Protein AF-0000000085029059 (afdb_homodimer)

Nearest PDB structures (foldseek):
  3eo8-assembly3_E  TM=7.871E-01  e=6.504E-11  Clostridioides difficile 630
  5yak-assembly2_B  TM=7.057E-01  e=3.388E-11  Homo sapiens
  3gh8-assembly3_F  TM=6.931E-01  e=3.595E-11  Mus musculus
  5yak-assembly3_D  TM=7.131E-01  e=8.245E-11  Homo sapiens
  4ttc-assembly2_D  TM=6.941E-01  e=7.323E-11  Homo sapiens

Solvent-accessible surface area (backbone atoms only — not comparable to full-atom values): 29554 Å² total; per-residue (Å²): 131,87,61,56,56,48,73,40,72,90,48,50,78,69,80,53,60,43,33,72,59,34,88,72,66,35,40,44,78,52,97,90,28,78,43,62,79,41,69,85,64,59,55,58,70,33,54,37,35,26,39,35,87,65,62,19,44,34,27,74,74,37,43,52,89,65,37,40,68,65,84,66,77,76,59,54,47,68,62,48,50,53,58,61,55,64,56,63,78,43,64,52,56,44,89,61,78,75,48,69,68,60,49,50,58,47,55,49,53,27,56,54,35,70,34,76,80,54,60,78,63,64,34,35,41,35,41,53,46,62,67,57,52,52,51,50,42,52,47,42,52,50,50,40,50,52,36,38,75,66,64,36,97,54,25,70,61,40,48,55,51,44,42,40,35,68,69,69,62,40,55,75,63,54,40,77,56,67,27,40,37,35,33,29,23,46,64,84,44,87,54,34,46,57,29,39,34,23,19,47,46,43,30,51,62,48,28,53,41,73,61,30,30,28,28,75,34,60,63,51,27,53,42,39,61,66,63,42,61,70,59,39,59,76,68,63,59,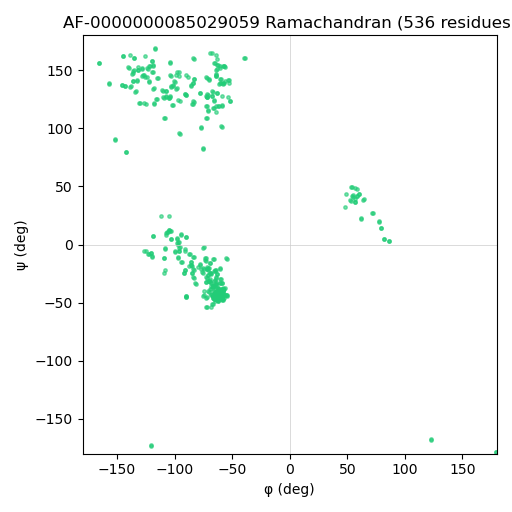56,88,63,41,38,50,47,37,32,34,37,48,33,32,54,60,71,67,71,55,40,38,70,69,63,74,78,84,47,72,46,81,79,131,87,61,56,55,46,71,41,73,91,48,50,78,68,81,53,60,41,32,72,60,32,87,71,65,34,41,44,77,52,97,89,28,77,43,62,79,41,69,86,64,59,56,58,72,34,53,37,34,25,38,36,89,65,64,21,44,32,27,73,74,37,42,53,90,64,36,40,68,65,86,64,77,78,58,54,49,68,62,49,50,52,60,61,55,65,54,64,79,42,64,52,57,46,89,62,77,75,48,71,68,59,48,49,58,48,55,49,52,28,55,55,34,69,32,76,80,55,59,78,60,64,33,36,41,38,40,52,45,63,68,57,51,52,52,49,42,52,47,43,52,50,50,41,50,52,36,40,76,66,63,38,96,54,25,70,61,40,50,56,52,44,42,40,34,68,70,70,63,40,55,76,63,53,41,77,54,66,27,41,35,35,34,29,22,45,63,82,45,86,54,35,47,56,30,39,34,24,18,46,45,43,31,50,60,49,28,54,42,74,61,31,29,27,26,75,33,60,63,51,29,54,42,39,61,68,62,42,62,69,58,40,58,75,67,63,57,55,87,65,43,38,47,47,37,34,34,37,49,31,31,54,61,72,68,70,54,39,39,70,71,63,73,80,85,49,73,45,80,76

InterPro domains:
  IPR000415 Nitroreductase-like [G3DSA:3.40.109.10] (75-266)
  IPR000415 Nitroreductase-like [SSF55469] (81-258)
  IPR017896 4Fe-4S ferredoxin-type, iron-sulphur binding domain [PF12838] (11-56)
  IPR017896 4Fe-4S ferredoxin-type, iron-sulphur binding domain [PS51379] (3-32)
  IPR017896 4Fe-4S ferredoxin-type, iron-sulphur binding domain [PS51379] (33-62)
  IPR017900 4Fe-4S ferredoxin, iron-sulphur binding, conserved site [PS00198] (12-23)
  IPR017900 4Fe-4S ferredoxin, iron-sulphur binding, conserved site [PS00198] (42-53)
  IPR029479 Nitroreductase [PF00881] (84-251)

Foldseek 3Di:
DDAQKDFQQVQDPQPCVLQVPQPQNQWDADPSHIDGNDRPSHLLPCCSQLVDPRNGMAGNSPGPVPDDDDDDDDDDPVVVVCLLQVFDAFLAFDLDDDDPVNVCVLLVQLQPFDDVSNPSFKDKDKDQDQVLLVVLLVLLLVVLVVCLVVVPPCNVVSVVVCCVCVVVVQSPQNSSFRMKMWMKGFPPPPCRLVSVVRSVSRSRSCQVVSQKHKHWRVSSQVCQVVVPPVSCVSRVPDPRMGTNTMMGMHHHPDDDDDGDDDDDDDDDDD/DDAQKDFQQVQDPQPCVLQVPQPQNQWDADPSHIDGNDRPSRLLPCCSQLVRPRNGMAGNSPGPVPDDDDDDDDDDPVVVVCLLQVFDAFLAFDLDDDDPVVVCVLLVQLQPFDDVSSPSFKDKDKDQDQVLLVVLLVLLLVVLVVCLVVVPPCNVVSVVVCCVCVVVVQSPQRSSFRMKMWMKGFPPPPCRLVSVVRSVSRSRSCQVVSQKHKHWRVSSQVCQVVVPPVSCVSRVPDPRMGTNTMMGMHHHPDDDDDGDDDDDDDDDDD

Organism: Acidaminococcus fermentans (strain ATCC 25085 / DSM 20731 / CCUG 9996 / CIP 106432 / VR4) (NCBI:txid591001)

pLDDT: mean 96.09, std 5.02, range [41.22, 98.88]

Structure (mmCIF, N/CA/C/O backbone):
data_AF-0000000085029059-model_v1
#
loop_
_entity.id
_entity.type
_entity.pdbx_description
1 polymer Nitroreductase
#
loop_
_atom_site.group_PDB
_atom_site.id
_atom_site.type_symbol
_atom_site.label_atom_id
_atom_site.label_alt_id
_atom_site.label_comp_id
_atom_site.label_asym_id
_atom_site.label_entity_id
_atom_site.label_seq_id
_atom_site.pdbx_PDB_ins_code
_atom_site.Cartn_x
_atom_site.Cartn_y
_atom_site.Cartn_z
_atom_site.occupancy
_atom_site.B_iso_or_equiv
_atom_site.auth_seq_id
_atom_site.auth_comp_id
_atom_site.auth_asym_id
_atom_site.auth_atom_id
_atom_site.pdbx_PDB_model_num
ATOM 1 N N . MET A 1 1 ? 13.484 38.969 -2.822 1 41.22 1 MET A N 1
ATOM 2 C CA . MET A 1 1 ? 13.477 37.625 -3.422 1 41.22 1 MET A CA 1
ATOM 3 C C . MET A 1 1 ? 12.109 36.969 -3.285 1 41.22 1 MET A C 1
ATOM 5 O O . MET A 1 1 ? 11.555 36.906 -2.186 1 41.22 1 MET A O 1
ATOM 9 N N . VAL A 1 2 ? 11.164 37 -4.293 1 58.59 2 VAL A N 1
ATOM 10 C CA . VAL A 1 2 ? 9.727 36.75 -4.227 1 58.59 2 VAL A CA 1
ATOM 11 C C . VAL A 1 2 ? 9.461 35.344 -3.703 1 58.59 2 VAL A C 1
ATOM 13 O O . VAL A 1 2 ? 10.055 34.375 -4.184 1 58.59 2 VAL A O 1
ATOM 16 N N . GLY A 1 3 ? 9.086 35.031 -2.396 1 86.44 3 GLY A N 1
ATOM 17 C CA . GLY A 1 3 ? 8.797 33.781 -1.717 1 86.44 3 GLY A CA 1
ATOM 18 C C . GLY A 1 3 ? 8.031 32.812 -2.578 1 86.44 3 GLY A C 1
ATOM 19 O O . GLY A 1 3 ? 7.676 33.125 -3.717 1 86.44 3 GLY A O 1
ATOM 20 N N . ILE A 1 4 ? 7.992 31.547 -2.311 1 96.38 4 ILE A N 1
ATOM 21 C CA . ILE A 1 4 ? 7.387 30.5 -3.127 1 96.38 4 ILE A CA 1
ATOM 22 C C . ILE A 1 4 ? 5.875 30.688 -3.182 1 96.38 4 ILE A C 1
ATOM 24 O O . ILE A 1 4 ? 5.199 30.141 -4.047 1 96.38 4 ILE A O 1
ATOM 28 N N . LEU A 1 5 ? 5.312 31.562 -2.309 1 97.25 5 LEU A N 1
ATOM 29 C CA . LEU A 1 5 ? 3.873 31.797 -2.293 1 97.25 5 LEU A CA 1
ATOM 30 C C . LEU A 1 5 ? 3.529 33.125 -2.971 1 97.25 5 LEU A C 1
ATOM 32 O O . LEU A 1 5 ? 4.234 34.125 -2.791 1 97.25 5 LEU A O 1
ATOM 36 N N . THR A 1 6 ? 2.543 33.125 -3.762 1 97.25 6 THR A N 1
ATOM 37 C CA . THR A 1 6 ? 1.925 34.312 -4.301 1 97.25 6 THR A CA 1
ATOM 38 C C . THR A 1 6 ? 0.441 34.375 -3.949 1 97.25 6 THR A C 1
ATOM 40 O O . THR A 1 6 ? -0.25 33.344 -3.992 1 97.25 6 THR A O 1
ATOM 43 N N . VAL A 1 7 ? -0.02 35.625 -3.611 1 97.19 7 VAL A N 1
ATOM 44 C CA . VAL A 1 7 ? -1.387 35.812 -3.129 1 97.19 7 VAL A CA 1
ATOM 45 C C . VAL A 1 7 ? -2.113 36.844 -3.984 1 97.19 7 VAL A C 1
ATOM 47 O O . VAL A 1 7 ? -1.626 37.969 -4.164 1 97.19 7 VAL A O 1
ATOM 50 N N . ASP A 1 8 ? -3.166 36.438 -4.574 1 97.75 8 ASP A N 1
ATOM 51 C CA . ASP A 1 8 ? -4.086 37.375 -5.188 1 97.75 8 ASP A CA 1
ATOM 52 C C . ASP A 1 8 ? -4.871 38.156 -4.121 1 97.75 8 ASP A C 1
ATOM 54 O O . ASP A 1 8 ? -5.82 37.625 -3.541 1 97.75 8 ASP A O 1
ATOM 58 N N . GLN A 1 9 ? -4.578 39.375 -3.973 1 97.19 9 GLN A N 1
ATOM 59 C CA . GLN A 1 9 ? -5.109 40.188 -2.869 1 97.19 9 GLN A CA 1
ATOM 60 C C . GLN A 1 9 ? -6.594 40.469 -3.066 1 97.19 9 GLN A C 1
ATOM 62 O O . GLN A 1 9 ? -7.309 40.75 -2.105 1 97.19 9 GLN A O 1
ATOM 67 N N . ASN A 1 10 ? -7.047 40.375 -4.254 1 97.81 10 ASN A N 1
ATOM 68 C CA . ASN A 1 10 ? -8.461 40.594 -4.527 1 97.81 10 ASN A CA 1
ATOM 69 C C . ASN A 1 10 ? -9.32 39.406 -4.141 1 97.81 10 ASN A C 1
ATOM 71 O O . ASN A 1 10 ? -10.531 39.562 -3.953 1 97.81 10 ASN A O 1
ATOM 75 N N . LYS A 1 11 ? -8.703 38.281 -4.047 1 97.81 11 LYS A N 1
ATOM 76 C CA . LYS A 1 11 ? -9.453 37.062 -3.801 1 97.81 11 LYS A CA 1
ATOM 77 C C . LYS A 1 11 ? -9.219 36.531 -2.381 1 97.81 11 LYS A C 1
ATOM 79 O O . LYS A 1 11 ? -10.062 35.844 -1.824 1 97.81 11 LYS A O 1
ATOM 84 N N . CYS A 1 12 ? -8.109 36.938 -1.816 1 97.94 12 CYS A N 1
ATOM 85 C CA . CYS A 1 12 ? -7.746 36.406 -0.508 1 97.94 12 CYS A CA 1
ATOM 86 C C . CYS A 1 12 ? -8.641 36.969 0.583 1 97.94 12 CYS A C 1
ATOM 88 O O . CYS A 1 12 ? -8.742 38.188 0.717 1 97.94 12 CYS A O 1
ATOM 90 N N . VAL A 1 13 ? -9.234 36.094 1.368 1 97.69 13 VAL A N 1
ATOM 91 C CA . VAL A 1 13 ? -10.133 36.531 2.426 1 97.69 13 VAL A CA 1
ATOM 92 C C . VAL A 1 13 ? -9.469 36.344 3.785 1 97.69 13 VAL A C 1
ATOM 94 O O . VAL A 1 13 ? -10.141 36.406 4.82 1 97.69 13 VAL A O 1
ATOM 97 N N . LYS A 1 14 ? -8.211 36 3.785 1 97.69 14 LYS A N 1
ATOM 98 C CA . LYS A 1 14 ? -7.355 35.906 4.961 1 97.69 14 LYS A CA 1
ATOM 99 C C . LYS A 1 14 ? -7.949 34.938 5.992 1 97.69 14 LYS A C 1
ATOM 101 O O . LYS A 1 14 ? -7.926 35.219 7.191 1 97.69 14 LYS A O 1
ATOM 106 N N . CYS A 1 15 ? -8.523 33.812 5.496 1 97.25 15 CYS A N 1
ATOM 107 C CA . CYS A 1 15 ? -9.164 32.844 6.379 1 97.25 15 CYS A CA 1
ATOM 108 C C . CYS A 1 15 ? -8.133 32 7.121 1 97.25 15 CYS A C 1
ATOM 110 O O . CYS A 1 15 ? -8.445 31.359 8.125 1 97.25 15 CYS A O 1
ATOM 112 N N . GLY A 1 16 ? -6.875 31.859 6.574 1 97.75 16 GLY A N 1
ATOM 113 C CA . GLY A 1 16 ? -5.781 31.188 7.266 1 97.75 16 GLY A CA 1
ATOM 114 C C . GLY A 1 16 ? -5.77 29.688 7.051 1 97.75 16 GLY A C 1
ATOM 115 O O . GLY A 1 16 ? -4.898 28.984 7.574 1 97.75 16 GLY A O 1
ATOM 116 N N . ILE A 1 17 ? -6.621 29.078 6.273 1 98.19 17 ILE A N 1
ATOM 117 C CA . ILE A 1 17 ? -6.727 27.641 6.066 1 98.19 17 ILE A CA 1
ATOM 118 C C . ILE A 1 17 ? -5.426 27.109 5.473 1 98.19 17 ILE A C 1
ATOM 120 O O . ILE A 1 17 ? -4.957 26.031 5.852 1 98.19 17 ILE A O 1
ATOM 124 N N . CYS A 1 18 ? -4.832 27.859 4.551 1 98.38 18 CYS A N 1
ATOM 125 C CA . CYS A 1 18 ? -3.584 27.453 3.92 1 98.38 18 CYS A CA 1
ATOM 126 C C . CYS A 1 18 ? -2.496 27.234 4.961 1 98.38 18 CYS A C 1
ATOM 128 O O . CYS A 1 18 ? -1.711 26.281 4.855 1 98.38 18 CYS A O 1
ATOM 130 N N . SER A 1 19 ? -2.439 28.047 5.949 1 97.5 19 SER A N 1
ATOM 131 C CA . SER A 1 19 ? -1.471 27.922 7.031 1 97.5 19 SER A CA 1
ATOM 132 C C . SER A 1 19 ? -1.762 26.703 7.891 1 97.5 19 SER A C 1
ATOM 134 O O . SER A 1 19 ? -0.846 25.953 8.25 1 97.5 19 SER A O 1
ATOM 136 N N . LYS A 1 20 ? -2.982 26.406 8.133 1 97.12 20 LYS A N 1
ATOM 137 C CA . LYS A 1 20 ? -3.387 25.328 9.039 1 97.12 20 LYS A CA 1
ATOM 138 C C . LYS A 1 20 ? -3.109 23.969 8.422 1 97.12 20 LYS A C 1
ATOM 140 O O . LYS A 1 20 ? -2.834 23 9.141 1 97.12 20 LYS A O 1
ATOM 145 N N . VAL A 1 21 ? -3.137 23.891 7.113 1 97.88 21 VAL A N 1
ATOM 146 C CA . VAL A 1 21 ? -3.043 22.578 6.492 1 97.88 21 VAL A CA 1
ATOM 147 C C . VAL A 1 21 ? -1.598 22.297 6.09 1 97.88 21 VAL A C 1
ATOM 149 O O . VAL A 1 21 ? -1.284 21.203 5.594 1 97.88 21 VAL A O 1
ATOM 152 N N . CYS A 1 22 ? -0.707 23.266 6.238 1 97.69 22 CYS A N 1
ATOM 153 C CA . CYS A 1 22 ? 0.683 23.047 5.855 1 97.69 22 CYS A CA 1
ATOM 154 C C . CYS A 1 22 ? 1.339 22 6.75 1 97.69 22 CYS A C 1
ATOM 156 O O . CYS A 1 22 ? 1.51 22.219 7.949 1 97.69 22 CYS A O 1
ATOM 158 N N . PRO A 1 23 ? 1.766 20.859 6.16 1 96.44 23 PRO A N 1
ATOM 159 C CA . PRO A 1 23 ? 2.33 19.812 7.012 1 96.44 23 PRO A CA 1
ATOM 160 C C . PRO A 1 23 ? 3.68 20.203 7.609 1 96.44 23 PRO A C 1
ATOM 162 O O . PRO A 1 23 ? 4.062 19.688 8.664 1 96.44 23 PRO A O 1
ATOM 165 N N . SER A 1 24 ? 4.41 21.094 6.984 1 95.25 24 SER A N 1
ATOM 166 C CA . SER A 1 24 ? 5.73 21.516 7.449 1 95.25 24 SER A CA 1
ATOM 167 C C . SER A 1 24 ? 5.629 22.719 8.375 1 95.25 24 SER A C 1
ATOM 169 O O . SER A 1 24 ? 6.637 23.172 8.93 1 95.25 24 SER A O 1
ATOM 171 N N . CYS A 1 25 ? 4.453 23.266 8.547 1 95.06 25 CYS A N 1
ATOM 172 C CA . CYS A 1 25 ? 4.203 24.391 9.43 1 95.06 25 CYS A CA 1
ATOM 173 C C . CYS A 1 25 ? 5.062 25.594 9.039 1 95.06 25 CYS A C 1
ATOM 175 O O . CYS A 1 25 ? 5.672 26.234 9.891 1 95.06 25 CYS A O 1
ATOM 177 N N . ILE A 1 26 ? 5.062 25.906 7.73 1 95.56 26 ILE A N 1
ATOM 178 C CA . ILE A 1 26 ? 5.973 26.969 7.293 1 95.56 26 ILE A CA 1
ATOM 179 C C . ILE A 1 26 ? 5.18 28.125 6.699 1 95.56 26 ILE A C 1
ATOM 181 O O . ILE A 1 26 ? 5.754 29.031 6.102 1 95.56 26 ILE A O 1
ATOM 185 N N . ILE A 1 27 ? 3.887 28.125 6.773 1 97.12 27 ILE A N 1
ATOM 186 C CA . ILE A 1 27 ? 3.043 29.234 6.324 1 97.12 27 ILE A CA 1
ATOM 187 C C . ILE A 1 27 ? 2.461 29.969 7.531 1 97.12 27 ILE A C 1
ATOM 189 O O . ILE A 1 27 ? 1.882 29.344 8.422 1 97.12 27 ILE A O 1
ATOM 193 N N . GLU A 1 28 ? 2.627 31.234 7.57 1 96.12 28 GLU A N 1
ATOM 194 C CA . GLU A 1 28 ? 2.061 32.062 8.617 1 96.12 28 GLU A CA 1
ATOM 195 C C . GLU A 1 28 ? 1.184 33.188 8.023 1 96.12 28 GLU A C 1
ATOM 197 O O . GLU A 1 28 ? 1.415 33.625 6.898 1 96.12 28 GLU A O 1
ATOM 202 N N . MET A 1 29 ? 0.197 33.594 8.852 1 96.62 29 MET A N 1
ATOM 203 C CA . MET A 1 29 ? -0.674 34.688 8.414 1 96.62 29 MET A CA 1
ATOM 204 C C . MET A 1 29 ? -0.121 36.031 8.852 1 96.62 29 MET A C 1
ATOM 206 O O . MET A 1 29 ? 0.205 36.219 10.023 1 96.62 29 MET A O 1
ATOM 210 N N . GLU A 1 30 ? -0.025 36.906 7.93 1 95.25 30 GLU A N 1
ATOM 211 C CA . GLU A 1 30 ? 0.353 38.281 8.195 1 95.25 30 GLU A CA 1
ATOM 212 C C . GLU A 1 30 ? -0.74 39.25 7.754 1 95.25 30 GLU A C 1
ATOM 214 O O . GLU A 1 30 ? -1.85 38.844 7.418 1 95.25 30 GLU A O 1
ATOM 219 N N . GLU A 1 31 ? -0.435 40.531 7.809 1 93.75 31 GLU A N 1
ATOM 220 C CA . GLU A 1 31 ? -1.425 41.594 7.547 1 93.75 31 GLU A CA 1
ATOM 221 C C . GLU A 1 31 ? -2.012 41.438 6.145 1 93.75 31 GLU A C 1
ATOM 223 O O . GLU A 1 31 ? -3.213 41.625 5.949 1 93.75 31 GLU A O 1
ATOM 228 N N . ASN A 1 32 ? -1.208 41.062 5.18 1 91.94 32 ASN A N 1
ATOM 229 C CA . ASN A 1 32 ? -1.646 41.031 3.789 1 91.94 32 ASN A CA 1
ATOM 230 C C . ASN A 1 32 ? -1.894 39.625 3.311 1 91.94 32 ASN A C 1
ATOM 232 O O . ASN A 1 32 ? -2.006 39.375 2.107 1 91.94 32 ASN A O 1
ATOM 236 N N . GLY A 1 33 ? -1.924 38.688 4.328 1 95 33 GLY A N 1
ATOM 237 C CA . GLY A 1 33 ? -2.201 37.312 3.936 1 95 33 GLY A CA 1
ATOM 238 C C . GLY A 1 33 ? -1.109 36.344 4.348 1 95 33 GLY A C 1
ATOM 239 O O . GLY A 1 33 ? -0.263 36.688 5.18 1 95 33 GLY A O 1
ATOM 240 N N . PRO A 1 34 ? -1.199 35.094 3.766 1 97.38 34 PRO A N 1
ATOM 241 C CA . PRO A 1 34 ? -0.218 34.062 4.137 1 97.38 34 PRO A CA 1
ATOM 242 C C . PRO A 1 34 ? 1.166 34.344 3.551 1 97.38 34 PRO A C 1
ATOM 244 O O . PRO A 1 34 ? 1.277 34.812 2.416 1 97.38 34 PRO A O 1
ATOM 247 N N . VAL A 1 35 ? 2.176 34.031 4.309 1 96.56 35 VAL A N 1
ATOM 248 C CA . VAL A 1 35 ? 3.566 34.125 3.875 1 96.56 35 VAL A CA 1
ATOM 249 C C . VAL A 1 35 ? 4.301 32.844 4.242 1 96.56 35 VAL A C 1
ATOM 251 O O . VAL A 1 35 ? 4.008 32.219 5.27 1 96.56 35 VAL A O 1
ATOM 254 N N . CYS A 1 36 ? 5.172 32.375 3.375 1 96.62 36 CYS A N 1
ATOM 255 C CA . CYS A 1 36 ? 6.039 31.25 3.686 1 96.62 36 CYS A CA 1
ATOM 256 C C . CYS A 1 36 ? 7.27 31.703 4.461 1 96.62 36 CYS A C 1
ATOM 258 O O . CYS A 1 36 ? 8.062 32.5 3.963 1 96.62 36 CYS A O 1
ATOM 260 N N . ILE A 1 37 ? 7.484 31.172 5.613 1 93.94 37 ILE A N 1
ATOM 261 C CA . ILE A 1 37 ? 8.531 31.688 6.492 1 93.94 37 ILE A CA 1
ATOM 262 C C . ILE A 1 37 ? 9.797 30.844 6.328 1 93.94 37 ILE A C 1
ATOM 264 O O . ILE A 1 37 ? 10.859 31.203 6.84 1 93.94 37 ILE A O 1
ATOM 268 N N . ASN A 1 38 ? 9.68 29.75 5.664 1 93.31 38 ASN A N 1
ATOM 269 C CA . ASN A 1 38 ? 10.82 28.891 5.395 1 93.31 38 ASN A CA 1
ATOM 270 C C . ASN A 1 38 ? 10.633 28.094 4.109 1 93.31 38 ASN A C 1
ATOM 272 O O . ASN A 1 38 ? 10.25 26.922 4.152 1 93.31 38 ASN A O 1
ATOM 276 N N . ASP A 1 39 ? 11.062 28.609 2.99 1 94.25 39 ASP A N 1
ATOM 277 C CA . ASP A 1 39 ? 10.844 28.031 1.671 1 94.25 39 ASP A CA 1
ATOM 278 C C . ASP A 1 39 ? 11.562 26.688 1.534 1 94.25 39 ASP A C 1
ATOM 280 O O . ASP A 1 39 ? 11.07 25.781 0.86 1 94.25 39 ASP A O 1
ATOM 284 N N . MET A 1 40 ? 12.633 26.562 2.215 1 93.06 40 MET A N 1
ATOM 285 C CA . MET A 1 40 ? 13.484 25.391 2.061 1 93.06 40 MET A CA 1
ATOM 286 C C . MET A 1 40 ? 12.82 24.156 2.656 1 93.06 40 MET A C 1
ATOM 288 O O . MET A 1 40 ? 13.172 23.031 2.307 1 93.06 40 MET A O 1
ATOM 292 N N . SER A 1 41 ? 11.875 24.328 3.52 1 93.62 41 SER A N 1
ATOM 293 C CA . SER A 1 41 ? 11.227 23.219 4.203 1 93.62 41 SER A CA 1
ATOM 294 C C . SER A 1 41 ? 9.922 22.828 3.512 1 93.62 41 SER A C 1
ATOM 296 O O . SER A 1 41 ? 9.211 21.938 3.973 1 93.62 41 SER A O 1
ATOM 298 N N . CYS A 1 42 ? 9.641 23.562 2.361 1 96.44 42 CYS A N 1
ATOM 299 C CA . CYS A 1 42 ? 8.453 23.172 1.595 1 96.44 42 CYS A CA 1
ATOM 300 C C . CYS A 1 42 ? 8.633 21.797 0.964 1 96.44 42 CYS A C 1
ATOM 302 O O . CYS A 1 42 ? 9.641 21.531 0.316 1 96.44 42 CYS A O 1
ATOM 304 N N . MET A 1 43 ? 7.621 20.984 1.147 1 95.38 43 MET A N 1
ATOM 305 C CA . MET A 1 43 ? 7.723 19.625 0.602 1 95.38 43 MET A CA 1
ATOM 306 C C . MET A 1 43 ? 7 19.531 -0.737 1 95.38 43 MET A C 1
ATOM 308 O O . MET A 1 43 ? 6.797 18.422 -1.255 1 95.38 43 MET A O 1
ATOM 312 N N . SER A 1 44 ? 6.504 20.594 -1.26 1 96.75 44 SER A N 1
ATOM 313 C CA . SER A 1 44 ? 5.863 20.672 -2.568 1 96.75 44 SER A CA 1
ATOM 314 C C . SER A 1 44 ? 4.641 19.75 -2.639 1 96.75 44 SER A C 1
ATOM 316 O O . SER A 1 44 ? 4.441 19.047 -3.629 1 96.75 44 SER A O 1
ATOM 318 N N . CYS A 1 45 ? 3.85 19.75 -1.599 1 97.12 45 CYS A N 1
ATOM 319 C CA . CYS A 1 45 ? 2.719 18.828 -1.535 1 97.12 45 CYS A CA 1
ATOM 320 C C . CYS A 1 45 ? 1.466 19.469 -2.127 1 97.12 45 CYS A C 1
ATOM 322 O O . CYS A 1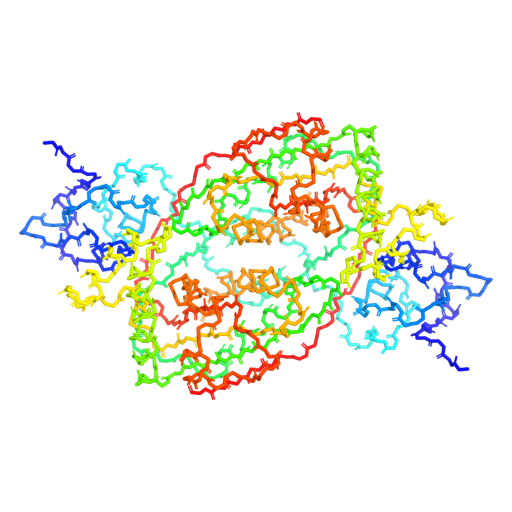 45 ? 0.5 18.766 -2.443 1 97.12 45 CYS A O 1
ATOM 324 N N . GLY A 1 46 ? 1.436 20.797 -2.172 1 97.56 46 GLY A N 1
ATOM 325 C CA . GLY A 1 46 ? 0.36 21.5 -2.85 1 97.56 46 GLY A CA 1
ATOM 326 C C . GLY A 1 46 ? -0.889 21.641 -2.002 1 97.56 46 GLY A C 1
ATOM 327 O O . GLY A 1 46 ? -1.903 22.172 -2.465 1 97.56 46 GLY A O 1
ATOM 328 N N . HIS A 1 47 ? -0.893 21.234 -0.727 1 98.12 47 HIS A N 1
ATOM 329 C CA . HIS A 1 47 ? -2.076 21.328 0.122 1 98.12 47 HIS A CA 1
ATOM 330 C C . HIS A 1 47 ? -2.562 22.766 0.251 1 98.12 47 HIS A C 1
ATOM 332 O O . HIS A 1 47 ? -3.766 23.016 0.208 1 98.12 47 HIS A O 1
ATOM 338 N N . CYS A 1 48 ? -1.625 23.703 0.375 1 98.25 48 CYS A N 1
ATOM 339 C CA . CYS A 1 48 ? -1.964 25.109 0.602 1 98.25 48 CYS A CA 1
ATOM 340 C C . CYS A 1 48 ? -2.76 25.672 -0.569 1 98.25 48 CYS A C 1
ATOM 342 O O . CYS A 1 48 ? -3.775 26.344 -0.369 1 98.25 48 CYS A O 1
ATOM 344 N N . VAL A 1 49 ? -2.324 25.312 -1.758 1 98.19 49 VAL A N 1
ATOM 345 C CA . VAL A 1 49 ? -2.994 25.812 -2.957 1 98.19 49 VAL A CA 1
ATOM 346 C C . VAL A 1 49 ? -4.328 25.078 -3.139 1 98.19 49 VAL A C 1
ATOM 348 O O . VAL A 1 49 ? -5.352 25.719 -3.408 1 98.19 49 VAL A O 1
ATOM 351 N N . SER A 1 50 ? -4.324 23.797 -2.957 1 97.69 50 SER A N 1
ATOM 352 C CA . SER A 1 50 ? -5.488 22.953 -3.217 1 97.69 50 SER A CA 1
ATOM 353 C C . SER A 1 50 ? -6.641 23.297 -2.285 1 97.69 50 SER A C 1
ATOM 355 O O . SER A 1 50 ? -7.809 23.219 -2.674 1 97.69 50 SER A O 1
ATOM 357 N N . VAL A 1 51 ? -6.348 23.719 -1.071 1 97.88 51 VAL A N 1
ATOM 358 C CA . VAL A 1 51 ? -7.367 23.875 -0.043 1 97.88 51 VAL A CA 1
ATOM 359 C C . VAL A 1 51 ? -7.984 25.281 -0.149 1 97.88 51 VAL A C 1
ATOM 361 O O . VAL A 1 51 ? -9.031 25.547 0.442 1 97.88 51 VAL A O 1
ATOM 364 N N . CYS A 1 52 ? -7.344 26.25 -0.805 1 98 52 CYS A N 1
ATOM 365 C CA . CYS A 1 52 ? -7.805 27.625 -0.852 1 98 52 CYS A CA 1
ATOM 366 C C . CYS A 1 52 ? -9.203 27.719 -1.447 1 98 52 CYS A C 1
ATOM 368 O O . CYS A 1 52 ? -9.414 27.375 -2.613 1 98 52 CYS A O 1
ATOM 370 N N . PRO A 1 53 ? -10.172 28.203 -0.715 1 96.5 53 PRO A N 1
ATOM 371 C CA . PRO A 1 53 ? -11.555 28.172 -1.188 1 96.5 53 PRO A CA 1
ATOM 372 C C . PRO A 1 53 ? -11.82 29.203 -2.281 1 96.5 53 PRO A C 1
ATOM 374 O O . PRO A 1 53 ? -12.789 29.078 -3.031 1 96.5 53 PRO A O 1
ATOM 377 N N . THR A 1 54 ? -10.992 30.219 -2.35 1 97.19 54 THR A N 1
ATOM 378 C CA . THR A 1 54 ? -11.25 31.297 -3.299 1 97.19 54 THR A CA 1
ATOM 379 C C . THR A 1 54 ? -10.25 31.266 -4.453 1 97.19 54 THR A C 1
ATOM 381 O O . THR A 1 54 ? -10.305 32.094 -5.359 1 97.19 54 THR A O 1
ATOM 384 N N . GLY A 1 55 ? -9.344 30.359 -4.348 1 96.88 55 GLY A N 1
ATOM 385 C CA . GLY A 1 55 ? -8.328 30.266 -5.379 1 96.88 55 GLY A CA 1
ATOM 386 C C . GLY A 1 55 ? -7.324 31.391 -5.355 1 96.88 55 GLY A C 1
ATOM 387 O O . GLY A 1 55 ? -6.711 31.719 -6.375 1 96.88 55 GLY A O 1
ATOM 388 N N . ALA A 1 56 ? -7.094 31.969 -4.227 1 97.81 56 ALA A N 1
ATOM 389 C CA . ALA A 1 56 ? -6.273 33.156 -4.102 1 97.81 56 ALA A CA 1
ATOM 390 C C . ALA A 1 56 ? -4.793 32.812 -3.998 1 97.81 56 ALA A C 1
ATOM 392 O O . ALA A 1 56 ? -3.924 33.625 -4.273 1 97.81 56 ALA A O 1
ATOM 393 N N . LEU A 1 57 ? -4.484 31.641 -3.547 1 97.81 57 LEU A N 1
ATOM 394 C CA . LEU A 1 57 ? -3.107 31.281 -3.217 1 97.81 57 LEU A CA 1
ATOM 395 C C . LEU A 1 57 ? -2.469 30.469 -4.34 1 97.81 57 LEU A C 1
ATOM 397 O O . LEU A 1 57 ? -3.105 29.594 -4.914 1 97.81 57 LEU A O 1
ATOM 401 N N . ASP A 1 58 ? -1.23 30.75 -4.613 1 97.81 58 ASP A N 1
ATOM 402 C CA . ASP A 1 58 ? -0.405 29.969 -5.527 1 97.81 58 ASP A CA 1
ATOM 403 C C . ASP A 1 58 ? 0.951 29.641 -4.906 1 97.81 58 ASP A C 1
ATOM 405 O O . ASP A 1 58 ? 1.411 30.344 -4.004 1 97.81 58 ASP A O 1
ATOM 409 N N . ASN A 1 59 ? 1.498 28.578 -5.277 1 98 59 ASN A N 1
ATOM 410 C CA . ASN A 1 59 ? 2.799 28.094 -4.836 1 98 59 ASN A CA 1
ATOM 411 C C . ASN A 1 59 ? 3.672 27.672 -6.016 1 98 59 ASN A C 1
ATOM 413 O O . ASN A 1 59 ? 3.309 26.766 -6.773 1 98 59 ASN A O 1
ATOM 417 N N . SER A 1 60 ? 4.82 28.25 -6.176 1 97.31 60 SER A N 1
ATOM 418 C CA . SER A 1 60 ? 5.676 28.031 -7.336 1 97.31 60 SER A CA 1
ATOM 419 C C . SER A 1 60 ? 6.18 26.594 -7.387 1 97.31 60 SER A C 1
ATOM 421 O O . SER A 1 60 ? 6.578 26.109 -8.445 1 97.31 60 SER A O 1
ATOM 423 N N . ARG A 1 61 ? 6.223 25.891 -6.27 1 96.5 61 ARG A N 1
ATOM 424 C CA . ARG A 1 61 ? 6.684 24.5 -6.23 1 96.5 61 ARG A CA 1
ATOM 425 C C . ARG A 1 61 ? 5.555 23.547 -6.602 1 96.5 61 ARG A C 1
ATOM 427 O O . ARG A 1 61 ? 5.809 22.391 -6.938 1 96.5 61 ARG A O 1
ATOM 434 N N . CYS A 1 62 ? 4.391 23.953 -6.48 1 96.44 62 CYS A N 1
ATOM 435 C CA . CYS A 1 62 ? 3.182 23.25 -6.891 1 96.44 62 CYS A CA 1
ATOM 436 C C . CYS A 1 62 ? 2.148 24.219 -7.453 1 96.44 62 CYS A C 1
ATOM 438 O O . CYS A 1 62 ? 1.152 24.516 -6.793 1 96.44 62 CYS A O 1
ATOM 440 N N . PRO A 1 63 ? 2.326 24.594 -8.633 1 97.06 63 PRO A N 1
ATOM 441 C CA . PRO A 1 63 ? 1.552 25.703 -9.18 1 97.06 63 PRO A CA 1
ATOM 442 C C . PRO A 1 63 ? 0.08 25.359 -9.391 1 97.06 63 PRO A C 1
ATOM 444 O O . PRO A 1 63 ? -0.237 24.25 -9.828 1 97.06 63 PRO A O 1
ATOM 447 N N . GLN A 1 64 ? -0.72 26.297 -9.125 1 96.88 64 GLN A N 1
ATOM 448 C CA . GLN A 1 64 ? -2.162 26.172 -9.289 1 96.88 64 GLN A CA 1
ATOM 449 C C . GLN A 1 64 ? -2.514 25.812 -10.734 1 96.88 64 GLN A C 1
ATOM 451 O O . GLN A 1 64 ? -3.426 25.016 -10.984 1 96.88 64 GLN A O 1
ATOM 456 N N . ALA A 1 65 ? -1.857 26.344 -11.695 1 96.44 65 ALA A N 1
ATOM 457 C CA . ALA A 1 65 ? -2.129 26.172 -13.125 1 96.44 65 ALA A CA 1
ATOM 458 C C . ALA A 1 65 ? -2.008 24.703 -13.531 1 96.44 65 ALA A C 1
ATOM 460 O O . ALA A 1 65 ? -2.539 24.297 -14.562 1 96.44 65 ALA A O 1
ATOM 461 N N . GLU A 1 66 ? -1.302 23.938 -12.719 1 95.69 66 GLU A N 1
ATOM 462 C CA . GLU A 1 66 ? -1.081 22.531 -13.031 1 95.69 66 GLU A CA 1
ATOM 463 C C . GLU A 1 66 ? -2.066 21.641 -12.281 1 95.69 66 GLU A C 1
ATOM 465 O O . GLU A 1 66 ? -1.97 20.422 -12.344 1 95.69 66 GLU A O 1
ATOM 470 N N . MET A 1 67 ? -2.904 22.219 -11.555 1 94.94 67 MET A N 1
ATOM 471 C CA . MET A 1 67 ? -3.871 21.453 -10.766 1 94.94 67 MET A CA 1
ATOM 472 C C . MET A 1 67 ? -5.219 21.391 -11.477 1 94.94 67 MET A C 1
ATOM 474 O O . MET A 1 67 ? -5.605 22.328 -12.172 1 94.94 67 MET A O 1
ATOM 478 N N . ASP A 1 68 ? -5.836 20.328 -11.305 1 91.31 68 ASP A N 1
ATOM 479 C CA . ASP A 1 68 ? -7.168 20.125 -11.867 1 91.31 68 ASP A CA 1
ATOM 480 C C . ASP A 1 68 ? -8.242 20.25 -10.789 1 91.31 68 ASP A C 1
ATOM 482 O O . ASP A 1 68 ? -8 19.906 -9.625 1 91.31 68 ASP A O 1
ATOM 486 N N . PRO A 1 69 ? -9.383 20.797 -11.25 1 88.94 69 PRO A N 1
ATOM 487 C CA . PRO A 1 69 ? -10.492 20.719 -10.297 1 88.94 69 PRO A CA 1
ATOM 488 C C . PRO A 1 69 ? -10.844 19.266 -9.938 1 88.94 69 PRO A C 1
ATOM 490 O O . PRO A 1 69 ? -10.617 18.359 -10.742 1 88.94 69 PRO A O 1
ATOM 493 N N . ILE A 1 70 ? -11.336 19.078 -8.836 1 88.31 70 ILE A N 1
ATOM 494 C CA . ILE A 1 70 ? -11.797 17.75 -8.445 1 88.31 70 ILE A CA 1
ATOM 495 C C . ILE A 1 70 ? -12.953 17.312 -9.336 1 88.31 70 ILE A C 1
ATOM 497 O O . ILE A 1 70 ? -13.961 18.016 -9.445 1 88.31 70 ILE A O 1
ATOM 501 N N . PRO A 1 71 ? -12.828 16.281 -10.164 1 75.69 71 PRO A N 1
ATOM 502 C CA . PRO A 1 71 ? -13.758 15.906 -11.234 1 75.69 71 PRO A CA 1
ATOM 503 C C . PRO A 1 71 ? -15.094 15.398 -10.711 1 75.69 71 PRO A C 1
ATOM 505 O O . PRO A 1 71 ? -16.125 15.539 -11.383 1 75.69 71 PRO A O 1
ATOM 508 N N . MET A 1 72 ? -15.172 14.492 -9.898 1 69.5 72 MET A N 1
ATOM 509 C CA . MET A 1 72 ? -16.422 13.828 -9.578 1 69.5 72 MET A CA 1
ATOM 510 C C . MET A 1 72 ? -16.688 13.852 -8.078 1 69.5 72 MET A C 1
ATOM 512 O O . MET A 1 72 ? -15.781 14.086 -7.285 1 69.5 72 MET A O 1
ATOM 516 N N . PRO A 1 73 ? -18.062 13.578 -8.039 1 78 73 PRO A N 1
ATOM 517 C CA . PRO A 1 73 ? -18.281 13.32 -6.617 1 78 73 PRO A CA 1
ATOM 518 C C . PRO A 1 73 ? -17.531 12.102 -6.105 1 78 73 PRO A C 1
ATOM 520 O O . PRO A 1 73 ? -17.078 11.273 -6.902 1 78 73 PRO A O 1
ATOM 523 N N . VAL A 1 74 ? -17.359 12.07 -4.918 1 83.31 74 VAL A N 1
ATOM 524 C CA . VAL A 1 74 ? -16.797 10.922 -4.207 1 83.31 74 VAL A CA 1
ATOM 525 C C . VAL A 1 74 ? -17.594 9.664 -4.547 1 83.31 74 VAL A C 1
ATOM 527 O O . VAL A 1 74 ? -18.828 9.688 -4.57 1 83.31 74 VAL A O 1
ATOM 530 N N . LEU A 1 75 ? -16.891 8.57 -5.004 1 92.12 75 LEU A N 1
ATOM 531 C CA . LEU A 1 75 ? -17.516 7.285 -5.281 1 92.12 75 LEU A CA 1
ATOM 532 C C . LEU A 1 75 ? -18.328 6.809 -4.082 1 92.12 75 LEU A C 1
ATOM 534 O O . LEU A 1 75 ? -17.906 6.965 -2.936 1 92.12 75 LEU A O 1
ATOM 538 N N . ASP A 1 76 ? -19.516 6.25 -4.383 1 94.44 76 ASP A N 1
ATOM 539 C CA . ASP A 1 76 ? -20.281 5.73 -3.26 1 94.44 76 ASP A CA 1
ATOM 540 C C . ASP A 1 76 ? -19.547 4.582 -2.574 1 94.44 76 ASP A C 1
ATOM 542 O O . ASP A 1 76 ? -18.797 3.846 -3.219 1 94.44 76 ASP A O 1
ATOM 546 N N . SER A 1 77 ? -19.812 4.449 -1.271 1 96.38 77 SER A N 1
ATOM 547 C CA . SER A 1 77 ? -19.047 3.535 -0.431 1 96.38 77 SER A CA 1
ATOM 548 C C . SER A 1 77 ? -19.203 2.09 -0.895 1 96.38 77 SER A C 1
ATOM 550 O O . SER A 1 77 ? -18.25 1.309 -0.849 1 96.38 77 SER A O 1
ATOM 552 N N . LYS A 1 78 ? -20.344 1.663 -1.344 1 95.44 78 LYS A N 1
ATOM 553 C CA . LYS A 1 78 ? -20.578 0.295 -1.803 1 95.44 78 LYS A CA 1
ATOM 554 C C . LYS A 1 78 ? -19.75 -0.003 -3.057 1 95.44 78 LYS A C 1
ATOM 556 O O . LYS A 1 78 ? -19.094 -1.04 -3.141 1 95.44 78 LYS A O 1
ATOM 561 N N . THR A 1 79 ? -19.797 0.915 -4.055 1 95.38 79 THR A N 1
ATOM 562 C CA . THR A 1 79 ? -19.047 0.754 -5.285 1 95.38 79 THR A CA 1
ATOM 563 C C . THR A 1 79 ? -17.547 0.713 -4.996 1 95.38 79 THR A C 1
ATOM 565 O O . THR A 1 79 ? -16.828 -0.125 -5.539 1 95.38 79 THR A O 1
ATOM 568 N N . ALA A 1 80 ? -17.094 1.618 -4.109 1 96.69 80 ALA A N 1
ATOM 569 C CA . ALA A 1 80 ? -15.688 1.655 -3.727 1 96.69 80 ALA A CA 1
ATOM 570 C C . ALA A 1 80 ? -15.273 0.355 -3.045 1 96.69 80 ALA A C 1
ATOM 572 O O . ALA A 1 80 ? -14.211 -0.202 -3.352 1 96.69 80 ALA A O 1
ATOM 573 N N . TYR A 1 81 ? -16.125 -0.123 -2.152 1 96.31 81 TYR A N 1
ATOM 574 C CA . TYR A 1 81 ? -15.852 -1.372 -1.446 1 96.31 81 TYR A CA 1
ATOM 575 C C . TYR A 1 81 ? -15.688 -2.527 -2.426 1 96.31 81 TYR A C 1
ATOM 577 O O . TYR A 1 81 ? -14.719 -3.283 -2.344 1 96.31 81 TYR A O 1
ATOM 585 N N . ASN A 1 82 ? -16.562 -2.66 -3.357 1 94.5 82 ASN A N 1
ATOM 586 C CA . ASN A 1 82 ? -16.5 -3.727 -4.352 1 94.5 82 ASN A CA 1
ATOM 587 C C . ASN A 1 82 ? -15.258 -3.611 -5.227 1 94.5 82 ASN A C 1
ATOM 589 O O . ASN A 1 82 ? -14.602 -4.613 -5.508 1 94.5 82 ASN A O 1
ATOM 593 N N . PHE A 1 83 ? -14.93 -2.395 -5.625 1 95.75 83 PHE A N 1
ATOM 594 C CA . PHE A 1 83 ? -13.734 -2.145 -6.422 1 95.75 83 PHE A CA 1
ATOM 595 C C . PHE A 1 83 ? -12.484 -2.609 -5.684 1 95.75 83 PHE A C 1
ATOM 597 O O . PHE A 1 83 ? -11.656 -3.324 -6.246 1 95.75 83 PHE A O 1
ATOM 604 N N . LEU A 1 84 ? -12.367 -2.273 -4.398 1 97.12 84 LEU A N 1
ATOM 605 C CA . LEU A 1 84 ? -11.18 -2.58 -3.602 1 97.12 84 LEU A CA 1
ATOM 606 C C . LEU A 1 84 ? -11.094 -4.074 -3.312 1 97.12 84 LEU A C 1
ATOM 608 O O . LEU A 1 84 ? -9.992 -4.625 -3.193 1 97.12 84 LEU A O 1
ATOM 612 N N . ARG A 1 85 ? -12.172 -4.727 -3.297 1 94.69 85 ARG A N 1
ATOM 613 C CA . ARG A 1 85 ? -12.234 -6.141 -2.932 1 94.69 85 ARG A CA 1
ATOM 614 C C . ARG A 1 85 ? -11.945 -7.027 -4.137 1 94.69 85 ARG A C 1
ATOM 616 O O . ARG A 1 85 ? -11.656 -8.219 -3.984 1 94.69 85 ARG A O 1
ATOM 623 N N . MET A 1 86 ? -11.984 -6.523 -5.297 1 92.44 86 MET A N 1
ATOM 624 C CA . MET A 1 86 ? -12 -7.344 -6.508 1 92.44 86 MET A CA 1
ATOM 625 C C . MET A 1 86 ? -10.578 -7.715 -6.926 1 92.44 86 MET A C 1
ATOM 627 O O . MET A 1 86 ? -10.383 -8.625 -7.734 1 92.44 86 MET A O 1
ATOM 631 N N . ARG A 1 87 ? -9.586 -6.98 -6.41 1 93.12 87 ARG A N 1
ATOM 632 C CA . ARG A 1 87 ? -8.211 -7.25 -6.793 1 93.12 87 ARG A CA 1
ATOM 633 C C . ARG A 1 87 ? -7.805 -8.672 -6.418 1 93.12 87 ARG A C 1
ATOM 635 O O . ARG A 1 87 ? -8.172 -9.172 -5.352 1 93.12 87 ARG A O 1
ATOM 642 N N . ARG A 1 88 ? -7.059 -9.344 -7.34 1 94.31 88 ARG A N 1
ATOM 643 C CA . ARG A 1 88 ? -6.52 -10.68 -7.137 1 94.31 88 ARG A CA 1
ATOM 644 C C . ARG A 1 88 ? -5.082 -10.773 -7.633 1 94.31 88 ARG A C 1
ATOM 646 O O . ARG A 1 88 ? -4.707 -10.102 -8.594 1 94.31 88 ARG A O 1
ATOM 653 N N . SER A 1 89 ? -4.363 -11.609 -6.898 1 97.75 89 SER A N 1
ATOM 654 C CA . SER A 1 89 ? -3.035 -11.922 -7.422 1 97.75 89 SER A CA 1
ATOM 655 C C . SER A 1 89 ? -3.121 -12.828 -8.648 1 97.75 89 SER A C 1
ATOM 657 O O . SER A 1 89 ? -3.623 -13.945 -8.562 1 97.75 89 SER A O 1
ATOM 659 N N . ILE A 1 90 ? -2.629 -12.336 -9.75 1 98.19 90 ILE A N 1
ATOM 660 C CA . ILE A 1 90 ? -2.646 -13.094 -11 1 98.19 90 ILE A CA 1
ATOM 661 C C . ILE A 1 90 ? -1.253 -13.648 -11.289 1 98.19 90 ILE A C 1
ATOM 663 O O . ILE A 1 90 ? -0.27 -12.906 -11.289 1 98.19 90 ILE A O 1
ATOM 667 N N . ARG A 1 91 ? -1.198 -14.984 -11.523 1 97.94 91 ARG A N 1
ATOM 668 C CA . ARG A 1 91 ? 0.1 -15.625 -11.719 1 97.94 91 ARG A CA 1
ATOM 669 C C . ARG A 1 91 ? 0.142 -16.391 -13.031 1 97.94 91 ARG A C 1
ATOM 671 O O . ARG A 1 91 ? 1.146 -17.031 -13.344 1 97.94 91 ARG A O 1
ATOM 678 N N . ASN A 1 92 ? -0.999 -16.453 -13.703 1 97.81 92 ASN A N 1
ATOM 679 C CA . ASN A 1 92 ? -1.11 -17.078 -15.023 1 97.81 92 ASN A CA 1
ATOM 680 C C . ASN A 1 92 ? -1.488 -16.062 -16.094 1 97.81 92 ASN A C 1
ATOM 682 O O . ASN A 1 92 ? -2.527 -15.398 -16 1 97.81 92 ASN A O 1
ATOM 686 N N . PHE A 1 93 ? -0.675 -16 -17.125 1 97.94 93 PHE A N 1
ATOM 687 C CA . PHE A 1 93 ? -0.842 -14.953 -18.125 1 97.94 93 PHE A CA 1
ATOM 688 C C . PHE A 1 93 ? -0.892 -15.547 -19.531 1 97.94 93 PHE A C 1
ATOM 690 O O . PHE A 1 93 ? -0.349 -16.625 -19.766 1 97.94 93 PHE A O 1
ATOM 697 N N . THR A 1 94 ? -1.591 -14.883 -20.438 1 97.81 94 THR A N 1
ATOM 698 C CA . THR A 1 94 ? -1.464 -15.188 -21.859 1 97.81 94 THR A CA 1
ATOM 699 C C . THR A 1 94 ? -0.084 -14.797 -22.375 1 97.81 94 THR A C 1
ATOM 701 O O . THR A 1 94 ? 0.65 -14.062 -21.719 1 97.81 94 THR A O 1
ATOM 704 N N . PRO A 1 95 ? 0.271 -15.273 -23.516 1 96.75 95 PRO A N 1
ATOM 705 C CA . PRO A 1 95 ? 1.591 -14.93 -24.047 1 96.75 95 PRO A CA 1
ATOM 706 C C . PRO A 1 95 ? 1.665 -13.492 -24.562 1 96.75 95 PRO A C 1
ATOM 708 O O . PRO A 1 95 ? 2.754 -12.992 -24.859 1 96.75 95 PRO A O 1
ATOM 711 N N . GLU A 1 96 ? 0.552 -12.828 -24.734 1 97.56 96 GLU A N 1
ATOM 712 C CA . GLU A 1 96 ? 0.526 -11.469 -25.266 1 97.56 96 GLU A CA 1
ATOM 713 C C . GLU A 1 96 ? 1.254 -10.5 -24.328 1 97.56 96 GLU A C 1
ATOM 715 O O . GLU A 1 96 ? 1.021 -10.508 -23.125 1 97.56 96 GLU A O 1
ATOM 720 N N . LEU A 1 97 ? 2.164 -9.711 -24.922 1 97.75 97 LEU A N 1
ATOM 721 C CA . LEU A 1 97 ? 2.889 -8.711 -24.141 1 97.75 97 LEU A CA 1
ATOM 722 C C . LEU A 1 97 ? 2.066 -7.438 -23.984 1 97.75 97 LEU A C 1
ATOM 724 O O . LEU A 1 97 ? 1.349 -7.043 -24.906 1 97.75 97 LEU A O 1
ATOM 728 N N . VAL A 1 98 ? 2.158 -6.859 -22.859 1 98.69 98 VAL A N 1
ATOM 729 C CA . VAL A 1 98 ? 1.582 -5.535 -22.641 1 98.69 98 VAL A CA 1
ATOM 730 C C . VAL A 1 98 ? 2.418 -4.488 -23.375 1 98.69 98 VAL A C 1
ATOM 732 O O . VAL A 1 98 ? 3.635 -4.418 -23.203 1 98.69 98 VAL A O 1
ATOM 735 N N . SER A 1 99 ? 1.824 -3.686 -24.172 1 98.44 99 SER A N 1
ATOM 736 C CA . SER A 1 99 ? 2.543 -2.666 -24.938 1 98.44 99 SER A CA 1
ATOM 737 C C . SER A 1 99 ? 3.154 -1.619 -24.016 1 98.44 99 SER A C 1
ATOM 739 O O . SER A 1 99 ? 2.699 -1.44 -22.875 1 98.44 99 SER A O 1
ATOM 741 N N . GLU A 1 100 ? 4.199 -0.972 -24.516 1 98.25 100 GLU A N 1
ATOM 742 C CA . GLU A 1 100 ? 4.84 0.072 -23.719 1 98.25 100 GLU A CA 1
ATOM 743 C C . GLU A 1 100 ? 3.846 1.168 -23.344 1 98.25 100 GLU A C 1
ATOM 745 O O . GLU A 1 100 ? 3.859 1.667 -22.219 1 98.25 100 GLU A O 1
ATOM 750 N N . ASP A 1 101 ? 2.98 1.515 -24.312 1 98.38 101 ASP A N 1
ATOM 751 C CA . ASP A 1 101 ? 1.992 2.559 -24.047 1 98.38 101 ASP A CA 1
ATOM 752 C C . ASP A 1 101 ? 1.047 2.152 -22.922 1 98.38 101 ASP A C 1
ATOM 754 O O . ASP A 1 101 ? 0.771 2.945 -22.016 1 98.38 101 ASP A O 1
ATOM 758 N N . LYS A 1 102 ? 0.532 0.976 -22.984 1 98.44 102 LYS A N 1
ATOM 759 C CA . LYS A 1 102 ? -0.378 0.488 -21.953 1 98.44 102 LYS A CA 1
ATOM 760 C C . LYS A 1 102 ? 0.339 0.335 -20.609 1 98.44 102 LYS A C 1
ATOM 762 O O . LYS A 1 102 ? -0.237 0.614 -19.562 1 98.44 102 LYS A O 1
ATOM 767 N N . MET A 1 103 ? 1.621 -0.087 -20.641 1 98.75 103 MET A N 1
ATOM 768 C CA . MET A 1 103 ? 2.424 -0.195 -19.438 1 98.75 103 MET A CA 1
ATOM 769 C C . MET A 1 103 ? 2.611 1.172 -18.781 1 98.75 103 MET A C 1
ATOM 771 O O . MET A 1 103 ? 2.504 1.303 -17.562 1 98.75 103 MET A O 1
ATOM 775 N N . ARG A 1 104 ? 2.875 2.16 -19.609 1 98.62 104 ARG A N 1
ATOM 776 C CA . ARG A 1 104 ? 3.002 3.521 -19.094 1 98.62 104 ARG A CA 1
ATOM 777 C C . ARG A 1 104 ? 1.692 3.998 -18.469 1 98.62 104 ARG A C 1
ATOM 779 O O . ARG A 1 104 ? 1.693 4.645 -17.422 1 98.62 104 ARG A O 1
ATOM 786 N N . GLN A 1 105 ? 0.604 3.668 -19.172 1 98.25 105 GLN A N 1
ATOM 787 C CA . GLN A 1 105 ? -0.705 4.004 -18.625 1 98.25 105 GLN A CA 1
ATOM 788 C C . GLN A 1 105 ? -0.906 3.357 -17.25 1 98.25 105 GLN A C 1
ATOM 790 O O . GLN A 1 105 ? -1.368 4.012 -16.312 1 98.25 105 GLN A O 1
ATOM 795 N N . LEU A 1 106 ? -0.533 2.148 -17.109 1 98.75 106 LEU A N 1
ATOM 796 C CA . LEU A 1 106 ? -0.668 1.411 -15.859 1 98.75 106 LEU A CA 1
ATOM 797 C C . LEU A 1 106 ? 0.204 2.025 -14.773 1 98.75 106 LEU A C 1
ATOM 799 O O . LEU A 1 106 ? -0.28 2.32 -13.672 1 98.75 106 LEU A O 1
ATOM 803 N N . LEU A 1 107 ? 1.465 2.324 -15.094 1 98.69 107 LEU A N 1
ATOM 804 C CA . LEU A 1 107 ? 2.418 2.779 -14.086 1 98.69 107 LEU A CA 1
ATOM 805 C C . LEU A 1 107 ? 2.184 4.246 -13.742 1 98.69 107 LEU A C 1
ATOM 807 O O . LEU A 1 107 ? 2.662 4.73 -12.719 1 98.69 107 LEU A O 1
ATOM 811 N N . ASP A 1 108 ? 1.456 4.934 -14.594 1 97.94 108 ASP A N 1
ATOM 812 C CA . ASP A 1 108 ? 1.161 6.34 -14.344 1 97.94 108 ASP A CA 1
ATOM 813 C C . ASP A 1 108 ? 0.381 6.516 -13.047 1 97.94 108 ASP A C 1
ATOM 815 O O . ASP A 1 108 ? 0.569 7.5 -12.328 1 97.94 108 ASP A O 1
ATOM 819 N N . ILE A 1 109 ? -0.473 5.547 -12.688 1 98.06 109 ILE A N 1
ATOM 820 C CA . ILE A 1 109 ? -1.317 5.664 -11.5 1 98.06 109 ILE A CA 1
ATOM 821 C C . ILE A 1 109 ? -0.454 5.602 -10.242 1 98.06 109 ILE A C 1
ATOM 823 O O . ILE A 1 109 ? -0.821 6.152 -9.203 1 98.06 109 ILE A O 1
ATOM 827 N N . ALA A 1 110 ? 0.744 4.965 -10.336 1 98.06 110 ALA A N 1
ATOM 828 C CA . ALA A 1 110 ? 1.642 4.809 -9.195 1 98.06 110 ALA A CA 1
ATOM 829 C C . ALA A 1 110 ? 2.127 6.164 -8.688 1 98.06 110 ALA A C 1
ATOM 831 O O . ALA A 1 110 ? 2.438 6.316 -7.504 1 98.06 110 ALA A O 1
ATOM 832 N N . ARG A 1 111 ? 2.146 7.16 -9.531 1 96.69 111 ARG A N 1
ATOM 833 C CA . ARG A 1 111 ? 2.633 8.492 -9.195 1 96.69 111 ARG A CA 1
ATOM 834 C C . ARG A 1 111 ? 1.756 9.141 -8.125 1 96.69 111 ARG A C 1
ATOM 836 O O . ARG A 1 111 ? 2.207 10.031 -7.402 1 96.69 111 ARG A O 1
ATOM 843 N N . TYR A 1 112 ? 0.567 8.664 -8.023 1 96.88 112 TYR A N 1
ATOM 844 C CA . TYR A 1 112 ? -0.385 9.352 -7.164 1 96.88 112 TYR A CA 1
ATOM 845 C C . TYR A 1 112 ? -0.496 8.664 -5.809 1 96.88 112 TYR A C 1
ATOM 847 O O . TYR A 1 112 ? -1.19 9.141 -4.914 1 96.88 112 TYR A O 1
ATOM 855 N N . ALA A 1 113 ? 0.179 7.492 -5.684 1 98.12 113 ALA A N 1
ATOM 856 C CA . ALA A 1 113 ? 0.271 6.883 -4.359 1 98.12 113 ALA A CA 1
ATOM 857 C C . ALA A 1 113 ? 1.059 7.77 -3.402 1 98.12 113 ALA A C 1
ATOM 859 O O . ALA A 1 113 ? 1.982 8.477 -3.816 1 98.12 113 ALA A O 1
ATOM 860 N N . PRO A 1 114 ? 0.669 7.785 -2.107 1 97.44 114 PRO A N 1
ATOM 861 C CA . PRO A 1 114 ? 1.438 8.594 -1.157 1 97.44 114 PRO A CA 1
ATOM 862 C C . PRO A 1 114 ? 2.873 8.094 -0.99 1 97.44 114 PRO A C 1
ATOM 864 O O . PRO A 1 114 ? 3.139 6.898 -1.135 1 97.44 114 PRO A O 1
ATOM 867 N N . THR A 1 115 ? 3.777 9.047 -0.765 1 97.44 115 THR A N 1
ATOM 868 C CA . THR A 1 115 ? 5.152 8.766 -0.368 1 97.44 115 THR A CA 1
ATOM 869 C C . THR A 1 115 ? 5.527 9.547 0.886 1 97.44 115 THR A C 1
ATOM 871 O O . THR A 1 115 ? 5.004 10.641 1.119 1 97.44 115 THR A O 1
ATOM 874 N N . ALA A 1 116 ? 6.352 8.898 1.678 1 96.56 116 ALA A N 1
ATOM 875 C CA . ALA A 1 116 ? 6.824 9.594 2.873 1 96.56 116 ALA A CA 1
ATOM 876 C C . ALA A 1 116 ? 7.398 10.961 2.521 1 96.56 116 ALA A C 1
ATOM 878 O O . ALA A 1 116 ? 8.242 11.078 1.633 1 96.56 116 ALA A O 1
ATOM 879 N N . ALA A 1 117 ? 6.797 12.031 3.199 1 94.75 117 ALA A N 1
ATOM 880 C CA . ALA A 1 117 ? 7.258 13.406 3.031 1 94.75 117 ALA A CA 1
ATOM 881 C C . ALA A 1 117 ? 7.102 13.867 1.584 1 94.75 117 ALA A C 1
ATOM 883 O O . ALA A 1 117 ? 7.863 14.711 1.109 1 94.75 117 ALA A O 1
ATOM 884 N N . ASN A 1 118 ? 6.207 13.195 0.849 1 96.56 118 ASN A N 1
ATOM 885 C CA . ASN A 1 118 ? 5.988 13.492 -0.562 1 96.56 118 ASN A CA 1
ATOM 886 C C . ASN A 1 118 ? 7.285 13.414 -1.358 1 96.56 118 ASN A C 1
ATOM 888 O O . ASN A 1 118 ? 7.527 14.234 -2.244 1 96.56 118 ASN A O 1
ATOM 892 N N . SER A 1 119 ? 8.07 12.469 -1.118 1 95.19 119 SER A N 1
ATOM 893 C CA . SER A 1 119 ? 9.383 12.344 -1.744 1 95.19 119 SER A CA 1
ATOM 894 C C . SER A 1 119 ? 9.258 12.016 -3.229 1 95.19 119 SER A C 1
ATOM 896 O O . SER A 1 119 ? 10.117 12.383 -4.027 1 95.19 119 SER A O 1
ATOM 898 N N . GLN A 1 120 ? 8.172 11.281 -3.777 1 93.75 120 GLN A N 1
ATOM 899 C CA . GLN A 1 120 ? 7.84 10.922 -5.152 1 93.75 120 GLN A CA 1
ATOM 900 C C . GLN A 1 120 ? 9.055 10.344 -5.879 1 93.75 120 GLN A C 1
ATOM 902 O O . GLN A 1 120 ? 9.195 10.516 -7.09 1 93.75 120 GLN A O 1
ATOM 907 N N . GLY A 1 121 ? 10 9.664 -5.438 1 91.62 121 GLY A N 1
ATOM 908 C CA . GLY A 1 121 ? 11.336 9.336 -5.914 1 91.62 121 GLY A CA 1
ATOM 909 C C . GLY A 1 121 ? 11.445 7.914 -6.441 1 91.62 121 GLY A C 1
ATOM 910 O O . GLY A 1 121 ? 12.547 7.367 -6.535 1 91.62 121 GLY A O 1
ATOM 911 N N . LEU A 1 122 ? 10.328 7.309 -6.891 1 97.31 122 LEU A N 1
ATOM 912 C CA . LEU A 1 122 ? 10.414 5.949 -7.418 1 97.31 122 LEU A CA 1
ATOM 913 C C . LEU A 1 122 ? 10.727 5.965 -8.914 1 97.31 122 LEU A C 1
ATOM 915 O O . LEU A 1 122 ? 10.289 6.863 -9.633 1 97.31 122 LEU A O 1
ATOM 919 N N . TYR A 1 123 ? 11.461 5.016 -9.227 1 96.19 123 TYR A N 1
ATOM 920 C CA . TYR A 1 123 ? 11.852 4.719 -10.602 1 96.19 123 TYR A CA 1
ATOM 921 C C . TYR A 1 123 ? 11.531 3.271 -10.961 1 96.19 123 TYR A C 1
ATOM 923 O O . TYR A 1 123 ? 11.68 2.375 -10.125 1 96.19 123 TYR A O 1
ATOM 931 N N . TYR A 1 124 ? 11.125 3.07 -12.367 1 98.5 124 TYR A N 1
ATOM 932 C CA . TYR A 1 124 ? 10.711 1.716 -12.719 1 98.5 124 TYR A CA 1
ATOM 933 C C . TYR A 1 124 ? 11.523 1.18 -13.883 1 98.5 124 TYR A C 1
ATOM 935 O O . TYR A 1 124 ? 11.906 1.937 -14.781 1 98.5 124 TYR A O 1
ATOM 943 N N . ILE A 1 125 ? 11.805 -0.087 -13.836 1 98.56 125 ILE A N 1
ATOM 944 C CA . ILE A 1 125 ? 12.367 -0.842 -14.945 1 98.56 125 ILE A CA 1
ATOM 945 C C . ILE A 1 125 ? 11.398 -1.944 -15.367 1 98.56 125 ILE A C 1
ATOM 947 O O . ILE A 1 125 ? 11.016 -2.783 -14.555 1 98.56 125 ILE A O 1
ATOM 951 N N . VAL A 1 126 ? 10.992 -1.909 -16.625 1 98.75 126 VAL A N 1
ATOM 952 C CA . VAL A 1 126 ? 10.148 -2.963 -17.172 1 98.75 126 VAL A CA 1
ATOM 953 C C . VAL A 1 126 ? 10.992 -3.906 -18.031 1 98.75 126 VAL A C 1
ATOM 955 O O . VAL A 1 126 ? 11.633 -3.479 -18.984 1 98.75 126 VAL A O 1
ATOM 958 N N . VAL A 1 127 ? 11.023 -5.16 -17.656 1 98.56 127 VAL A N 1
ATOM 959 C CA . VAL A 1 127 ? 11.797 -6.168 -18.375 1 98.56 127 VAL A CA 1
ATOM 960 C C . VAL A 1 127 ? 10.859 -7.051 -19.188 1 98.56 127 VAL A C 1
ATOM 962 O O . VAL A 1 127 ? 9.945 -7.672 -18.656 1 98.56 127 VAL A O 1
ATOM 965 N N . SER A 1 128 ? 11.133 -7.168 -20.516 1 97.69 128 SER A N 1
ATOM 966 C CA . SER A 1 128 ? 10.344 -8.008 -21.406 1 97.69 128 SER A CA 1
ATOM 967 C C . SER A 1 128 ? 11.219 -9.055 -22.094 1 97.69 128 SER A C 1
ATOM 969 O O . SER A 1 128 ? 10.703 -9.945 -22.781 1 97.69 128 SER A O 1
ATOM 971 N N . ASP A 1 129 ? 12.492 -8.938 -21.922 1 97.38 129 ASP A N 1
ATOM 972 C CA . ASP A 1 129 ? 13.414 -9.898 -22.5 1 97.38 129 ASP A CA 1
ATOM 973 C C . ASP A 1 129 ? 13.328 -11.25 -21.781 1 97.38 129 ASP A C 1
ATOM 975 O O . ASP A 1 129 ? 13.742 -11.367 -20.625 1 97.38 129 ASP A O 1
ATOM 979 N N . GLN A 1 130 ? 12.898 -12.234 -22.516 1 96.88 130 GLN A N 1
ATOM 980 C CA . GLN A 1 130 ? 12.609 -13.523 -21.906 1 96.88 130 GLN A CA 1
ATOM 981 C C . GLN A 1 130 ? 13.891 -14.195 -21.422 1 96.88 130 GLN A C 1
ATOM 983 O O . GLN A 1 130 ? 13.875 -14.914 -20.422 1 96.88 130 GLN A O 1
ATOM 988 N N . GLU A 1 131 ? 14.898 -14.023 -22.125 1 97.62 131 GLU A N 1
ATOM 989 C CA . GLU A 1 131 ? 16.172 -14.578 -21.672 1 97.62 131 GLU A CA 1
ATOM 990 C C . GLU A 1 131 ? 16.609 -13.93 -20.359 1 97.62 131 GLU A C 1
ATOM 992 O O . GLU A 1 131 ? 17.062 -14.625 -19.453 1 97.62 131 GLU A O 1
ATOM 997 N N . LEU A 1 132 ? 16.469 -12.625 -20.328 1 98.06 132 LEU A N 1
ATOM 998 C CA . LEU A 1 132 ? 16.828 -11.914 -19.094 1 98.06 132 LEU A CA 1
ATOM 999 C C . LEU A 1 132 ? 15.945 -12.367 -17.938 1 98.06 132 LEU A C 1
ATOM 1001 O O . LEU A 1 132 ? 16.438 -12.562 -16.828 1 98.06 132 LEU A O 1
ATOM 1005 N N . ILE A 1 133 ? 14.695 -12.539 -18.141 1 98.12 133 ILE A N 1
ATOM 1006 C CA . ILE A 1 133 ? 13.773 -12.977 -17.109 1 98.12 133 ILE A CA 1
ATOM 1007 C C . ILE A 1 133 ? 14.195 -14.352 -16.594 1 98.12 133 ILE A C 1
ATOM 1009 O O . ILE A 1 133 ? 14.203 -14.602 -15.383 1 98.12 133 ILE A O 1
ATOM 1013 N N . ARG A 1 134 ? 14.547 -15.242 -17.516 1 97.5 134 ARG A N 1
ATOM 1014 C CA . ARG A 1 134 ? 15.031 -16.562 -17.109 1 97.5 134 ARG A CA 1
ATOM 1015 C C . ARG A 1 134 ? 16.281 -16.438 -16.25 1 97.5 134 ARG A C 1
ATOM 1017 O O . ARG A 1 134 ? 16.391 -17.109 -15.219 1 97.5 134 ARG A O 1
ATOM 1024 N N . LYS A 1 135 ? 17.188 -15.609 -16.656 1 98.44 135 LYS A N 1
ATOM 1025 C CA . LYS A 1 135 ? 18.422 -15.398 -15.906 1 98.44 135 LYS A CA 1
ATOM 1026 C C . LYS A 1 135 ? 18.141 -14.836 -14.523 1 98.44 135 LYS A C 1
ATOM 1028 O O . LYS A 1 135 ? 18.812 -15.188 -13.547 1 98.44 135 LYS A O 1
ATOM 1033 N N . ILE A 1 136 ? 17.156 -13.953 -14.438 1 98.62 136 ILE A N 1
ATOM 1034 C CA . ILE A 1 136 ? 16.75 -13.367 -13.164 1 98.62 136 ILE A CA 1
ATOM 1035 C C . ILE A 1 136 ? 16.25 -14.469 -12.234 1 98.62 136 ILE A C 1
ATOM 1037 O O . ILE A 1 136 ? 16.656 -14.547 -11.078 1 98.62 136 ILE A O 1
ATOM 1041 N N . CYS A 1 137 ? 15.391 -15.312 -12.703 1 98.56 137 CYS A N 1
ATOM 1042 C CA . CYS A 1 137 ? 14.836 -16.391 -11.891 1 98.56 137 CYS A CA 1
ATOM 1043 C C . CYS A 1 137 ? 15.93 -17.328 -11.414 1 98.56 137 CYS A C 1
ATOM 1045 O O . CYS A 1 137 ? 15.961 -17.719 -10.242 1 98.56 137 CYS A O 1
ATOM 1047 N N . ASP A 1 138 ? 16.828 -17.672 -12.32 1 98.62 138 ASP A N 1
ATOM 1048 C CA . ASP A 1 138 ? 17.938 -18.531 -11.961 1 98.62 138 ASP A CA 1
ATOM 1049 C C . ASP A 1 138 ? 18.828 -17.859 -10.906 1 98.62 138 ASP A C 1
ATOM 1051 O O . ASP A 1 138 ? 19.312 -18.531 -9.984 1 98.62 138 ASP A O 1
ATOM 1055 N N . CYS A 1 139 ? 19.031 -16.594 -11.109 1 98.75 139 CYS A N 1
ATOM 1056 C CA . CYS A 1 139 ? 19.844 -15.82 -10.164 1 98.75 139 CYS A CA 1
ATOM 1057 C C . CYS A 1 139 ? 19.219 -15.844 -8.773 1 98.75 139 CYS A C 1
ATOM 1059 O O . CYS A 1 139 ? 19.922 -16.016 -7.777 1 98.75 139 CYS A O 1
ATOM 1061 N N . VAL A 1 140 ? 17.938 -15.695 -8.68 1 98.75 140 VAL A N 1
ATOM 1062 C CA . VAL A 1 140 ? 17.203 -15.719 -7.41 1 98.75 140 VAL A CA 1
ATOM 1063 C C . VAL A 1 140 ? 17.312 -17.109 -6.785 1 98.75 140 VAL A C 1
ATOM 1065 O O . VAL A 1 140 ? 17.531 -17.234 -5.578 1 98.75 140 VAL A O 1
ATOM 1068 N N . ALA A 1 141 ? 17.188 -18.109 -7.605 1 98.75 141 ALA A N 1
ATOM 1069 C CA . ALA A 1 141 ? 17.344 -19.469 -7.117 1 98.75 141 ALA A CA 1
ATOM 1070 C C . ALA A 1 141 ? 18.75 -19.688 -6.543 1 98.75 141 ALA A C 1
ATOM 1072 O O . ALA A 1 141 ? 18.906 -20.312 -5.492 1 98.75 141 ALA A O 1
ATOM 1073 N N . ASP A 1 142 ? 19.766 -19.203 -7.234 1 98.75 142 ASP A N 1
ATOM 1074 C CA . ASP A 1 142 ? 21.141 -19.297 -6.742 1 98.75 142 ASP A CA 1
ATOM 1075 C C . ASP A 1 142 ? 21.281 -18.594 -5.395 1 98.75 142 ASP A C 1
ATOM 1077 O O . ASP A 1 142 ? 21.953 -19.094 -4.492 1 98.75 142 ASP A O 1
ATOM 1081 N N . TRP A 1 143 ? 20.703 -17.453 -5.312 1 98.75 143 TRP A N 1
ATOM 1082 C CA . TRP A 1 143 ? 20.719 -16.703 -4.055 1 98.75 143 TRP A CA 1
ATOM 1083 C C . TRP A 1 143 ? 20.109 -17.531 -2.928 1 98.75 143 TRP A C 1
ATOM 1085 O O . TRP A 1 143 ? 20.656 -17.594 -1.826 1 98.75 143 TRP A O 1
ATOM 1095 N N . MET A 1 144 ? 18.969 -18.156 -3.191 1 98.56 144 MET A N 1
ATOM 1096 C CA . MET A 1 144 ? 18.312 -18.984 -2.186 1 98.56 144 MET A CA 1
ATOM 1097 C C . MET A 1 144 ? 19.219 -20.125 -1.753 1 98.56 144 MET A C 1
ATOM 1099 O O . MET A 1 144 ? 19.297 -20.469 -0.567 1 98.56 144 MET A O 1
ATOM 1103 N N . GLN A 1 145 ? 19.875 -20.734 -2.719 1 98.56 145 GLN A N 1
ATOM 1104 C CA . GLN A 1 145 ? 20.828 -21.797 -2.389 1 98.56 145 GLN A CA 1
ATOM 1105 C C . GLN A 1 145 ? 21.938 -21.281 -1.475 1 98.56 145 GLN A C 1
ATOM 1107 O O . GLN A 1 145 ? 22.297 -21.953 -0.508 1 98.56 145 GLN A O 1
ATOM 1112 N N . GLU A 1 146 ? 22.453 -20.125 -1.808 1 98.44 146 GLU A N 1
ATOM 1113 C CA . GLU A 1 146 ? 23.484 -19.531 -0.96 1 98.44 146 GLU A CA 1
ATOM 1114 C C . GLU A 1 146 ? 22.953 -19.281 0.453 1 98.44 146 GLU A C 1
ATOM 1116 O O . GLU A 1 146 ? 23.672 -19.5 1.431 1 98.44 146 GLU A O 1
ATOM 1121 N N . GLU A 1 147 ? 21.734 -18.828 0.55 1 97.94 147 GLU A N 1
ATOM 1122 C CA . GLU A 1 147 ? 21.109 -18.609 1.854 1 97.94 147 GLU A CA 1
ATOM 1123 C C . GLU A 1 147 ? 20.984 -19.922 2.635 1 97.94 147 GLU A C 1
ATOM 1125 O O . GLU A 1 147 ? 21.203 -19.938 3.848 1 97.94 147 GLU A O 1
ATOM 1130 N N . ILE A 1 148 ? 20.562 -20.938 1.973 1 97.88 148 ILE A N 1
ATOM 1131 C CA . ILE A 1 148 ? 20.469 -22.266 2.59 1 97.88 148 ILE A CA 1
ATOM 1132 C C . ILE A 1 148 ? 21.844 -22.688 3.109 1 97.88 148 ILE A C 1
ATOM 1134 O O . ILE A 1 148 ? 21.969 -23.109 4.258 1 97.88 148 ILE A O 1
ATOM 1138 N N . ASP A 1 149 ? 22.844 -22.547 2.318 1 98.19 149 ASP A N 1
ATOM 1139 C CA . ASP A 1 149 ? 24.203 -22.953 2.66 1 98.19 149 ASP A CA 1
ATOM 1140 C C . ASP A 1 149 ? 24.75 -22.141 3.838 1 98.19 149 ASP A C 1
ATOM 1142 O O . ASP A 1 149 ? 25.562 -22.641 4.621 1 98.19 149 ASP A O 1
ATOM 1146 N N . ASN A 1 150 ? 24.281 -20.953 3.984 1 97.69 150 ASN A N 1
ATOM 1147 C CA . ASN A 1 150 ? 24.734 -20.062 5.051 1 97.69 150 ASN A CA 1
ATOM 1148 C C . ASN A 1 150 ? 23.828 -20.141 6.277 1 97.69 150 ASN A C 1
ATOM 1150 O O . ASN A 1 150 ? 23.859 -19.266 7.133 1 97.69 150 ASN A O 1
ATOM 1154 N N . ASP A 1 151 ? 22.938 -21.047 6.305 1 96.38 151 ASP A N 1
ATOM 1155 C CA . ASP A 1 151 ? 22.062 -21.359 7.434 1 96.38 151 ASP A CA 1
ATOM 1156 C C . ASP A 1 151 ? 21.141 -20.188 7.758 1 96.38 151 ASP A C 1
ATOM 1158 O O . ASP A 1 151 ? 20.969 -19.828 8.922 1 96.38 151 ASP A O 1
ATOM 1162 N N . SER A 1 152 ? 20.719 -19.578 6.684 1 94.62 152 SER A N 1
ATOM 1163 C CA . SER A 1 152 ? 19.719 -18.531 6.855 1 94.62 152 SER A CA 1
ATOM 1164 C C . SER A 1 152 ? 18.531 -19.031 7.664 1 94.62 152 SER A C 1
ATOM 1166 O O . SER A 1 152 ? 18.141 -20.188 7.566 1 94.62 152 SER A O 1
ATOM 1168 N N . PRO A 1 153 ? 17.953 -18.172 8.562 1 91.69 153 PRO A N 1
ATOM 1169 C CA . PRO A 1 153 ? 16.719 -18.547 9.266 1 91.69 153 PRO A CA 1
ATOM 1170 C C . PRO A 1 153 ? 15.602 -18.953 8.312 1 91.69 153 PRO A C 1
ATOM 1172 O O . PRO A 1 153 ? 14.68 -19.672 8.711 1 91.69 153 PRO A O 1
ATOM 1175 N N . ARG A 1 154 ? 15.703 -18.719 7.02 1 93 154 ARG A N 1
ATOM 1176 C CA . ARG A 1 154 ? 14.664 -19.016 6.039 1 93 154 ARG A CA 1
ATOM 1177 C C . ARG A 1 154 ? 15.031 -20.234 5.199 1 93 154 ARG A C 1
ATOM 1179 O O . ARG A 1 154 ? 14.391 -20.5 4.184 1 93 154 ARG A O 1
ATOM 1186 N N . ARG A 1 155 ? 15.969 -20.891 5.543 1 95.12 155 ARG A N 1
ATOM 1187 C CA . ARG A 1 155 ? 16.516 -21.953 4.719 1 95.12 155 ARG A CA 1
ATOM 1188 C C . ARG A 1 155 ? 15.469 -23.016 4.43 1 95.12 155 ARG A C 1
ATOM 1190 O O . ARG A 1 155 ? 15.43 -23.578 3.332 1 95.12 155 ARG A O 1
ATOM 1197 N N . ARG A 1 156 ? 14.633 -23.359 5.371 1 93.31 156 ARG A N 1
ATOM 1198 C CA . ARG A 1 156 ? 13.625 -24.391 5.141 1 93.31 156 ARG A CA 1
ATOM 1199 C C . ARG A 1 156 ? 12.641 -23.953 4.062 1 93.31 156 ARG A C 1
ATOM 1201 O O . ARG A 1 156 ? 12.266 -24.75 3.197 1 93.31 156 ARG A O 1
ATOM 1208 N N . TYR A 1 157 ? 12.305 -22.734 4.156 1 92.44 157 TYR A N 1
ATOM 1209 C CA . TYR A 1 157 ? 11.391 -22.172 3.168 1 92.44 157 TYR A CA 1
ATOM 1210 C C . TYR A 1 157 ? 12.023 -22.156 1.783 1 92.44 157 TYR A C 1
ATOM 1212 O O . TYR A 1 157 ? 11.398 -22.562 0.8 1 92.44 157 TYR A O 1
ATOM 1220 N N . PHE A 1 158 ? 13.266 -21.812 1.692 1 96.62 158 PHE A N 1
ATOM 1221 C CA . PHE A 1 158 ? 13.977 -21.734 0.42 1 96.62 158 PHE A CA 1
ATOM 1222 C C . PHE A 1 158 ? 14.172 -23.125 -0.18 1 96.62 158 PHE A C 1
ATOM 1224 O O . PHE A 1 158 ? 14.109 -23.281 -1.399 1 96.62 158 PHE A O 1
ATOM 1231 N N . ARG A 1 159 ? 14.336 -24.094 0.669 1 96.75 159 ARG A N 1
ATOM 1232 C CA . ARG A 1 159 ? 14.469 -25.469 0.183 1 96.75 159 ARG A CA 1
ATOM 1233 C C . ARG A 1 159 ? 13.203 -25.922 -0.534 1 96.75 159 ARG A C 1
ATOM 1235 O O . ARG A 1 159 ? 13.281 -26.562 -1.585 1 96.75 159 ARG A O 1
ATOM 1242 N N . LYS A 1 160 ? 12.094 -25.562 0.037 1 94.56 160 LYS A N 1
ATOM 1243 C CA . LYS A 1 160 ? 10.828 -25.938 -0.576 1 94.56 160 LYS A CA 1
ATOM 1244 C C . LYS A 1 160 ? 10.656 -25.266 -1.937 1 94.56 160 LYS A C 1
ATOM 1246 O O . LYS A 1 160 ? 10.195 -25.906 -2.891 1 94.56 160 LYS A O 1
ATOM 1251 N N . VAL A 1 161 ? 11.047 -24.047 -2.008 1 96.06 161 VAL A N 1
ATOM 1252 C CA . VAL A 1 161 ? 10.93 -23.297 -3.26 1 96.06 161 VAL A CA 1
ATOM 1253 C C . VAL A 1 161 ? 11.844 -23.922 -4.316 1 96.06 161 VAL A C 1
ATOM 1255 O O . VAL A 1 161 ? 11.422 -24.141 -5.453 1 96.06 161 VAL A O 1
ATOM 1258 N N . LEU A 1 162 ? 13.055 -24.266 -3.945 1 97.62 162 LEU A N 1
ATOM 1259 C CA . LEU A 1 162 ? 14.031 -24.797 -4.887 1 97.62 162 LEU A CA 1
ATOM 1260 C C . LEU A 1 162 ? 13.633 -26.203 -5.344 1 97.62 162 LEU A C 1
ATOM 1262 O O . LEU A 1 162 ? 13.891 -26.578 -6.488 1 97.62 162 LEU A O 1
ATOM 1266 N N . GLU A 1 163 ? 12.992 -26.906 -4.453 1 96 163 GLU A N 1
ATOM 1267 C CA . GLU A 1 163 ? 12.477 -28.219 -4.848 1 96 163 GLU A CA 1
ATOM 1268 C C . GLU A 1 163 ? 11.469 -28.094 -5.988 1 96 163 GLU A C 1
ATOM 1270 O O . GLU A 1 163 ? 11.508 -28.875 -6.945 1 96 163 GLU A O 1
ATOM 1275 N N . VAL A 1 164 ? 10.633 -27.141 -5.898 1 94.62 164 VAL A N 1
ATOM 1276 C CA . VAL A 1 164 ? 9.617 -26.938 -6.93 1 94.62 164 VAL A CA 1
ATOM 1277 C C . VAL A 1 164 ? 10.273 -26.391 -8.195 1 94.62 164 VAL A C 1
ATOM 1279 O O . VAL A 1 164 ? 10.062 -26.922 -9.289 1 94.62 164 VAL A O 1
ATOM 1282 N N . TYR A 1 165 ? 11.125 -25.422 -8.062 1 97.25 165 TYR A N 1
ATOM 1283 C CA . TYR A 1 165 ? 11.711 -24.719 -9.195 1 97.25 165 TYR A CA 1
ATOM 1284 C C . TYR A 1 165 ? 12.727 -25.594 -9.922 1 97.25 165 TYR A C 1
ATOM 1286 O O . TYR A 1 165 ? 12.609 -25.828 -11.125 1 97.25 165 TYR A O 1
ATOM 1294 N N . ARG A 1 166 ? 13.695 -26.125 -9.195 1 97.31 166 ARG A N 1
ATOM 1295 C CA . ARG A 1 166 ? 14.766 -26.922 -9.789 1 97.31 166 ARG A CA 1
ATOM 1296 C C . ARG A 1 166 ? 14.391 -28.391 -9.836 1 97.31 166 ARG A C 1
ATOM 1298 O O . ARG A 1 166 ? 14.68 -29.078 -10.82 1 97.31 166 ARG A O 1
ATOM 1305 N N . GLY A 1 167 ? 13.844 -28.906 -8.781 1 94.5 167 GLY A N 1
ATOM 1306 C CA . GLY A 1 167 ? 13.5 -30.328 -8.727 1 94.5 167 GLY A CA 1
ATOM 1307 C C . GLY A 1 167 ? 12.383 -30.703 -9.68 1 94.5 167 GLY A C 1
ATOM 1308 O O . GLY A 1 167 ? 12.562 -31.578 -10.531 1 94.5 167 GLY A O 1
ATOM 1309 N N . ARG A 1 168 ? 11.25 -29.969 -9.641 1 93.19 168 ARG A N 1
ATOM 1310 C CA . ARG A 1 168 ? 10.078 -30.312 -10.438 1 93.19 168 ARG A CA 1
ATOM 1311 C C . ARG A 1 168 ? 10.07 -29.562 -11.758 1 93.19 168 ARG A C 1
ATOM 1313 O O . ARG A 1 168 ? 9.281 -29.859 -12.656 1 93.19 168 ARG A O 1
ATOM 1320 N N . GLY A 1 169 ? 10.875 -28.531 -11.875 1 95.06 169 GLY A N 1
ATOM 1321 C CA . GLY A 1 169 ? 10.961 -27.766 -13.109 1 95.06 169 GLY A CA 1
ATOM 1322 C C . GLY A 1 169 ? 9.797 -26.797 -13.297 1 95.06 169 GLY A C 1
ATOM 1323 O O . GLY A 1 169 ? 9.469 -26.422 -14.422 1 95.06 169 GLY A O 1
ATOM 1324 N N . VAL A 1 170 ? 9.109 -26.469 -12.227 1 94.25 170 VAL A N 1
ATOM 1325 C CA . VAL A 1 170 ? 7.992 -25.531 -12.25 1 94.25 170 VAL A CA 1
ATOM 1326 C C . VAL A 1 170 ? 8.477 -24.125 -11.867 1 94.25 170 VAL A C 1
ATOM 1328 O O . VAL A 1 170 ? 9.094 -23.953 -10.812 1 94.25 170 VAL A O 1
ATOM 1331 N N . ASP A 1 171 ? 8.242 -23.172 -12.734 1 96.75 171 ASP A N 1
ATOM 1332 C CA . ASP A 1 171 ? 8.703 -21.812 -12.445 1 96.75 171 ASP A CA 1
ATOM 1333 C C . ASP A 1 171 ? 7.816 -21.141 -11.398 1 96.75 171 ASP A C 1
ATOM 1335 O O . ASP A 1 171 ? 6.98 -20.297 -11.734 1 96.75 171 ASP A O 1
ATOM 1339 N N . ILE A 1 172 ? 8.094 -21.422 -10.164 1 96.25 172 ILE A N 1
ATOM 1340 C CA . ILE A 1 172 ? 7.34 -20.844 -9.062 1 96.25 172 ILE A CA 1
ATOM 1341 C C . ILE A 1 172 ? 7.953 -19.5 -8.672 1 96.25 172 ILE A C 1
ATOM 1343 O O . ILE A 1 172 ? 7.355 -18.734 -7.91 1 96.25 172 ILE A O 1
ATOM 1347 N N . ILE A 1 173 ? 9.133 -19.125 -9.234 1 97.69 173 ILE A N 1
ATOM 1348 C CA . ILE A 1 173 ? 9.844 -17.906 -8.875 1 97.69 173 ILE A CA 1
ATOM 1349 C C . ILE A 1 173 ? 9.375 -16.75 -9.773 1 97.69 173 ILE A C 1
ATOM 1351 O O . ILE A 1 173 ? 9.055 -15.672 -9.281 1 97.69 173 ILE A O 1
ATOM 1355 N N . GLY A 1 174 ? 9.273 -16.984 -11.031 1 97.06 174 GLY A N 1
ATOM 1356 C CA . GLY A 1 174 ? 8.891 -15.945 -11.977 1 97.06 174 GLY A CA 1
ATOM 1357 C C . GLY A 1 174 ? 7.5 -16.156 -12.547 1 97.06 174 GLY A C 1
ATOM 1358 O O . GLY A 1 174 ? 6.973 -15.281 -13.25 1 97.06 174 GLY A O 1
ATOM 1359 N N . ARG A 1 175 ? 6.938 -17.359 -12.289 1 97.19 175 ARG A N 1
ATOM 1360 C CA . ARG A 1 175 ? 5.594 -17.703 -12.734 1 97.19 175 ARG A CA 1
ATOM 1361 C C . ARG A 1 175 ? 5.457 -17.547 -14.25 1 97.19 175 ARG A C 1
ATOM 1363 O O . ARG A 1 175 ? 4.441 -17.062 -14.742 1 97.19 175 ARG A O 1
ATOM 1370 N N . ASN A 1 176 ? 6.527 -17.891 -14.914 1 95.06 176 ASN A N 1
ATOM 1371 C CA . ASN A 1 176 ? 6.566 -17.797 -16.375 1 95.06 176 ASN A CA 1
ATOM 1372 C C . ASN A 1 176 ? 6.156 -16.406 -16.859 1 95.06 176 ASN A C 1
ATOM 1374 O O . ASN A 1 176 ? 5.418 -16.281 -17.828 1 95.06 176 ASN A O 1
ATOM 1378 N N . ALA A 1 177 ? 6.586 -15.438 -16.109 1 94.19 177 ALA A N 1
ATOM 1379 C CA . ALA A 1 177 ? 6.25 -14.055 -16.422 1 94.19 177 ALA A CA 1
ATOM 1380 C C . ALA A 1 177 ? 6.762 -13.664 -17.797 1 94.19 177 ALA A C 1
ATOM 1382 O O . ALA A 1 177 ? 7.867 -14.055 -18.188 1 94.19 177 ALA A O 1
ATOM 1383 N N . LYS A 1 178 ? 5.938 -12.93 -18.531 1 96.12 178 LYS A N 1
ATOM 1384 C CA . LYS A 1 178 ? 6.395 -12.352 -19.797 1 96.12 178 LYS A CA 1
ATOM 1385 C C . LYS A 1 178 ? 6.957 -10.945 -19.578 1 96.12 178 LYS A C 1
ATOM 1387 O O . LYS A 1 178 ? 7.754 -10.461 -20.375 1 96.12 178 LYS A O 1
ATOM 1392 N N . GLN A 1 179 ? 6.523 -10.297 -18.531 1 98.5 179 GLN A N 1
ATOM 1393 C CA . GLN A 1 179 ? 7.051 -8.984 -18.156 1 98.5 179 GLN A CA 1
ATOM 1394 C C . GLN A 1 179 ? 7.148 -8.844 -16.641 1 98.5 179 GLN A C 1
ATOM 1396 O O . GLN A 1 179 ? 6.258 -9.281 -15.914 1 98.5 179 GLN A O 1
ATOM 1401 N N . LEU A 1 180 ? 8.266 -8.289 -16.219 1 98.56 180 LEU A N 1
ATOM 1402 C CA . LEU A 1 180 ? 8.547 -7.953 -14.828 1 98.56 180 LEU A CA 1
ATOM 1403 C C . LEU A 1 180 ? 8.758 -6.453 -14.664 1 98.56 180 LEU A C 1
ATOM 1405 O O . LEU A 1 180 ? 9.422 -5.824 -15.492 1 98.56 180 LEU A O 1
ATOM 1409 N N . VAL A 1 181 ? 8.164 -5.891 -13.68 1 98.81 181 VAL A N 1
ATOM 1410 C CA . VAL A 1 181 ? 8.414 -4.492 -13.336 1 98.81 181 VAL A CA 1
ATOM 1411 C C . VAL A 1 181 ? 9.188 -4.41 -12.023 1 98.81 181 VAL A C 1
ATOM 1413 O O . VAL A 1 181 ? 8.781 -5 -11.016 1 98.81 181 VAL A O 1
ATOM 1416 N N . PHE A 1 182 ? 10.297 -3.697 -12.039 1 98.75 182 PHE A N 1
ATOM 1417 C CA . PHE A 1 182 ? 11.078 -3.412 -10.844 1 98.75 182 PHE A CA 1
ATOM 1418 C C . PHE A 1 182 ? 10.922 -1.953 -10.43 1 98.75 182 PHE A C 1
ATOM 1420 O O . PHE A 1 182 ? 10.969 -1.056 -11.273 1 98.75 182 PHE A O 1
ATOM 1427 N N . ALA A 1 183 ? 10.664 -1.736 -9.195 1 98.69 183 ALA A N 1
ATOM 1428 C CA . ALA A 1 183 ? 10.688 -0.388 -8.633 1 98.69 183 ALA A CA 1
ATOM 1429 C C . ALA A 1 183 ? 12.008 -0.115 -7.922 1 98.69 183 ALA A C 1
ATOM 1431 O O . ALA A 1 183 ? 12.484 -0.945 -7.145 1 98.69 183 ALA A O 1
ATOM 1432 N N . LEU A 1 184 ? 12.602 0.996 -8.156 1 98.38 184 LEU A N 1
ATOM 1433 C CA . LEU A 1 184 ? 13.852 1.414 -7.535 1 98.38 184 LEU A CA 1
ATOM 1434 C C . LEU A 1 184 ? 13.664 2.699 -6.738 1 98.38 184 LEU A C 1
ATOM 1436 O O . LEU A 1 184 ? 12.781 3.504 -7.055 1 98.38 184 LEU A O 1
ATOM 1440 N N . ALA A 1 185 ? 14.383 2.867 -5.719 1 97.88 185 ALA A N 1
ATOM 1441 C CA . ALA A 1 185 ? 14.5 4.082 -4.918 1 97.88 185 ALA A CA 1
ATOM 1442 C C . ALA A 1 185 ? 15.961 4.383 -4.59 1 97.88 185 ALA A C 1
ATOM 1444 O O . ALA A 1 185 ? 16.828 3.506 -4.703 1 97.88 185 ALA A O 1
ATOM 1445 N N . ARG A 1 186 ? 16.203 5.668 -4.23 1 96.81 186 ARG A N 1
ATOM 1446 C CA . ARG A 1 186 ? 17.547 5.996 -3.754 1 96.81 186 ARG A CA 1
ATOM 1447 C C . ARG A 1 186 ? 17.906 5.18 -2.518 1 96.81 186 ARG A C 1
ATOM 1449 O O . ARG A 1 186 ? 17.062 4.965 -1.642 1 96.81 186 ARG A O 1
ATOM 1456 N N . ARG A 1 187 ? 19.172 4.762 -2.42 1 94 187 ARG A N 1
ATOM 1457 C CA . ARG A 1 187 ? 19.656 3.93 -1.318 1 94 187 ARG A CA 1
ATOM 1458 C C . ARG A 1 187 ? 19.438 4.625 0.023 1 94 187 ARG A C 1
ATOM 1460 O O . ARG A 1 187 ? 19.172 3.971 1.033 1 94 187 ARG A O 1
ATOM 1467 N N . LEU A 1 188 ? 19.531 5.875 0.032 1 91.06 188 LEU A N 1
ATOM 1468 C CA . LEU A 1 188 ? 19.469 6.633 1.275 1 91.06 188 LEU A CA 1
ATOM 1469 C C . LEU A 1 188 ? 18.016 6.883 1.677 1 91.06 188 LEU A C 1
ATOM 1471 O O . LEU A 1 188 ? 17.734 7.344 2.787 1 91.06 188 LEU A O 1
ATOM 1475 N N . ASN A 1 189 ? 17.078 6.59 0.762 1 92.38 189 ASN A N 1
ATOM 1476 C CA . ASN A 1 189 ? 15.672 6.707 1.105 1 92.38 189 ASN A CA 1
ATOM 1477 C C . ASN A 1 189 ? 15.195 5.531 1.96 1 92.38 189 ASN A C 1
ATOM 1479 O O . ASN A 1 189 ? 14.805 4.492 1.43 1 92.38 189 ASN A O 1
ATOM 1483 N N . VAL A 1 190 ? 15.094 5.715 3.234 1 89.62 190 VAL A N 1
ATOM 1484 C CA . VAL A 1 190 ? 14.797 4.648 4.184 1 89.62 190 VAL A CA 1
ATOM 1485 C C . VAL A 1 190 ? 13.328 4.242 4.066 1 89.62 190 VAL A C 1
ATOM 1487 O O . VAL A 1 190 ? 12.914 3.211 4.598 1 89.62 190 VAL A O 1
ATOM 1490 N N . THR A 1 191 ? 12.539 5.031 3.354 1 94.88 191 THR A N 1
ATOM 1491 C CA . THR A 1 191 ? 11.117 4.73 3.219 1 94.88 191 THR A CA 1
ATOM 1492 C C . THR A 1 191 ? 10.82 4.133 1.846 1 94.88 191 THR A C 1
ATOM 1494 O O . THR A 1 191 ? 9.656 4.039 1.442 1 94.88 191 THR A O 1
ATOM 1497 N N . GLY A 1 192 ? 11.844 3.766 1.102 1 96.44 192 GLY A N 1
ATOM 1498 C CA . GLY A 1 192 ? 11.688 3.273 -0.258 1 96.44 192 GLY A CA 1
ATOM 1499 C C . GLY A 1 192 ? 10.734 2.1 -0.363 1 96.44 192 GLY A C 1
ATOM 1500 O O . GLY A 1 192 ? 9.867 2.074 -1.242 1 96.44 192 GLY A O 1
ATOM 1501 N N . VAL A 1 193 ? 10.82 1.138 0.548 1 96.44 193 VAL A N 1
ATOM 1502 C CA . VAL A 1 193 ? 9.984 -0.059 0.532 1 96.44 193 VAL A CA 1
ATOM 1503 C C . VAL A 1 193 ? 8.531 0.321 0.794 1 96.44 193 VAL A C 1
ATOM 1505 O O . VAL A 1 193 ? 7.629 -0.117 0.077 1 96.44 193 VAL A O 1
ATOM 1508 N N . SER A 1 194 ? 8.312 1.181 1.814 1 97.25 194 SER A N 1
ATOM 1509 C CA . SER A 1 194 ? 6.957 1.634 2.125 1 97.25 194 SER A CA 1
ATOM 1510 C C . SER A 1 194 ? 6.34 2.377 0.946 1 97.25 194 SER A C 1
ATOM 1512 O O . SER A 1 194 ? 5.18 2.143 0.599 1 97.25 194 SER A O 1
ATOM 1514 N N . ASN A 1 195 ? 7.141 3.266 0.307 1 98.19 195 ASN A N 1
ATOM 1515 C CA . ASN A 1 195 ? 6.676 3.99 -0.869 1 98.19 195 ASN A CA 1
ATOM 1516 C C . ASN A 1 195 ? 6.273 3.039 -1.993 1 98.19 195 ASN A C 1
ATOM 1518 O O . ASN A 1 195 ? 5.238 3.23 -2.635 1 98.19 195 ASN A O 1
ATOM 1522 N N . CYS A 1 196 ? 7.062 2.035 -2.174 1 98.31 196 CYS A N 1
ATOM 1523 C CA . CYS A 1 196 ? 6.801 1.069 -3.234 1 98.31 196 CYS A CA 1
ATOM 1524 C C . CYS A 1 196 ? 5.527 0.281 -2.953 1 98.31 196 CYS A C 1
ATOM 1526 O O . CYS A 1 196 ? 4.723 0.047 -3.859 1 98.31 196 CYS A O 1
ATOM 1528 N N . GLU A 1 197 ? 5.359 -0.168 -1.704 1 98.31 197 GLU A N 1
ATOM 1529 C CA . GLU A 1 197 ? 4.164 -0.93 -1.357 1 98.31 197 GLU A CA 1
ATOM 1530 C C . GLU A 1 197 ? 2.898 -0.121 -1.626 1 98.31 197 GLU A C 1
ATOM 1532 O O . GLU A 1 197 ? 1.915 -0.651 -2.146 1 98.31 197 GLU A O 1
ATOM 1537 N N . GLN A 1 198 ? 2.932 1.13 -1.295 1 98.62 198 GLN A N 1
ATOM 1538 C CA . GLN A 1 198 ? 1.817 2.018 -1.612 1 98.62 198 GLN A CA 1
ATOM 1539 C C . GLN A 1 198 ? 1.607 2.119 -3.121 1 98.62 198 GLN A C 1
ATOM 1541 O O . GLN A 1 198 ? 0.479 2.01 -3.604 1 98.62 198 GLN A O 1
ATOM 1546 N N . ALA A 1 199 ? 2.639 2.291 -3.842 1 98.69 199 ALA A N 1
ATOM 1547 C CA . ALA A 1 199 ? 2.559 2.389 -5.297 1 98.69 199 ALA A CA 1
ATOM 1548 C C . ALA A 1 199 ? 1.97 1.115 -5.898 1 98.69 199 ALA A C 1
ATOM 1550 O O . ALA A 1 199 ? 1.104 1.179 -6.777 1 98.69 199 ALA A O 1
ATOM 1551 N N . TRP A 1 200 ? 2.434 -0.027 -5.422 1 98.75 200 TRP A N 1
ATOM 1552 C CA . TRP A 1 200 ? 1.932 -1.3 -5.93 1 98.75 200 TRP A CA 1
ATOM 1553 C C . TRP A 1 200 ? 0.437 -1.441 -5.664 1 98.75 200 TRP A C 1
ATOM 1555 O O . TRP A 1 200 ? -0.305 -1.95 -6.508 1 98.75 200 TRP A O 1
ATOM 1565 N N . ALA A 1 201 ? -0.009 -1.001 -4.465 1 98.81 201 ALA A N 1
ATOM 1566 C CA . ALA A 1 201 ? -1.443 -1.072 -4.203 1 98.81 201 ALA A CA 1
ATOM 1567 C C . ALA A 1 201 ? -2.236 -0.341 -5.281 1 98.81 201 ALA A C 1
ATOM 1569 O O . ALA A 1 201 ? -3.23 -0.863 -5.793 1 98.81 201 ALA A O 1
ATOM 1570 N N . TYR A 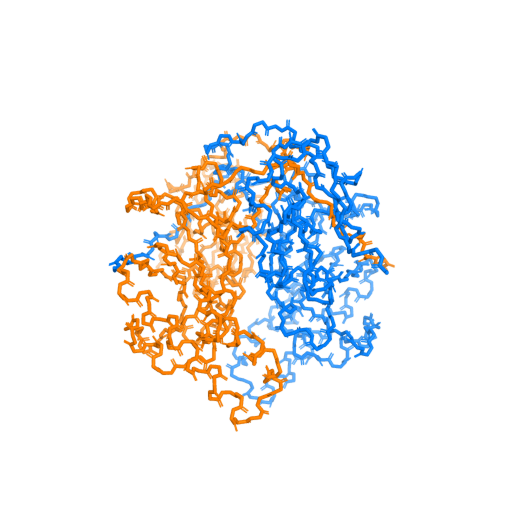1 202 ? -1.801 0.824 -5.684 1 98.81 202 TYR A N 1
ATOM 1571 C CA . TYR A 1 202 ? -2.473 1.606 -6.715 1 98.81 202 TYR A CA 1
ATOM 1572 C C . TYR A 1 202 ? -2.428 0.891 -8.062 1 98.81 202 TYR A C 1
ATOM 1574 O O . TYR A 1 202 ? -3.449 0.777 -8.742 1 98.81 202 TYR A O 1
ATOM 1582 N N . VAL A 1 203 ? -1.307 0.349 -8.375 1 98.88 203 VAL A N 1
ATOM 1583 C CA . VAL A 1 203 ? -1.131 -0.324 -9.656 1 98.88 203 VAL A CA 1
ATOM 1584 C C . VAL A 1 203 ? -2.006 -1.574 -9.711 1 98.88 203 VAL A C 1
ATOM 1586 O O . VAL A 1 203 ? -2.707 -1.808 -10.695 1 98.88 203 VAL A O 1
ATOM 1589 N N . GLU A 1 204 ? -1.994 -2.33 -8.633 1 98.69 204 GLU A N 1
ATOM 1590 C CA . GLU A 1 204 ? -2.738 -3.584 -8.594 1 98.69 204 GLU A CA 1
ATOM 1591 C C . GLU A 1 204 ? -4.242 -3.336 -8.664 1 98.69 204 GLU A C 1
ATOM 1593 O O . GLU A 1 204 ? -4.98 -4.125 -9.258 1 98.69 204 GLU A O 1
ATOM 1598 N N . LEU A 1 205 ? -4.68 -2.281 -8.055 1 98.56 205 LEU A N 1
ATOM 1599 C CA . LEU A 1 205 ? -6.102 -1.946 -8.07 1 98.56 205 LEU A CA 1
ATOM 1600 C C . LEU A 1 205 ? -6.52 -1.43 -9.445 1 98.56 205 LEU A C 1
ATOM 1602 O O . LEU A 1 205 ? -7.648 -1.662 -9.883 1 98.56 205 LEU A O 1
ATOM 1606 N N . TYR A 1 206 ? -5.637 -0.764 -10.133 1 98.56 206 TYR A N 1
ATOM 1607 C CA . TYR A 1 206 ? -5.941 -0.134 -11.414 1 98.56 206 TYR A CA 1
ATOM 1608 C C . TYR A 1 206 ? -5.828 -1.138 -12.555 1 98.56 206 TYR A C 1
ATOM 1610 O O . TYR A 1 206 ? -6.559 -1.044 -13.547 1 98.56 206 TYR A O 1
ATOM 1618 N N . ALA A 1 207 ? -5.043 -2.137 -12.484 1 98.62 207 ALA A N 1
ATOM 1619 C CA . ALA A 1 207 ? -4.656 -3.043 -13.562 1 98.62 207 ALA A CA 1
ATOM 1620 C C . ALA A 1 207 ? -5.875 -3.734 -14.164 1 98.62 207 ALA A C 1
ATOM 1622 O O . ALA A 1 207 ? -6.035 -3.762 -15.391 1 98.62 207 ALA A O 1
ATOM 1623 N N . PRO A 1 208 ? -6.785 -4.266 -13.328 1 97.5 208 PRO A N 1
ATOM 1624 C CA . PRO A 1 208 ? -7.93 -4.953 -13.93 1 97.5 208 PRO A CA 1
ATOM 1625 C C . PRO A 1 208 ? -8.766 -4.039 -14.828 1 97.5 208 PRO A C 1
ATOM 1627 O O . PRO A 1 208 ? -9.359 -4.504 -15.805 1 97.5 208 PRO A O 1
ATOM 1630 N N . THR A 1 209 ? -8.82 -2.752 -14.555 1 97.5 209 THR A N 1
ATOM 1631 C CA . THR A 1 209 ? -9.609 -1.816 -15.344 1 97.5 209 THR A CA 1
ATOM 1632 C C . THR A 1 209 ? -9.008 -1.638 -16.734 1 97.5 209 THR A C 1
ATOM 1634 O O . THR A 1 209 ? -9.672 -1.152 -17.656 1 97.5 209 THR A O 1
ATOM 1637 N N . LEU A 1 210 ? -7.777 -2.051 -16.891 1 98 210 LEU A N 1
ATOM 1638 C CA . LEU A 1 210 ? -7.094 -2.018 -18.172 1 98 210 LEU A CA 1
ATOM 1639 C C . LEU A 1 210 ? -7.039 -3.408 -18.797 1 98 210 LEU A C 1
ATOM 1641 O O . LEU A 1 210 ? -6.367 -3.613 -19.812 1 98 210 LEU A O 1
ATOM 1645 N N . GLY A 1 211 ? -7.707 -4.375 -18.125 1 97.06 211 GLY A N 1
ATOM 1646 C CA . GLY A 1 211 ? -7.695 -5.75 -18.594 1 97.06 211 GLY A CA 1
ATOM 1647 C C . GLY A 1 211 ? -6.418 -6.488 -18.234 1 97.06 211 GLY A C 1
ATOM 1648 O O . GLY A 1 211 ? -6.109 -7.527 -18.828 1 97.06 211 GLY A O 1
ATOM 1649 N N . LEU A 1 212 ? -5.66 -5.934 -17.359 1 98.38 212 LEU A N 1
ATOM 1650 C CA . LEU A 1 212 ? -4.379 -6.516 -16.984 1 98.38 212 LEU A CA 1
ATOM 1651 C C . LEU A 1 212 ? -4.473 -7.199 -15.617 1 98.38 212 LEU A C 1
ATOM 1653 O O . LEU A 1 212 ? -5.414 -6.953 -14.859 1 98.38 212 LEU A O 1
ATOM 1657 N N . GLY A 1 213 ? -3.615 -8.125 -15.336 1 97.94 213 GLY A N 1
ATOM 1658 C CA . GLY A 1 213 ? -3.398 -8.758 -14.039 1 97.94 213 GLY A CA 1
ATOM 1659 C C . GLY A 1 213 ? -1.995 -8.547 -13.508 1 97.94 213 GLY A C 1
ATOM 1660 O O . GLY A 1 213 ? -1.062 -8.297 -14.273 1 97.94 213 GL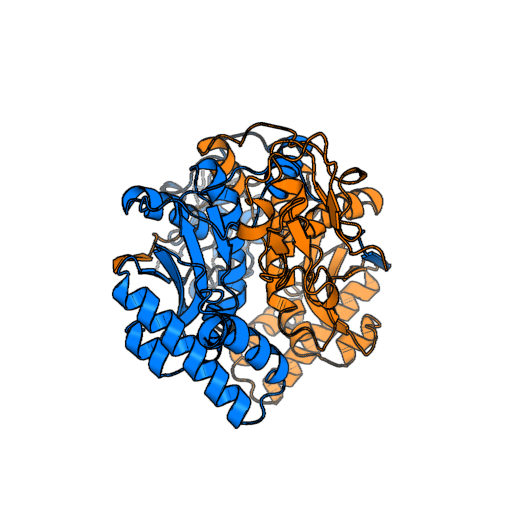Y A O 1
ATOM 1661 N N . THR A 1 214 ? -1.899 -8.602 -12.195 1 98.56 214 THR A N 1
ATOM 1662 C CA . THR A 1 214 ? -0.617 -8.367 -11.547 1 98.56 214 THR A CA 1
ATOM 1663 C C . THR A 1 214 ? -0.471 -9.242 -10.305 1 98.56 214 THR A C 1
ATOM 1665 O O . THR A 1 214 ? -1.455 -9.805 -9.812 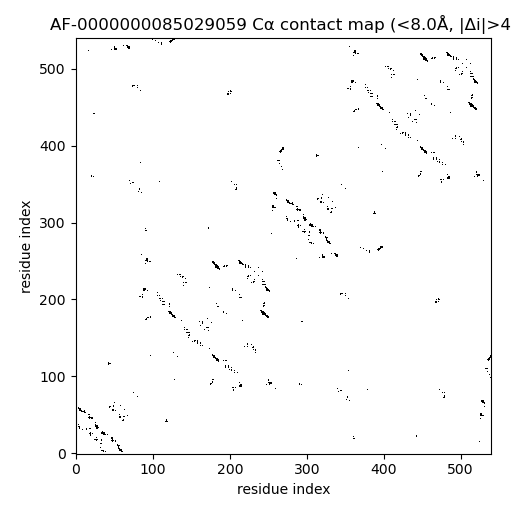1 98.56 214 THR A O 1
ATOM 1668 N N . THR A 1 215 ? 0.704 -9.383 -9.859 1 98.44 215 THR A N 1
ATOM 1669 C CA . THR A 1 215 ? 1.01 -9.906 -8.531 1 98.44 215 THR A CA 1
ATOM 1670 C C . THR A 1 215 ? 2.391 -9.445 -8.07 1 98.44 215 THR A C 1
ATOM 1672 O O . THR A 1 215 ? 3.326 -9.383 -8.875 1 98.44 215 THR A O 1
ATOM 1675 N N . ILE A 1 216 ? 2.508 -9.055 -6.805 1 98.31 216 ILE A N 1
ATOM 1676 C CA . ILE A 1 216 ? 3.809 -8.781 -6.207 1 98.31 216 ILE A CA 1
ATOM 1677 C C . ILE A 1 216 ? 4.625 -10.07 -6.125 1 98.31 216 ILE A C 1
ATOM 1679 O O . ILE A 1 216 ? 4.156 -11.078 -5.586 1 98.31 216 ILE A O 1
ATOM 1683 N N . MET A 1 217 ? 5.758 -10.023 -6.691 1 97.06 217 MET A N 1
ATOM 1684 C CA . MET A 1 217 ? 6.555 -11.25 -6.711 1 97.06 217 MET A CA 1
ATOM 1685 C C . MET A 1 217 ? 7.559 -11.266 -5.562 1 97.06 217 MET A C 1
ATOM 1687 O O . MET A 1 217 ? 8.711 -10.867 -5.738 1 97.06 217 MET A O 1
ATOM 1691 N N . GLY A 1 218 ? 7.164 -11.906 -4.523 1 96.5 218 GLY A N 1
ATOM 1692 C CA . GLY A 1 218 ? 7.887 -11.883 -3.264 1 96.5 218 GLY A CA 1
ATOM 1693 C C . GLY A 1 218 ? 9.242 -12.555 -3.344 1 96.5 218 GLY A C 1
ATOM 1694 O O . GLY A 1 218 ? 10.211 -12.094 -2.727 1 96.5 218 GLY A O 1
ATOM 1695 N N . PHE A 1 219 ? 9.422 -13.617 -4.129 1 97.31 219 PHE A N 1
ATOM 1696 C CA . PHE A 1 219 ? 10.688 -14.344 -4.215 1 97.31 219 PHE A CA 1
ATOM 1697 C C . PHE A 1 219 ? 11.773 -13.461 -4.816 1 97.31 219 PHE A C 1
ATOM 1699 O O . PHE A 1 219 ? 12.867 -13.352 -4.266 1 97.31 219 PHE A O 1
ATOM 1706 N N . ILE A 1 220 ? 11.422 -12.836 -5.875 1 98.25 220 ILE A N 1
ATOM 1707 C CA . ILE A 1 220 ? 12.375 -11.961 -6.547 1 98.25 220 ILE A CA 1
ATOM 1708 C C . ILE A 1 220 ? 12.633 -10.719 -5.695 1 98.25 220 ILE A C 1
ATOM 1710 O O . ILE A 1 220 ? 13.773 -10.289 -5.535 1 98.25 220 ILE A O 1
ATOM 1714 N N . GLU A 1 221 ? 11.602 -10.242 -5.137 1 97.38 221 GLU A N 1
ATOM 1715 C CA . GLU A 1 221 ? 11.68 -9.039 -4.32 1 97.38 221 GLU A CA 1
ATOM 1716 C C . GLU A 1 221 ? 12.57 -9.25 -3.104 1 97.38 221 GLU A C 1
ATOM 1718 O O . GLU A 1 221 ? 13.352 -8.367 -2.732 1 97.38 221 GLU A O 1
ATOM 1723 N N . THR A 1 222 ? 12.422 -10.398 -2.432 1 96.38 222 THR A N 1
ATOM 1724 C CA . THR A 1 222 ? 13.227 -10.688 -1.254 1 96.38 222 THR A CA 1
ATOM 1725 C C . THR A 1 222 ? 14.711 -10.727 -1.61 1 96.38 222 THR A C 1
ATOM 1727 O O . THR A 1 222 ? 15.547 -10.188 -0.875 1 96.38 222 THR A O 1
ATOM 1730 N N . CYS A 1 223 ? 15.062 -11.312 -2.705 1 97.88 223 CYS A N 1
ATOM 1731 C CA . CYS A 1 223 ? 16.438 -11.328 -3.199 1 97.88 223 CYS A CA 1
ATOM 1732 C C . CYS A 1 223 ? 16.922 -9.922 -3.521 1 97.88 223 CYS A C 1
ATOM 1734 O O . CYS A 1 223 ? 18.016 -9.531 -3.141 1 97.88 223 CYS A O 1
ATOM 1736 N N . ALA A 1 224 ? 16.078 -9.164 -4.188 1 96.56 224 ALA A N 1
ATOM 1737 C CA . ALA A 1 224 ? 16.406 -7.797 -4.582 1 96.56 224 ALA A CA 1
ATOM 1738 C C . ALA A 1 224 ? 16.656 -6.918 -3.359 1 96.56 224 ALA A C 1
ATOM 1740 O O . ALA A 1 224 ? 17.641 -6.172 -3.312 1 96.56 224 ALA A O 1
ATOM 1741 N N . ARG A 1 225 ? 15.789 -7.043 -2.379 1 94.31 225 ARG A N 1
ATOM 1742 C CA . ARG A 1 225 ? 15.883 -6.207 -1.186 1 94.31 225 ARG A CA 1
ATOM 1743 C C . ARG A 1 225 ? 17.062 -6.617 -0.321 1 94.31 225 ARG A C 1
ATOM 1745 O O . ARG A 1 225 ? 17.531 -5.84 0.517 1 94.31 225 ARG A O 1
ATOM 1752 N N . ALA A 1 226 ? 17.562 -7.848 -0.477 1 95.31 226 ALA A N 1
ATOM 1753 C CA . ALA A 1 226 ? 18.812 -8.273 0.17 1 95.31 226 ALA A CA 1
ATOM 1754 C C . ALA A 1 226 ? 20.016 -7.672 -0.527 1 95.31 226 ALA A C 1
ATOM 1756 O O . ALA A 1 226 ? 21.156 -7.895 -0.106 1 95.31 226 ALA A O 1
ATOM 1757 N N . ASP A 1 227 ? 19.766 -6.918 -1.62 1 95.75 227 ASP A N 1
ATOM 1758 C CA . ASP A 1 227 ? 20.797 -6.23 -2.398 1 95.75 227 ASP A CA 1
ATOM 1759 C C . ASP A 1 227 ? 21.828 -7.215 -2.943 1 95.75 227 ASP A C 1
ATOM 1761 O O . ASP A 1 227 ? 23.031 -6.961 -2.881 1 95.75 227 ASP A O 1
ATOM 1765 N N . TYR A 1 228 ? 21.328 -8.352 -3.428 1 97.75 228 TYR A N 1
ATOM 1766 C CA . TYR A 1 228 ? 22.172 -9.398 -3.996 1 97.75 228 TYR A CA 1
ATOM 1767 C C . TYR A 1 228 ? 22.891 -8.906 -5.238 1 97.75 228 TYR A C 1
ATOM 1769 O O . TYR A 1 228 ? 22.25 -8.547 -6.238 1 97.75 228 TYR A O 1
ATOM 1777 N N . ALA A 1 229 ? 24.219 -8.883 -5.246 1 97.81 229 ALA A N 1
ATOM 1778 C CA . ALA A 1 229 ? 25.047 -8.227 -6.25 1 97.81 229 ALA A CA 1
ATOM 1779 C C . ALA A 1 229 ? 24.781 -8.797 -7.641 1 97.81 229 ALA A C 1
ATOM 1781 O O . ALA A 1 229 ? 24.594 -8.047 -8.602 1 97.81 229 ALA A O 1
ATOM 1782 N N . PRO A 1 230 ? 24.703 -10.086 -7.793 1 98.44 230 PRO A N 1
ATOM 1783 C CA . PRO A 1 230 ? 24.484 -10.625 -9.133 1 98.44 230 PRO A CA 1
ATOM 1784 C C . PRO A 1 230 ? 23.172 -10.148 -9.758 1 98.44 230 PRO A C 1
ATOM 1786 O O . PRO A 1 230 ? 23.109 -9.914 -10.969 1 98.44 230 PRO A O 1
ATOM 1789 N N . LEU A 1 231 ? 22.141 -10.062 -8.953 1 98.44 231 LEU A N 1
ATOM 1790 C CA . LEU A 1 231 ? 20.859 -9.578 -9.484 1 98.44 231 LEU A CA 1
ATOM 1791 C C . LEU A 1 231 ? 20.953 -8.117 -9.891 1 98.44 231 LEU A C 1
ATOM 1793 O O . LEU A 1 231 ? 20.453 -7.723 -10.945 1 98.44 231 LEU A O 1
ATOM 1797 N N . ARG A 1 232 ? 21.609 -7.27 -9.086 1 97.69 232 ARG A N 1
ATOM 1798 C CA . ARG A 1 232 ? 21.828 -5.863 -9.406 1 97.69 232 ARG A CA 1
ATOM 1799 C C . ARG A 1 232 ? 22.562 -5.703 -10.727 1 97.69 232 ARG A C 1
ATOM 1801 O O . ARG A 1 232 ? 22.234 -4.828 -11.523 1 97.69 232 ARG A O 1
ATOM 1808 N N . GLU A 1 233 ? 23.547 -6.555 -10.875 1 97.62 233 GLU A N 1
ATOM 1809 C CA . GLU A 1 233 ? 24.359 -6.504 -12.078 1 97.62 233 GLU A CA 1
ATOM 1810 C C . GLU A 1 233 ? 23.562 -6.922 -13.305 1 97.62 233 GLU A C 1
ATOM 1812 O O . GLU A 1 233 ? 23.641 -6.285 -14.359 1 97.62 233 GLU A O 1
ATOM 1817 N N . LEU A 1 234 ? 22.781 -7.969 -13.133 1 97.06 234 LEU A N 1
ATOM 1818 C CA . LEU A 1 234 ? 21.953 -8.445 -14.227 1 97.06 234 LEU A CA 1
ATOM 1819 C C . LEU A 1 234 ? 21.016 -7.348 -14.711 1 97.06 234 LEU A C 1
ATOM 1821 O O . LEU A 1 234 ? 20.781 -7.211 -15.914 1 97.06 234 LEU A O 1
ATOM 1825 N N . LEU A 1 235 ? 20.516 -6.555 -13.742 1 97.31 235 LEU A N 1
ATOM 1826 C CA . LEU A 1 235 ? 19.531 -5.539 -14.062 1 97.31 235 LEU A CA 1
ATOM 1827 C C . LEU A 1 235 ? 20.188 -4.184 -14.289 1 97.31 235 LEU A C 1
ATOM 1829 O O . LEU A 1 235 ? 19.5 -3.193 -14.562 1 97.31 235 LEU A O 1
ATOM 1833 N N . GLN A 1 236 ? 21.469 -4.105 -14.125 1 96.81 236 GLN A N 1
ATOM 1834 C CA . GLN A 1 236 ? 22.219 -2.871 -14.289 1 96.81 236 GLN A CA 1
ATOM 1835 C C . GLN A 1 236 ? 21.641 -1.744 -13.445 1 96.81 236 GLN A C 1
ATOM 1837 O O . GLN A 1 236 ? 21.406 -0.642 -13.945 1 96.81 236 GLN A O 1
ATOM 1842 N N . VAL A 1 237 ? 21.422 -2.02 -12.234 1 96.69 237 VAL A N 1
ATOM 1843 C CA . VAL A 1 237 ? 20.891 -1.032 -11.297 1 96.69 237 VAL A CA 1
ATOM 1844 C C . VAL A 1 237 ? 21.984 0.002 -10.984 1 96.69 237 VAL A C 1
ATOM 1846 O O . VAL A 1 237 ? 23.109 -0.356 -10.625 1 96.69 237 VAL A O 1
ATOM 1849 N N . PRO A 1 238 ? 21.625 1.287 -11.117 1 95.44 238 PRO A N 1
ATOM 1850 C CA . PRO A 1 238 ? 22.609 2.311 -10.758 1 95.44 238 PRO A CA 1
ATOM 1851 C C . PRO A 1 238 ? 23.094 2.186 -9.32 1 95.44 238 PRO A C 1
ATOM 1853 O O . PRO A 1 238 ? 22.328 1.79 -8.438 1 95.44 238 PRO A O 1
ATOM 1856 N N . GLN A 1 239 ? 24.266 2.641 -9.031 1 95.06 239 GLN A N 1
ATOM 1857 C CA . GLN A 1 239 ? 24.938 2.447 -7.742 1 95.06 239 GLN A CA 1
ATOM 1858 C C . GLN A 1 239 ? 24.156 3.137 -6.617 1 95.06 239 GLN A C 1
ATOM 1860 O O . GLN A 1 239 ? 24.094 2.625 -5.5 1 95.06 239 GLN A O 1
ATOM 1865 N N . LYS A 1 240 ? 23.562 4.219 -6.91 1 96.19 240 LYS A N 1
ATOM 1866 C CA . LYS A 1 240 ? 22.906 5 -5.859 1 96.19 240 LYS A CA 1
ATOM 1867 C C . LYS A 1 240 ? 21.453 4.578 -5.68 1 96.19 240 LYS A C 1
ATOM 1869 O O . LYS A 1 240 ? 20.719 5.199 -4.914 1 96.19 240 LYS A O 1
ATOM 1874 N N . GLN A 1 241 ? 21.047 3.539 -6.352 1 96.81 241 GLN A N 1
ATOM 1875 C CA . GLN A 1 241 ? 19.672 3.049 -6.289 1 96.81 241 GLN A CA 1
ATOM 1876 C C . GLN A 1 241 ? 19.625 1.612 -5.773 1 96.81 241 GLN A C 1
ATOM 1878 O O . GLN A 1 241 ? 20.625 0.903 -5.805 1 96.81 241 GLN A O 1
ATOM 1883 N N . VAL A 1 242 ? 18.531 1.271 -5.289 1 97.44 242 VAL A N 1
ATOM 1884 C CA . VAL A 1 242 ? 18.266 -0.098 -4.863 1 97.44 242 VAL A CA 1
ATOM 1885 C C . VAL A 1 242 ? 16.875 -0.525 -5.336 1 97.44 242 VAL A C 1
ATOM 1887 O O . VAL A 1 242 ? 15.992 0.313 -5.52 1 97.44 242 VAL A O 1
ATOM 1890 N N . ILE A 1 243 ? 16.734 -1.8 -5.594 1 98.19 243 ILE A N 1
ATOM 1891 C CA . ILE A 1 243 ? 15.414 -2.336 -5.934 1 98.19 243 ILE A CA 1
ATOM 1892 C C . ILE A 1 243 ? 14.578 -2.498 -4.668 1 98.19 243 ILE A C 1
ATOM 1894 O O . ILE A 1 243 ? 15.031 -3.098 -3.689 1 98.19 243 ILE A O 1
ATOM 1898 N N . VAL A 1 244 ? 13.359 -1.979 -4.723 1 97.88 244 VAL A N 1
ATOM 1899 C CA . VAL A 1 244 ? 12.547 -2.008 -3.51 1 97.88 244 VAL A CA 1
ATOM 1900 C C . VAL A 1 244 ? 11.266 -2.795 -3.766 1 97.88 244 VAL A C 1
ATOM 1902 O O . VAL A 1 244 ? 10.508 -3.072 -2.834 1 97.88 244 VAL A O 1
ATOM 1905 N N . GLY A 1 245 ? 11.016 -3.178 -5.004 1 98.19 245 GLY A N 1
ATOM 1906 C CA . GLY A 1 245 ? 9.812 -3.939 -5.301 1 98.19 245 GLY A CA 1
ATOM 1907 C C . GLY A 1 245 ? 9.844 -4.586 -6.672 1 98.19 245 GLY A C 1
ATOM 1908 O O . GLY A 1 245 ? 10.602 -4.168 -7.547 1 98.19 245 GLY A O 1
ATOM 1909 N N . THR A 1 246 ? 9.047 -5.668 -6.828 1 98.62 246 THR A N 1
ATOM 1910 C CA . THR A 1 246 ? 8.898 -6.387 -8.094 1 98.62 246 THR A CA 1
ATOM 1911 C C . THR A 1 246 ? 7.445 -6.766 -8.328 1 98.62 246 THR A C 1
ATOM 1913 O O . THR A 1 246 ? 6.758 -7.223 -7.418 1 98.62 246 THR A O 1
ATOM 1916 N N . LEU A 1 247 ? 7.016 -6.551 -9.508 1 98.75 247 LEU A N 1
ATOM 1917 C CA . LEU A 1 247 ? 5.633 -6.809 -9.898 1 98.75 247 LEU A CA 1
ATOM 1918 C C . LEU A 1 247 ? 5.574 -7.559 -11.227 1 98.75 247 LEU A C 1
ATOM 1920 O O . LEU A 1 247 ? 6.301 -7.223 -12.164 1 98.75 247 LEU A O 1
ATOM 1924 N N . LEU A 1 248 ? 4.777 -8.633 -11.281 1 98.5 248 LEU A N 1
ATOM 1925 C CA . LEU A 1 248 ? 4.406 -9.25 -12.547 1 98.5 248 LEU A CA 1
ATOM 1926 C C . LEU A 1 248 ? 3.219 -8.531 -13.18 1 98.5 248 LEU A C 1
ATOM 1928 O O . LEU A 1 248 ? 2.281 -8.148 -12.477 1 98.5 248 LEU A O 1
ATOM 1932 N N . VAL A 1 249 ? 3.295 -8.375 -14.438 1 98.69 249 VAL A N 1
ATOM 1933 C CA . VAL A 1 249 ? 2.186 -7.777 -15.172 1 98.69 249 VAL A CA 1
ATOM 1934 C C . VAL A 1 249 ? 1.932 -8.562 -16.453 1 98.69 249 VAL A C 1
ATOM 1936 O O . VAL A 1 249 ? 2.875 -8.984 -17.125 1 98.69 249 VAL A O 1
ATOM 1939 N N . GLY A 1 250 ? 0.698 -8.742 -16.797 1 98.5 250 GLY A N 1
ATOM 1940 C CA . GLY A 1 250 ? 0.294 -9.383 -18.047 1 98.5 250 GLY A CA 1
ATOM 1941 C C . GLY A 1 250 ? -1.211 -9.492 -18.188 1 98.5 250 GLY A C 1
ATOM 1942 O O . GLY A 1 250 ? -1.964 -8.992 -17.344 1 98.5 250 GLY A O 1
ATOM 1943 N N . TYR A 1 251 ? -1.595 -10.102 -19.312 1 98.62 251 TYR A N 1
ATOM 1944 C CA . TYR A 1 251 ? -3.004 -10.414 -19.531 1 98.62 251 TYR A CA 1
ATOM 1945 C C . TYR A 1 251 ? -3.375 -11.734 -18.859 1 98.62 251 TYR A C 1
ATOM 1947 O O . TYR A 1 251 ? -2.775 -12.773 -19.141 1 98.62 251 TYR A O 1
ATOM 1955 N N . PRO A 1 252 ? -4.34 -11.633 -17.953 1 97.88 252 PRO A N 1
ATOM 1956 C CA . PRO A 1 252 ? -4.715 -12.875 -17.266 1 97.88 252 PRO A CA 1
ATOM 1957 C C . PRO A 1 252 ? -5.16 -13.969 -18.234 1 97.88 252 PRO A C 1
ATOM 1959 O O . PRO A 1 252 ? -5.875 -13.695 -19.203 1 97.88 252 PRO A O 1
ATOM 1962 N N . LYS A 1 253 ? -4.723 -15.18 -17.938 1 98 253 LYS A N 1
ATOM 1963 C CA . LYS A 1 253 ? -5.098 -16.328 -18.75 1 98 253 LYS A CA 1
ATOM 1964 C C . LYS A 1 253 ? -6.48 -16.859 -18.359 1 98 253 LYS A C 1
ATOM 1966 O O . LYS A 1 253 ? -7.219 -17.359 -19.203 1 98 253 LYS A O 1
ATOM 1971 N N . TYR A 1 254 ? -6.828 -16.766 -17.078 1 97.44 254 TYR A N 1
ATOM 1972 C CA . TYR A 1 254 ? -8.062 -17.344 -16.562 1 97.44 254 TYR A CA 1
ATOM 1973 C C . TYR A 1 254 ? -8.938 -16.281 -15.914 1 97.44 254 TYR A C 1
ATOM 1975 O O . TYR A 1 254 ? -8.438 -15.242 -15.461 1 97.44 254 TYR A O 1
ATOM 1983 N N . LYS A 1 255 ? -10.164 -16.531 -15.914 1 94.88 255 LYS A N 1
ATOM 1984 C CA . LYS A 1 255 ? -11.148 -15.664 -15.266 1 94.88 255 LYS A CA 1
ATOM 1985 C C . LYS A 1 255 ? -11.57 -16.234 -13.914 1 94.88 255 LYS A C 1
ATOM 1987 O O . LYS A 1 255 ? -11.766 -17.453 -13.781 1 94.88 255 LYS A O 1
ATOM 1992 N N . TYR A 1 256 ? -11.664 -15.391 -12.938 1 95.81 256 TYR A N 1
ATOM 1993 C CA . TYR A 1 256 ? -12.18 -15.773 -11.633 1 95.81 256 TYR A CA 1
ATOM 1994 C C . TYR A 1 256 ? -13.656 -15.398 -11.492 1 95.81 256 TYR A C 1
ATOM 1996 O O . TYR A 1 256 ? -14.078 -14.344 -11.984 1 95.81 256 TYR A O 1
ATOM 2004 N N . ASN A 1 257 ? -14.367 -16.219 -10.711 1 94.06 257 ASN A N 1
ATOM 2005 C CA . ASN A 1 257 ? -15.82 -16.109 -10.766 1 94.06 257 ASN A CA 1
ATOM 2006 C C . ASN A 1 257 ? -16.406 -15.75 -9.406 1 94.06 257 ASN A C 1
ATOM 2008 O O . ASN A 1 257 ? -17.578 -15.406 -9.305 1 94.06 257 ASN A O 1
ATOM 2012 N N . ARG A 1 258 ? -15.609 -15.789 -8.383 1 94.88 258 ARG A N 1
ATOM 2013 C CA . ARG A 1 258 ? -16.094 -15.547 -7.031 1 94.88 258 ARG A CA 1
ATOM 2014 C C . ARG A 1 258 ? -15.102 -14.719 -6.227 1 94.88 258 ARG A C 1
ATOM 2016 O O . ARG A 1 258 ? -13.898 -14.766 -6.496 1 94.88 258 ARG A O 1
ATOM 2023 N N . LEU A 1 259 ? -15.672 -14.023 -5.301 1 94.5 259 LEU A N 1
ATOM 2024 C CA . LEU A 1 259 ? -14.852 -13.297 -4.34 1 94.5 259 LEU A CA 1
ATOM 2025 C C . LEU A 1 259 ? -14.555 -14.164 -3.115 1 94.5 259 LEU A C 1
ATOM 2027 O O . LEU A 1 259 ? -15.461 -14.781 -2.551 1 94.5 259 LEU A O 1
ATOM 2031 N N . VAL A 1 260 ? -13.344 -14.234 -2.779 1 94.19 260 VAL A N 1
ATOM 2032 C CA . VAL A 1 260 ? -12.938 -15.008 -1.611 1 94.19 260 VAL A CA 1
ATOM 2033 C C . VAL A 1 260 ? -13.047 -14.148 -0.355 1 94.19 260 VAL A C 1
ATOM 2035 O O . VAL A 1 260 ? -12.664 -12.977 -0.365 1 94.19 260 VAL A O 1
ATOM 2038 N N . ASN A 1 261 ? -13.555 -14.695 0.67 1 92.69 261 ASN A N 1
ATOM 2039 C CA . ASN A 1 261 ? -13.609 -13.977 1.94 1 92.69 261 ASN A CA 1
ATOM 2040 C C . ASN A 1 261 ? -12.297 -14.094 2.709 1 92.69 261 ASN A C 1
ATOM 2042 O O . ASN A 1 261 ? -11.477 -14.953 2.408 1 92.69 261 ASN A O 1
ATOM 2046 N N . ARG A 1 262 ? -12.102 -13.188 3.605 1 94.94 262 ARG A N 1
ATOM 2047 C CA . ARG A 1 262 ? -10.891 -13.125 4.418 1 94.94 262 ARG A CA 1
ATOM 2048 C C . ARG A 1 262 ? -11.211 -13.328 5.895 1 94.94 262 ARG A C 1
ATOM 2050 O O . ARG A 1 262 ? -12.375 -13.438 6.273 1 94.94 262 ARG A O 1
ATOM 2057 N N . GLN A 1 263 ? -10.133 -13.516 6.668 1 94.5 263 GLN A N 1
ATOM 2058 C CA . GLN A 1 263 ? -10.297 -13.664 8.109 1 94.5 263 GLN A CA 1
ATOM 2059 C C . GLN A 1 263 ? -11.023 -12.461 8.711 1 94.5 263 GLN A C 1
ATOM 2061 O O . GLN A 1 263 ? -10.992 -11.367 8.141 1 94.5 263 GLN A O 1
ATOM 2066 N N . HIS A 1 264 ? -11.664 -12.68 9.789 1 95.88 264 HIS A N 1
ATOM 2067 C CA . HIS A 1 264 ? -12.414 -11.617 10.438 1 95.88 264 HIS A CA 1
ATOM 2068 C C . HIS A 1 264 ? -11.492 -10.484 10.891 1 95.88 264 HIS A C 1
ATOM 2070 O O . HIS A 1 264 ? -10.312 -10.719 11.156 1 95.88 264 HIS A O 1
ATOM 2076 N N . LEU A 1 265 ? -12.055 -9.328 10.984 1 97.75 265 LEU A N 1
ATOM 2077 C CA . LEU A 1 265 ? -11.336 -8.164 11.477 1 97.75 265 LEU A CA 1
ATOM 2078 C C . LEU A 1 265 ? -10.992 -8.312 12.953 1 97.75 265 LEU A C 1
ATOM 2080 O O . LEU A 1 265 ? -11.852 -8.68 13.758 1 97.75 265 LEU A O 1
ATOM 2084 N N . LYS A 1 266 ? -9.773 -8.133 13.297 1 97.56 266 LYS A N 1
ATOM 2085 C CA . LYS A 1 266 ? -9.32 -8.109 14.688 1 97.56 266 LYS A CA 1
ATOM 2086 C C . LYS A 1 266 ? -8.93 -6.699 15.109 1 97.56 266 LYS A C 1
ATOM 2088 O O . LYS A 1 266 ? -7.938 -6.148 14.633 1 97.56 266 LYS A O 1
ATOM 2093 N N . VAL A 1 267 ? -9.75 -6.09 15.969 1 98.12 267 VAL A N 1
ATOM 2094 C CA . VAL A 1 267 ? -9.516 -4.703 16.359 1 98.12 267 VAL A CA 1
ATOM 2095 C C . VAL A 1 267 ? -9.922 -4.5 17.812 1 98.12 267 VAL A C 1
ATOM 2097 O O . VAL A 1 267 ? -10.93 -5.055 18.266 1 98.12 267 VAL A O 1
ATOM 2100 N N . GLU A 1 268 ? -9.102 -3.801 18.5 1 97.5 268 GLU A N 1
ATOM 2101 C CA . GLU A 1 268 ? -9.375 -3.369 19.875 1 97.5 268 GLU A CA 1
ATOM 2102 C C . GLU A 1 268 ? -9.492 -1.85 19.969 1 97.5 268 GLU A C 1
ATOM 2104 O O . GLU A 1 268 ? -8.766 -1.124 19.281 1 97.5 268 GLU A O 1
ATOM 2109 N N . PHE A 1 269 ? -10.43 -1.419 20.844 1 97.06 269 PHE A N 1
ATOM 2110 C CA . PHE A 1 269 ? -10.633 0.007 21.078 1 97.06 269 PHE A CA 1
ATOM 2111 C C . PHE A 1 269 ? -10.172 0.408 22.469 1 97.06 269 PHE A C 1
ATOM 2113 O O . PHE A 1 269 ? -10.406 -0.316 23.438 1 97.06 269 PHE A O 1
ATOM 2120 N N . ARG A 1 270 ? -9.445 1.444 22.484 1 93.81 270 ARG A N 1
ATOM 2121 C CA . ARG A 1 270 ? -8.914 1.951 23.75 1 93.81 270 ARG A CA 1
ATOM 2122 C C . ARG A 1 270 ? -9.242 3.43 23.938 1 93.81 270 ARG A C 1
ATOM 2124 O O . ARG A 1 270 ? -9.078 4.223 23 1 93.81 270 ARG A O 1
ATOM 2131 N N . MET B 1 1 ? -8.539 -40.312 5.008 1 41.31 1 MET B N 1
ATOM 2132 C CA . MET B 1 1 ? -8.539 -38.969 5.574 1 41.31 1 MET B CA 1
ATOM 2133 C C . MET B 1 1 ? -8.891 -37.906 4.512 1 41.31 1 MET B C 1
ATOM 2135 O O . MET B 1 1 ? -8.273 -37.875 3.447 1 41.31 1 MET B O 1
ATOM 2139 N N . VAL B 1 2 ? -10.18 -37.438 4.34 1 58.88 2 VAL B N 1
ATOM 2140 C CA . VAL B 1 2 ? -10.758 -36.75 3.195 1 58.88 2 VAL B CA 1
ATOM 2141 C C . VAL B 1 2 ? -9.992 -35.438 2.939 1 58.88 2 VAL B C 1
ATOM 2143 O O . VAL B 1 2 ? -9.766 -34.656 3.861 1 58.88 2 VAL B O 1
ATOM 2146 N N . GLY B 1 3 ? -9.039 -35.281 1.935 1 86.44 3 GLY B N 1
ATOM 2147 C CA . GLY B 1 3 ? -8.219 -34.156 1.539 1 86.44 3 GLY B CA 1
ATOM 2148 C C . GLY B 1 3 ? -8.961 -32.812 1.578 1 86.44 3 GLY B C 1
ATOM 2149 O O . GLY B 1 3 ? -10.156 -32.781 1.875 1 86.44 3 GLY B O 1
ATOM 2150 N N . ILE B 1 4 ? -8.344 -31.688 1.619 1 96.38 4 ILE B N 1
ATOM 2151 C CA . ILE B 1 4 ? -8.953 -30.375 1.78 1 96.38 4 ILE B CA 1
ATOM 2152 C C . ILE B 1 4 ? -9.797 -30.047 0.553 1 96.38 4 ILE B C 1
ATOM 2154 O O . ILE B 1 4 ? -10.641 -29.141 0.596 1 96.38 4 ILE B O 1
ATOM 2158 N N . LEU B 1 5 ? -9.656 -30.828 -0.545 1 97.25 5 LEU B N 1
ATOM 2159 C CA . LEU B 1 5 ? -10.422 -30.562 -1.759 1 97.25 5 LEU B CA 1
ATOM 2160 C C . LEU B 1 5 ? -11.578 -31.547 -1.896 1 97.25 5 LEU B C 1
ATOM 2162 O O . LEU B 1 5 ? -11.43 -32.719 -1.606 1 97.25 5 LEU B O 1
ATOM 2166 N N . THR B 1 6 ? -12.695 -31.062 -2.238 1 97.19 6 THR B N 1
ATOM 2167 C CA . THR B 1 6 ? -13.836 -31.875 -2.65 1 97.19 6 THR B CA 1
ATOM 2168 C C . THR B 1 6 ? -14.289 -31.484 -4.059 1 97.19 6 THR B C 1
ATOM 2170 O O . THR B 1 6 ? -14.312 -30.312 -4.406 1 97.19 6 THR B O 1
ATOM 2173 N N . VAL B 1 7 ? -14.656 -32.562 -4.852 1 97.19 7 VAL B N 1
ATOM 2174 C CA . VAL B 1 7 ? -14.992 -32.344 -6.258 1 97.19 7 VAL B CA 1
ATOM 2175 C C . VAL B 1 7 ? -16.375 -32.938 -6.551 1 97.19 7 VAL B C 1
ATOM 2177 O O . VAL B 1 7 ? -16.656 -34.094 -6.258 1 97.19 7 VAL B O 1
ATOM 2180 N N . ASP B 1 8 ? -17.234 -32.094 -6.996 1 97.75 8 ASP B N 1
ATOM 2181 C CA . ASP B 1 8 ? -18.5 -32.562 -7.57 1 97.75 8 ASP B CA 1
ATOM 2182 C C . ASP B 1 8 ? -18.266 -33.188 -8.938 1 97.75 8 ASP B C 1
ATOM 2184 O O . ASP B 1 8 ? -18.094 -32.5 -9.938 1 97.75 8 ASP B O 1
ATOM 2188 N N . GLN B 1 9 ? -18.406 -34.469 -9.008 1 97.25 9 GLN B N 1
ATOM 2189 C CA . GLN B 1 9 ? -18.031 -35.219 -10.195 1 97.25 9 GLN B CA 1
ATOM 2190 C C . GLN B 1 9 ? -19.016 -34.969 -11.344 1 97.25 9 GLN B C 1
ATOM 2192 O O . GLN B 1 9 ? -18.688 -35.156 -12.508 1 97.25 9 GLN B O 1
ATOM 2197 N N . ASN B 1 10 ? -20.172 -34.5 -11.023 1 97.81 10 ASN B N 1
ATOM 2198 C CA . ASN B 1 10 ? -21.156 -34.219 -12.055 1 97.81 10 ASN B CA 1
ATOM 2199 C C . ASN B 1 10 ? -20.875 -32.875 -12.75 1 97.81 10 ASN B C 1
ATOM 2201 O O . ASN B 1 10 ? -21.344 -32.625 -13.859 1 97.81 10 ASN B O 1
ATOM 2205 N N . LYS B 1 11 ? -20.109 -32.062 -12.094 1 97.88 11 LYS B N 1
ATOM 2206 C CA . LYS B 1 11 ? -19.875 -30.703 -12.617 1 97.88 11 LYS B CA 1
ATOM 2207 C C . LYS B 1 11 ? -18.453 -30.562 -13.133 1 97.88 11 LYS B C 1
ATOM 2209 O O . LYS B 1 11 ? -18.172 -29.734 -14 1 97.88 11 LYS B O 1
ATOM 2214 N N . CYS B 1 12 ? -17.578 -31.391 -12.617 1 97.94 12 CYS B N 1
ATOM 2215 C CA . CYS B 1 12 ? -16.172 -31.25 -12.961 1 97.94 12 CYS B CA 1
ATOM 2216 C C . CYS B 1 12 ? -15.914 -31.688 -14.398 1 97.94 12 CYS B C 1
ATOM 2218 O O . CYS B 1 12 ? -16.266 -32.812 -14.789 1 97.94 12 CYS B O 1
ATOM 2220 N N . VAL B 1 13 ? -15.281 -30.812 -15.164 1 97.69 13 VAL B N 1
ATOM 2221 C CA . VAL B 1 13 ? -15.016 -31.125 -16.562 1 97.69 13 VAL B CA 1
ATOM 2222 C C . VAL B 1 13 ? -13.523 -31.406 -16.75 1 97.69 13 VAL B C 1
ATOM 2224 O O . VAL B 1 13 ? -13.031 -31.422 -17.891 1 97.69 13 VAL B O 1
ATOM 2227 N N . LYS B 1 14 ? -12.797 -31.516 -15.68 1 97.69 14 LYS B N 1
ATOM 2228 C CA . LYS B 1 14 ? -11.391 -31.906 -15.617 1 97.69 14 LYS B CA 1
ATOM 2229 C C . LYS B 1 14 ? -10.531 -31.016 -16.5 1 97.69 14 LYS B C 1
ATOM 2231 O O . LYS B 1 14 ? -9.641 -31.5 -17.219 1 97.69 14 LYS B O 1
ATOM 2236 N N . CYS B 1 15 ? -10.844 -29.672 -16.484 1 97.25 15 CYS B N 1
ATOM 2237 C CA . CYS B 1 15 ? -10.117 -28.719 -17.328 1 97.25 15 CYS B CA 1
ATOM 2238 C C . CYS B 1 15 ? -8.734 -28.438 -16.766 1 97.25 15 CYS B C 1
ATOM 2240 O O . CYS B 1 15 ? -7.867 -27.922 -17.469 1 97.25 15 CYS B O 1
ATOM 2242 N N . GLY B 1 16 ? -8.516 -28.625 -15.406 1 97.75 16 GLY B N 1
ATOM 2243 C CA . GLY B 1 16 ? -7.203 -28.5 -14.789 1 97.75 16 GLY B CA 1
ATOM 2244 C C . GLY B 1 16 ? -6.867 -27.078 -14.391 1 97.75 16 GLY B C 1
ATOM 2245 O O . GLY B 1 16 ? -5.789 -26.812 -13.852 1 97.75 16 GLY B O 1
ATOM 2246 N N . ILE B 1 17 ? -7.703 -26.078 -14.539 1 98.25 17 ILE B N 1
ATOM 2247 C CA . ILE B 1 17 ? -7.438 -24.672 -14.25 1 98.25 17 ILE B CA 1
ATOM 2248 C C . ILE B 1 17 ? -7.113 -24.516 -12.766 1 98.25 17 ILE B C 1
ATOM 2250 O O . ILE B 1 17 ? -6.219 -23.75 -12.406 1 98.25 17 ILE B O 1
ATOM 2254 N N . CYS B 1 18 ? -7.824 -25.25 -11.906 1 98.44 18 CYS B N 1
ATOM 2255 C CA . CYS B 1 18 ? -7.594 -25.172 -10.469 1 98.44 18 CYS B CA 1
ATOM 2256 C C . CYS B 1 18 ? -6.148 -25.516 -10.125 1 98.44 18 CYS B C 1
ATOM 2258 O O . CYS B 1 18 ? -5.543 -24.875 -9.258 1 98.44 18 CYS B O 1
ATOM 2260 N N . SER B 1 19 ? -5.594 -26.469 -10.789 1 97.56 19 SER B N 1
ATOM 2261 C CA . SER B 1 19 ? -4.207 -26.875 -10.586 1 97.56 19 SER B CA 1
ATOM 2262 C C . SER B 1 19 ? -3.244 -25.797 -11.07 1 97.56 19 SER B C 1
ATOM 2264 O O . SER B 1 19 ? -2.262 -25.469 -10.398 1 97.56 19 SER B O 1
ATOM 2266 N N . LYS B 1 20 ? -3.541 -25.156 -12.141 1 97.12 20 LYS B N 1
ATOM 2267 C CA . LYS B 1 20 ? -2.646 -24.203 -12.781 1 97.12 20 LYS B CA 1
ATOM 2268 C C . LYS B 1 20 ? -2.553 -22.906 -11.969 1 97.12 20 LYS B C 1
ATOM 2270 O O . LYS B 1 20 ? -1.518 -22.234 -11.969 1 97.12 20 LYS B O 1
ATOM 2275 N N . VAL B 1 21 ? -3.605 -22.594 -11.242 1 97.88 21 VAL B N 1
ATOM 2276 C CA . VAL B 1 21 ? -3.629 -21.297 -10.578 1 97.88 21 VAL B CA 1
ATOM 2277 C C . VAL B 1 21 ? -3.16 -21.453 -9.133 1 97.88 21 VAL B C 1
ATOM 2279 O O . VAL B 1 21 ? -3.049 -20.469 -8.398 1 97.88 21 VAL B O 1
ATOM 2282 N N . CYS B 1 22 ? -2.922 -22.672 -8.672 1 97.69 22 CYS B N 1
ATOM 2283 C CA . CYS B 1 22 ? -2.484 -22.859 -7.297 1 97.69 22 CYS B CA 1
ATOM 2284 C C . CYS B 1 22 ? -1.092 -22.281 -7.078 1 97.69 22 CYS B C 1
ATOM 2286 O O . CYS B 1 22 ? -0.116 -22.766 -7.652 1 97.69 22 CYS B O 1
ATOM 2288 N N . PRO B 1 23 ? -0.976 -21.266 -6.199 1 96.38 23 PRO B N 1
ATOM 2289 C CA . PRO B 1 23 ? 0.339 -20.641 -6.035 1 96.38 23 PRO B CA 1
ATOM 2290 C C . PRO B 1 23 ? 1.347 -21.562 -5.348 1 96.38 23 PRO B C 1
ATOM 2292 O O . PRO B 1 23 ? 2.557 -21.406 -5.535 1 96.38 23 PRO B O 1
ATOM 2295 N N . SER B 1 24 ? 0.891 -22.531 -4.562 1 95.25 24 SER B N 1
ATOM 2296 C CA . SER B 1 24 ? 1.765 -23.438 -3.836 1 95.25 24 SER B CA 1
ATOM 2297 C C . SER B 1 24 ? 2.059 -24.688 -4.656 1 95.25 24 SER B C 1
ATOM 2299 O O . SER B 1 24 ? 2.844 -25.547 -4.238 1 95.25 24 SER B O 1
ATOM 2301 N N . CYS B 1 25 ? 1.454 -24.812 -5.805 1 95.12 25 CYS B N 1
ATOM 2302 C CA . CYS B 1 25 ? 1.668 -25.938 -6.707 1 95.12 25 CYS B CA 1
ATOM 2303 C C . CYS B 1 25 ? 1.372 -27.266 -6.012 1 95.12 25 CYS B C 1
ATOM 2305 O O . CYS B 1 25 ? 2.146 -28.219 -6.121 1 95.12 25 CYS B O 1
ATOM 2307 N N . ILE B 1 26 ? 0.203 -27.312 -5.34 1 95.62 26 ILE B N 1
ATOM 2308 C CA . ILE B 1 26 ? -0.054 -28.516 -4.551 1 95.62 26 ILE B CA 1
ATOM 2309 C C . ILE B 1 26 ? -1.305 -29.219 -5.074 1 95.62 26 ILE B C 1
ATOM 2311 O O . ILE B 1 26 ? -1.809 -30.156 -4.441 1 95.62 26 ILE B O 1
ATOM 2315 N N . ILE B 1 27 ? -1.881 -28.812 -6.16 1 97.19 27 ILE B N 1
ATOM 2316 C CA . ILE B 1 27 ? -3.021 -29.469 -6.789 1 97.19 27 ILE B CA 1
ATOM 2317 C C . ILE B 1 27 ? -2.574 -30.172 -8.07 1 97.19 27 ILE B C 1
ATOM 2319 O O . ILE B 1 27 ? -1.92 -29.562 -8.922 1 97.19 27 ILE B O 1
ATOM 2323 N N . GLU B 1 28 ? -2.875 -31.406 -8.188 1 96.19 28 GLU B N 1
ATOM 2324 C CA . GLU B 1 28 ? -2.586 -32.188 -9.391 1 96.19 28 GLU B CA 1
ATOM 2325 C C . GLU B 1 28 ? -3.857 -32.812 -9.969 1 96.19 28 GLU B C 1
ATOM 2327 O O . GLU B 1 28 ? -4.805 -33.094 -9.227 1 96.19 28 GLU B O 1
ATOM 2332 N N . MET B 1 29 ? -3.812 -33 -11.297 1 96.62 29 MET B N 1
ATOM 2333 C CA . MET B 1 29 ? -4.949 -33.625 -11.953 1 96.62 29 MET B CA 1
ATOM 2334 C C . MET B 1 29 ? -4.777 -35.156 -12 1 96.62 29 MET B C 1
ATOM 2336 O O . MET B 1 29 ? -3.732 -35.656 -12.422 1 96.62 29 MET B O 1
ATOM 2340 N N . GLU B 1 30 ? -5.77 -35.812 -11.555 1 95.25 30 GLU B N 1
ATOM 2341 C CA . GLU B 1 30 ? -5.832 -37.281 -11.656 1 95.25 30 GLU B CA 1
ATOM 2342 C C . GLU B 1 30 ? -7.043 -37.719 -12.461 1 95.25 30 GLU B C 1
ATOM 2344 O O . GLU B 1 30 ? -7.719 -36.906 -13.094 1 95.25 30 GLU B O 1
ATOM 2349 N N . GLU B 1 31 ? -7.277 -39.031 -12.492 1 93.75 31 GLU B N 1
ATOM 2350 C CA . GLU B 1 31 ? -8.32 -39.625 -13.328 1 93.75 31 GLU B CA 1
ATOM 2351 C C . GLU B 1 31 ? -9.688 -39.031 -12.992 1 93.75 31 GLU B C 1
ATOM 2353 O O . GLU B 1 31 ? -10.492 -38.781 -13.883 1 93.75 31 GLU B O 1
ATOM 2358 N N . ASN B 1 32 ? -9.961 -38.781 -11.727 1 91.81 32 ASN B N 1
ATOM 2359 C CA . ASN B 1 32 ? -11.281 -38.375 -11.297 1 91.81 32 ASN B CA 1
ATOM 2360 C C . ASN B 1 32 ? -11.312 -36.875 -10.969 1 91.81 32 ASN B C 1
ATOM 2362 O O . ASN B 1 32 ? -12.258 -36.406 -10.336 1 91.81 32 ASN B O 1
ATOM 2366 N N . GLY B 1 33 ? -10.195 -36.188 -11.391 1 95 33 GLY B N 1
ATOM 2367 C CA . GLY B 1 33 ? -10.188 -34.75 -11.148 1 95 33 GLY B CA 1
ATOM 2368 C C . GLY B 1 33 ? -9 -34.312 -10.32 1 95 33 GLY B C 1
ATOM 2369 O O . GLY B 1 33 ? -8.031 -35.031 -10.164 1 95 33 GLY B O 1
ATOM 2370 N N . PRO B 1 34 ? -9.094 -33 -9.844 1 97.38 34 PRO B N 1
ATOM 2371 C CA . PRO B 1 34 ? -7.977 -32.469 -9.078 1 97.38 34 PRO B CA 1
ATOM 2372 C C . PRO B 1 34 ? -7.867 -33.062 -7.68 1 97.38 34 PRO B C 1
ATOM 2374 O O . PRO B 1 34 ? -8.891 -33.344 -7.039 1 97.38 34 PRO B O 1
ATOM 2377 N N . VAL B 1 35 ? -6.676 -33.25 -7.242 1 96.62 35 VAL B N 1
ATOM 2378 C CA . VAL B 1 35 ? -6.375 -33.719 -5.891 1 96.62 35 VAL B CA 1
ATOM 2379 C C . VAL B 1 35 ? -5.289 -32.844 -5.27 1 96.62 35 VAL B C 1
ATOM 2381 O O . VAL B 1 35 ? -4.391 -32.375 -5.969 1 96.62 35 VAL B O 1
ATOM 2384 N N . CYS B 1 36 ? -5.422 -32.562 -4 1 96.62 36 CYS B N 1
ATOM 2385 C CA . CYS B 1 36 ? -4.371 -31.859 -3.27 1 96.62 36 CYS B CA 1
ATOM 2386 C C . CYS B 1 36 ? -3.299 -32.844 -2.793 1 96.62 36 CYS B C 1
ATOM 2388 O O . CYS B 1 36 ? -3.584 -33.75 -2.021 1 96.62 36 CYS B O 1
ATOM 2390 N N . ILE B 1 37 ? -2.092 -32.625 -3.16 1 93.94 37 ILE B N 1
ATOM 2391 C CA . ILE B 1 37 ? -1.044 -33.594 -2.898 1 93.94 37 ILE B CA 1
ATOM 2392 C C . ILE B 1 37 ? -0.278 -33.219 -1.636 1 93.94 37 ILE B C 1
ATOM 2394 O O . ILE B 1 37 ? 0.535 -34 -1.133 1 93.94 37 ILE B O 1
ATOM 2398 N N . ASN B 1 38 ? -0.499 -32.062 -1.158 1 93.38 38 ASN B N 1
ATOM 2399 C CA . ASN B 1 38 ? 0.129 -31.578 0.072 1 93.38 38 ASN B CA 1
ATOM 2400 C C . ASN B 1 38 ? -0.737 -30.547 0.785 1 93.38 38 ASN B C 1
ATOM 2402 O O . ASN B 1 38 ? -0.497 -29.344 0.671 1 93.38 38 ASN B O 1
ATOM 2406 N N . ASP B 1 39 ? -1.606 -30.969 1.673 1 94.38 39 ASP B N 1
ATOM 2407 C CA . ASP B 1 39 ? -2.586 -30.125 2.34 1 94.38 39 ASP B CA 1
ATOM 2408 C C . ASP B 1 39 ? -1.901 -29.094 3.24 1 94.38 39 ASP B C 1
ATOM 2410 O O . ASP B 1 39 ? -2.381 -27.969 3.383 1 94.38 39 ASP B O 1
ATOM 2414 N N . MET B 1 40 ? -0.79 -29.469 3.754 1 93.12 40 MET B N 1
ATOM 2415 C CA . MET B 1 40 ? -0.109 -28.641 4.742 1 93.12 40 MET B CA 1
ATOM 2416 C C . MET B 1 40 ? 0.459 -27.375 4.098 1 93.12 40 MET B C 1
ATOM 2418 O O . MET B 1 40 ? 0.711 -26.391 4.781 1 93.12 40 MET B O 1
ATOM 2422 N N . SER B 1 41 ? 0.646 -27.375 2.814 1 93.75 41 SER B N 1
ATOM 2423 C CA . SER B 1 41 ? 1.255 -26.25 2.107 1 93.75 41 SER B CA 1
ATOM 2424 C C . SER B 1 41 ? 0.193 -25.328 1.517 1 93.75 41 SER B C 1
ATOM 2426 O O . SER B 1 41 ? 0.52 -24.344 0.845 1 93.75 41 SER B O 1
ATOM 2428 N N . CYS B 1 42 ? -1.126 -25.703 1.803 1 96.44 42 CYS B N 1
ATOM 2429 C CA . CYS B 1 42 ? -2.193 -24.828 1.346 1 96.44 42 CYS B CA 1
ATOM 2430 C C . CYS B 1 42 ? -2.156 -23.484 2.088 1 96.44 42 CYS B C 1
ATOM 2432 O O . CYS B 1 42 ? -2.098 -23.469 3.318 1 96.44 42 CYS B O 1
ATOM 2434 N N . MET B 1 43 ? -2.221 -22.422 1.311 1 95.38 43 MET B N 1
ATOM 2435 C CA . MET B 1 43 ? -2.16 -21.109 1.942 1 95.38 43 MET B CA 1
ATOM 2436 C C . MET B 1 43 ? -3.559 -20.531 2.125 1 95.38 43 MET B C 1
ATOM 2438 O O . MET B 1 43 ? -3.709 -19.344 2.447 1 95.38 43 MET B O 1
ATOM 2442 N N . SER B 1 44 ? -4.574 -21.25 1.834 1 96.81 44 SER B N 1
ATOM 2443 C CA . SER B 1 44 ? -5.965 -20.875 2.039 1 96.81 44 SER B CA 1
ATOM 2444 C C . SER B 1 44 ? -6.312 -19.609 1.257 1 96.81 44 SER B C 1
ATOM 2446 O O . SER B 1 44 ? -6.977 -18.703 1.78 1 96.81 44 SER B O 1
ATOM 2448 N N . CYS B 1 45 ? -5.867 -19.531 0.028 1 97.12 45 CYS B N 1
ATOM 2449 C CA . CYS B 1 45 ? -6.062 -18.312 -0.755 1 97.12 45 CYS B CA 1
ATOM 2450 C C . CYS B 1 45 ? -7.359 -18.375 -1.548 1 97.12 45 CYS B C 1
ATOM 2452 O O . CYS B 1 45 ? -7.855 -17.359 -2.02 1 97.12 45 CYS B O 1
ATOM 2454 N N . GLY B 1 46 ? -7.848 -19.594 -1.786 1 97.56 46 GLY B N 1
ATOM 2455 C CA . GLY B 1 46 ? -9.156 -19.766 -2.4 1 97.56 46 GLY B CA 1
ATOM 2456 C C . GLY B 1 46 ? -9.125 -19.641 -3.912 1 97.56 46 GLY B C 1
ATOM 2457 O O . GLY B 1 46 ? -10.172 -19.703 -4.566 1 97.56 46 GLY B O 1
ATOM 2458 N N . HIS B 1 47 ? -7.961 -19.484 -4.559 1 98.12 47 HIS B N 1
ATOM 2459 C CA . HIS B 1 47 ? -7.879 -19.312 -6.004 1 98.12 47 HIS B CA 1
ATOM 2460 C C . HIS B 1 47 ? -8.484 -20.516 -6.734 1 98.12 47 HIS B C 1
ATOM 2462 O O . HIS B 1 47 ? -9.195 -20.344 -7.727 1 98.12 47 HIS B O 1
ATOM 2468 N N . CYS B 1 48 ? -8.242 -21.719 -6.227 1 98.25 48 CYS B N 1
ATOM 2469 C CA . CYS B 1 48 ? -8.688 -22.938 -6.883 1 98.25 48 CYS B CA 1
ATOM 2470 C C . CYS B 1 48 ? -10.211 -22.984 -6.973 1 98.25 48 CYS B C 1
ATOM 2472 O O . CYS B 1 48 ? -10.758 -23.312 -8.023 1 98.25 48 CYS B O 1
ATOM 2474 N N . VAL B 1 49 ? -10.844 -22.578 -5.891 1 98.25 49 VAL B N 1
ATOM 2475 C CA . VAL B 1 49 ? -12.297 -22.609 -5.848 1 98.25 49 VAL B CA 1
ATOM 2476 C C . VAL B 1 49 ? -12.859 -21.453 -6.691 1 98.25 49 VAL B C 1
ATOM 2478 O O . VAL B 1 49 ? -13.781 -21.656 -7.484 1 98.25 49 VAL B O 1
ATOM 2481 N N . SER B 1 50 ? -12.289 -20.297 -6.547 1 97.88 50 SER B N 1
ATOM 2482 C CA . SER B 1 50 ? -12.789 -19.078 -7.184 1 97.88 50 SER B CA 1
ATOM 2483 C C . SER B 1 50 ? -12.711 -19.188 -8.703 1 97.88 50 SER B C 1
ATOM 2485 O O . SER B 1 50 ? -13.555 -18.641 -9.414 1 97.88 50 SER B O 1
ATOM 2487 N N . VAL B 1 51 ? -11.711 -19.875 -9.227 1 97.94 51 VAL B N 1
ATOM 2488 C CA . VAL B 1 51 ? -11.43 -19.875 -10.656 1 97.94 51 VAL B CA 1
ATOM 2489 C C . VAL B 1 51 ? -12.281 -20.953 -11.352 1 97.94 51 VAL B C 1
ATOM 2491 O O . VAL B 1 51 ? -12.398 -20.953 -12.578 1 97.94 51 VAL B O 1
ATOM 2494 N N . CYS B 1 52 ? -12.836 -21.938 -10.648 1 98.06 52 CYS B N 1
ATOM 2495 C CA . CYS B 1 52 ? -13.555 -23.062 -11.242 1 98.06 52 CYS B CA 1
ATOM 2496 C C . CYS B 1 52 ? -14.742 -22.562 -12.062 1 98.06 52 CYS B C 1
ATOM 2498 O O . CYS B 1 52 ? -15.672 -21.969 -11.516 1 98.06 52 CYS B O 1
ATOM 2500 N N . PRO B 1 53 ? -14.773 -22.844 -13.336 1 96.75 53 PRO B N 1
ATOM 2501 C CA . PRO B 1 53 ? -15.82 -22.266 -14.188 1 96.75 53 PRO B CA 1
ATOM 2502 C C . PRO B 1 53 ? -17.172 -22.938 -13.977 1 96.75 53 PRO B C 1
ATOM 2504 O O . PRO B 1 53 ? -18.219 -22.359 -14.32 1 96.75 53 PRO B O 1
ATOM 2507 N N . THR B 1 54 ? -17.172 -24.141 -13.438 1 97.31 54 THR B N 1
ATOM 2508 C CA . THR B 1 54 ? -18.422 -24.891 -13.312 1 97.31 54 THR B CA 1
ATOM 2509 C C . THR B 1 54 ? -18.859 -24.969 -11.852 1 97.31 54 THR B C 1
ATOM 2511 O O . THR B 1 54 ? -19.891 -25.562 -11.539 1 97.31 54 THR B O 1
ATOM 2514 N N . GLY B 1 55 ? -18.031 -24.453 -11.016 1 96.94 55 GLY B N 1
ATOM 2515 C CA . GLY B 1 55 ? -18.344 -24.516 -9.594 1 96.94 55 GLY B CA 1
ATOM 2516 C C . GLY B 1 55 ? -18.203 -25.906 -9.008 1 96.94 55 GLY B C 1
ATOM 2517 O O . GLY B 1 55 ? -18.844 -26.219 -8 1 96.94 55 GLY B O 1
ATOM 2518 N N . ALA B 1 56 ? -17.375 -26.703 -9.562 1 97.88 56 ALA B N 1
ATOM 2519 C CA . ALA B 1 56 ? -17.281 -28.109 -9.18 1 97.88 56 ALA B CA 1
ATOM 2520 C C . ALA B 1 56 ? -16.359 -28.297 -7.98 1 97.88 56 ALA B C 1
ATOM 2522 O O . ALA B 1 56 ? -16.438 -29.297 -7.277 1 97.88 56 ALA B O 1
ATOM 2523 N N . LEU B 1 57 ? -15.453 -27.391 -7.77 1 97.88 57 LEU B N 1
ATOM 2524 C CA . LEU B 1 57 ? -14.398 -27.594 -6.777 1 97.88 57 LEU B CA 1
ATOM 2525 C C . LEU B 1 57 ? -14.727 -26.859 -5.484 1 97.88 57 LEU B C 1
ATOM 2527 O O . LEU B 1 57 ? -15.219 -25.719 -5.512 1 97.88 57 LEU B O 1
ATOM 2531 N N . ASP B 1 58 ? -14.43 -27.469 -4.383 1 97.81 58 ASP B N 1
ATOM 2532 C CA . ASP B 1 58 ? -14.508 -26.859 -3.057 1 97.81 58 ASP B CA 1
ATOM 2533 C C . ASP B 1 58 ? -13.234 -27.125 -2.254 1 97.81 58 ASP B C 1
ATOM 2535 O O . ASP B 1 58 ? -12.523 -28.094 -2.516 1 97.81 58 ASP B O 1
ATOM 2539 N N . ASN B 1 59 ? -12.914 -26.25 -1.419 1 98 59 ASN B N 1
ATOM 2540 C CA . ASN B 1 59 ? -11.758 -26.312 -0.528 1 98 59 ASN B CA 1
ATOM 2541 C C . ASN B 1 59 ? -12.148 -26.016 0.916 1 98 59 ASN B C 1
ATOM 2543 O O . ASN B 1 59 ? -12.648 -24.938 1.213 1 98 59 ASN B O 1
ATOM 2547 N N . SER B 1 60 ? -11.914 -26.906 1.828 1 97.31 60 SER B N 1
ATOM 2548 C CA . SER B 1 60 ? -12.359 -26.781 3.211 1 97.31 60 SER B CA 1
ATOM 2549 C C . SER B 1 60 ? -11.68 -25.609 3.91 1 97.31 60 SER B C 1
ATOM 2551 O O . SER B 1 60 ? -12.188 -25.094 4.914 1 97.31 60 SER B O 1
ATOM 2553 N N . ARG B 1 61 ? -10.523 -25.156 3.449 1 96.56 61 ARG B N 1
ATOM 2554 C CA . ARG B 1 61 ? -9.82 -24.031 4.055 1 96.56 61 ARG B CA 1
ATOM 2555 C C . ARG B 1 61 ? -10.344 -22.703 3.523 1 96.56 61 ARG B C 1
ATOM 2557 O O . ARG B 1 61 ? -10.117 -21.656 4.129 1 96.56 61 ARG B O 1
ATOM 2564 N N . CYS B 1 62 ? -10.938 -22.734 2.439 1 96.5 62 CYS B N 1
ATOM 2565 C CA . CYS B 1 62 ? -11.625 -21.594 1.818 1 96.5 62 CYS B CA 1
ATOM 2566 C C . CYS B 1 62 ? -12.898 -22.062 1.124 1 96.5 62 CYS B C 1
ATOM 2568 O O . CYS B 1 62 ? -12.953 -22.125 -0.106 1 96.5 62 CYS B O 1
ATOM 2570 N N . PRO B 1 63 ? -13.891 -22.25 1.854 1 97.12 63 PRO B N 1
ATOM 2571 C CA . PRO B 1 63 ? -15.086 -22.922 1.334 1 97.12 63 PRO B CA 1
ATOM 2572 C C . PRO B 1 63 ? -15.852 -22.062 0.324 1 97.12 63 PRO B C 1
ATOM 2574 O O . PRO B 1 63 ? -15.984 -20.844 0.512 1 97.12 63 PRO B O 1
ATOM 2577 N N . GLN B 1 64 ? -16.328 -22.734 -0.65 1 96.94 64 GLN B N 1
ATOM 2578 C CA . GLN B 1 64 ? -17.125 -22.094 -1.693 1 96.94 64 GLN B CA 1
ATOM 2579 C C . GLN B 1 64 ? -18.344 -21.375 -1.102 1 96.94 64 GLN B C 1
ATOM 2581 O O . GLN B 1 64 ? -18.719 -20.297 -1.555 1 96.94 64 GLN B O 1
ATOM 2586 N N . ALA B 1 65 ? -18.984 -21.922 -0.12 1 96.5 65 ALA B N 1
ATOM 2587 C CA . ALA B 1 65 ? -20.203 -21.406 0.498 1 96.5 65 ALA B CA 1
ATOM 2588 C C . ALA B 1 65 ? -19.969 -20.016 1.096 1 96.5 65 ALA B C 1
ATOM 2590 O O . ALA B 1 65 ? -20.922 -19.266 1.325 1 96.5 65 ALA B O 1
ATOM 2591 N N . GLU B 1 66 ? -18.719 -19.688 1.361 1 95.75 66 GLU B N 1
ATOM 2592 C CA . GLU B 1 66 ? -18.375 -18.406 1.973 1 95.75 66 GLU B CA 1
ATOM 2593 C C . GLU B 1 66 ? -17.953 -17.391 0.919 1 95.75 66 GLU B C 1
ATOM 2595 O O . GLU B 1 66 ? -17.531 -16.281 1.256 1 95.75 66 GLU B O 1
ATOM 2600 N N . MET B 1 67 ? -17.953 -17.781 -0.279 1 95.25 67 MET B N 1
ATOM 2601 C CA . MET B 1 67 ? -17.547 -16.891 -1.362 1 95.25 67 MET B CA 1
ATOM 2602 C C . MET B 1 67 ? -18.75 -16.234 -2.016 1 95.25 67 MET B C 1
ATOM 2604 O O . MET B 1 67 ? -19.828 -16.828 -2.096 1 95.25 67 MET B O 1
ATOM 2608 N N . ASP B 1 68 ? -18.547 -15.07 -2.4 1 91.88 68 ASP B N 1
ATOM 2609 C CA . ASP B 1 68 ? -19.594 -14.32 -3.088 1 91.88 68 ASP B CA 1
ATOM 2610 C C . ASP B 1 68 ? -19.328 -14.258 -4.59 1 91.88 68 ASP B C 1
ATOM 2612 O O . ASP B 1 68 ? -18.172 -14.242 -5.023 1 91.88 68 ASP B O 1
ATOM 2616 N N . PRO B 1 69 ? -20.469 -14.289 -5.324 1 90 69 PRO B N 1
ATOM 2617 C CA . PRO B 1 69 ? -20.234 -13.984 -6.734 1 90 69 PRO B CA 1
ATOM 2618 C C . PRO B 1 69 ? -19.641 -12.594 -6.949 1 90 69 PRO B C 1
ATOM 2620 O O . PRO B 1 69 ? -19.828 -11.703 -6.113 1 90 69 PRO B O 1
ATOM 2623 N N . ILE B 1 70 ? -18.953 -12.414 -7.977 1 89.94 70 ILE B N 1
ATOM 2624 C CA . ILE B 1 70 ? -18.438 -11.102 -8.32 1 89.94 70 ILE B CA 1
ATOM 2625 C C . ILE B 1 70 ? -19.578 -10.125 -8.547 1 89.94 70 ILE B C 1
ATOM 2627 O O . ILE B 1 70 ? -20.438 -10.359 -9.398 1 89.94 70 ILE B O 1
ATOM 2631 N N . PRO B 1 71 ? -19.656 -9.078 -7.781 1 81.44 71 PRO B N 1
ATOM 2632 C CA . PRO B 1 71 ? -20.844 -8.227 -7.711 1 81.44 71 PRO B CA 1
ATOM 2633 C C . PRO B 1 71 ? -21 -7.34 -8.938 1 81.44 71 PRO B C 1
ATOM 2635 O O . PRO B 1 71 ? -22.125 -6.918 -9.258 1 81.44 71 PRO B O 1
ATOM 2638 N N . MET B 1 72 ? -20.047 -6.816 -9.43 1 77.56 72 MET B N 1
ATOM 2639 C CA . MET B 1 72 ? -20.172 -5.863 -10.523 1 77.56 72 MET B CA 1
ATOM 2640 C C . MET B 1 72 ? -19.094 -6.082 -11.578 1 77.56 72 MET B C 1
ATOM 2642 O O . MET B 1 72 ? -18.078 -6.723 -11.297 1 77.56 72 MET B O 1
ATOM 2646 N N . PRO B 1 73 ? -19.547 -5.426 -12.68 1 81.81 73 PRO B N 1
ATOM 2647 C CA . PRO B 1 73 ? -18.469 -5.402 -13.664 1 81.81 73 PRO B CA 1
ATOM 2648 C C . PRO B 1 73 ? -17.25 -4.602 -13.188 1 81.81 73 PRO B C 1
ATOM 2650 O O . PRO B 1 73 ? -17.359 -3.836 -12.227 1 81.81 73 PRO B O 1
ATOM 2653 N N . VAL B 1 74 ? -16.203 -4.852 -13.867 1 86.81 74 VAL B N 1
ATOM 2654 C CA . VAL B 1 74 ? -14.977 -4.094 -13.641 1 86.81 74 VAL B CA 1
ATOM 2655 C C . VAL B 1 74 ? -15.234 -2.609 -13.875 1 86.81 74 VAL B C 1
ATOM 2657 O O . VAL B 1 74 ? -15.875 -2.234 -14.867 1 86.81 74 VAL B O 1
ATOM 2660 N N . LEU B 1 75 ? -14.852 -1.746 -12.867 1 93.25 75 LEU B N 1
ATOM 2661 C CA . LEU B 1 75 ? -15 -0.299 -12.984 1 93.25 75 LEU B CA 1
ATOM 2662 C C . LEU B 1 75 ? -14.273 0.221 -14.227 1 93.25 75 LEU B C 1
ATOM 2664 O O . LEU B 1 75 ? -13.18 -0.249 -14.555 1 93.25 75 LEU B O 1
ATOM 2668 N N . ASP B 1 76 ? -14.914 1.188 -14.891 1 94.62 76 ASP B N 1
ATOM 2669 C CA . ASP B 1 76 ? -14.219 1.75 -16.047 1 94.62 76 ASP B CA 1
ATOM 2670 C C . ASP B 1 76 ? -12.93 2.453 -15.617 1 94.62 76 ASP B C 1
ATOM 2672 O O . ASP B 1 76 ? -12.852 2.992 -14.516 1 94.62 76 ASP B O 1
ATOM 2676 N N . SER B 1 77 ? -11.961 2.449 -16.531 1 96.38 77 SER B N 1
ATOM 2677 C CA . SER B 1 77 ? -10.609 2.895 -16.219 1 96.38 77 SER B CA 1
ATOM 2678 C C . SER B 1 77 ? -10.594 4.363 -15.812 1 96.38 77 SER B C 1
ATOM 2680 O O . SER B 1 77 ? -9.836 4.762 -14.922 1 96.38 77 SER B O 1
ATOM 2682 N N . LYS B 1 78 ? -11.367 5.227 -16.406 1 94.81 78 LYS B N 1
ATOM 2683 C CA . LYS B 1 78 ? -11.406 6.645 -16.062 1 94.81 78 LYS B CA 1
ATOM 2684 C C . LYS B 1 78 ? -11.922 6.863 -14.648 1 94.81 78 LYS B C 1
ATOM 2686 O O . LYS B 1 78 ? -11.336 7.621 -13.875 1 94.81 78 LYS B O 1
ATOM 2691 N N . THR B 1 79 ? -13.047 6.188 -14.305 1 94.81 79 THR B N 1
ATOM 2692 C CA . THR B 1 79 ? -13.625 6.289 -12.969 1 94.81 79 THR B CA 1
ATOM 2693 C C . THR B 1 79 ? -12.641 5.777 -11.914 1 94.81 79 THR B C 1
ATOM 2695 O O . THR B 1 79 ? -12.461 6.41 -10.875 1 94.81 79 THR B O 1
ATOM 2698 N N . ALA B 1 80 ? -12.008 4.652 -12.219 1 96.44 80 ALA B N 1
ATOM 2699 C CA . ALA B 1 80 ? -11.016 4.082 -11.305 1 96.44 80 ALA B CA 1
ATOM 2700 C C . ALA B 1 80 ? -9.844 5.031 -11.117 1 96.44 80 ALA B C 1
ATOM 2702 O O . ALA B 1 80 ? -9.391 5.25 -9.984 1 96.44 80 ALA B O 1
ATOM 2703 N N . TYR B 1 81 ? -9.375 5.609 -12.203 1 95.69 81 TYR B N 1
ATOM 2704 C CA . TYR B 1 81 ? -8.266 6.555 -12.156 1 95.69 81 TYR B CA 1
ATOM 2705 C C . TYR B 1 81 ? -8.594 7.742 -11.266 1 95.69 81 TYR B C 1
ATOM 2707 O O . TYR B 1 81 ? -7.805 8.102 -10.391 1 95.69 81 TYR B O 1
ATOM 2715 N N . ASN B 1 82 ? -9.734 8.312 -11.414 1 93.81 82 ASN B N 1
ATOM 2716 C CA . ASN B 1 82 ? -10.164 9.453 -10.617 1 93.81 82 ASN B CA 1
ATOM 2717 C C . ASN B 1 82 ? -10.297 9.086 -9.141 1 93.81 82 ASN B C 1
ATOM 2719 O O . ASN B 1 82 ? -9.867 9.844 -8.266 1 93.81 82 ASN B O 1
ATOM 2723 N N . PHE B 1 83 ? -10.859 7.914 -8.867 1 95.38 83 PHE B N 1
ATOM 2724 C CA . PHE B 1 83 ? -11 7.426 -7.5 1 95.38 83 PHE B CA 1
ATOM 2725 C C . PHE B 1 83 ? -9.633 7.312 -6.828 1 95.38 83 PHE B C 1
ATOM 2727 O O . PHE B 1 83 ? -9.445 7.797 -5.707 1 95.38 83 PHE B O 1
ATOM 2734 N N . LEU B 1 84 ? -8.641 6.742 -7.516 1 96.75 84 LEU B N 1
ATOM 2735 C CA . LEU B 1 84 ? -7.312 6.492 -6.957 1 96.75 84 LEU B CA 1
ATOM 2736 C C . LEU B 1 84 ? -6.543 7.797 -6.777 1 96.75 84 LEU B C 1
ATOM 2738 O O . LEU B 1 84 ? -5.73 7.922 -5.859 1 96.75 84 LEU B O 1
ATOM 2742 N N . ARG B 1 85 ? -6.848 8.766 -7.535 1 94 85 ARG B N 1
ATOM 2743 C CA . ARG B 1 85 ? -6.113 10.031 -7.531 1 94 85 ARG B CA 1
ATOM 2744 C C . ARG B 1 85 ? -6.652 10.969 -6.461 1 94 85 ARG B C 1
ATOM 2746 O O . ARG B 1 85 ? -5.996 11.945 -6.098 1 94 85 ARG B O 1
ATOM 2753 N N . MET B 1 86 ? -7.777 10.719 -5.926 1 91.88 86 MET B N 1
ATOM 2754 C CA . MET B 1 86 ? -8.492 11.695 -5.105 1 91.88 86 MET B CA 1
ATOM 2755 C C . MET B 1 86 ? -8.008 11.648 -3.662 1 91.88 86 MET B C 1
ATOM 2757 O O . MET B 1 86 ? -8.258 12.578 -2.891 1 91.88 86 MET B O 1
ATOM 2761 N N . ARG B 1 87 ? -7.348 10.562 -3.283 1 92.81 87 ARG B N 1
ATOM 2762 C CA . ARG B 1 87 ? -6.898 10.414 -1.902 1 92.81 87 ARG B CA 1
ATOM 2763 C C . ARG B 1 87 ? -5.918 11.523 -1.527 1 92.81 87 ARG B C 1
ATOM 2765 O O . ARG B 1 87 ? -5.062 11.898 -2.332 1 92.81 87 ARG B O 1
ATOM 2772 N N . ARG B 1 88 ? -6.082 12.07 -0.292 1 94 88 ARG B N 1
ATOM 2773 C CA . ARG B 1 88 ? -5.195 13.086 0.269 1 94 88 ARG B CA 1
ATOM 2774 C C . ARG B 1 88 ? -4.863 12.781 1.727 1 94 88 ARG B C 1
ATOM 2776 O O . ARG B 1 88 ? -5.68 12.195 2.443 1 94 88 ARG B O 1
ATOM 2783 N N . SER B 1 89 ? -3.643 13.188 2.055 1 97.75 89 SER B N 1
ATOM 2784 C CA . SER B 1 89 ? -3.314 13.125 3.475 1 97.75 89 SER B CA 1
ATOM 2785 C C . SER B 1 89 ? -4.047 14.211 4.258 1 97.75 89 SER B C 1
ATOM 2787 O O . SER B 1 89 ? -3.848 15.406 4.012 1 97.75 89 SER B O 1
ATOM 2789 N N . ILE B 1 90 ? -4.863 13.797 5.188 1 98.19 90 ILE B N 1
ATOM 2790 C CA . ILE B 1 90 ? -5.629 14.734 6.008 1 98.19 90 ILE B CA 1
ATOM 2791 C C . ILE B 1 90 ? -5 14.836 7.398 1 98.19 90 ILE B C 1
ATOM 2793 O O . ILE B 1 90 ? -4.777 13.82 8.062 1 98.19 90 ILE B O 1
ATOM 2797 N N . ARG B 1 91 ? -4.734 16.094 7.824 1 97.94 91 ARG B N 1
ATOM 2798 C CA . ARG B 1 91 ? -4.047 16.281 9.094 1 97.94 91 ARG B CA 1
ATOM 2799 C C . ARG B 1 91 ? -4.832 17.219 10.008 1 97.94 91 ARG B C 1
ATOM 2801 O O . ARG B 1 91 ? -4.391 17.531 11.109 1 97.94 91 ARG B O 1
ATOM 2808 N N . ASN B 1 92 ? -5.914 17.781 9.469 1 97.81 92 ASN B N 1
ATOM 2809 C CA . ASN B 1 92 ? -6.82 18.625 10.227 1 97.81 92 ASN B CA 1
ATOM 2810 C C . ASN B 1 92 ? -8.211 18.016 10.336 1 97.81 92 ASN B C 1
ATOM 2812 O O . ASN B 1 92 ? -8.859 17.734 9.328 1 97.81 92 ASN B O 1
ATOM 2816 N N . PHE B 1 93 ? -8.672 17.875 11.562 1 97.88 93 PHE B N 1
ATOM 2817 C CA . PHE B 1 93 ? -9.914 17.141 11.797 1 97.88 93 PHE B CA 1
ATOM 2818 C C . PHE B 1 93 ? -10.875 17.969 12.648 1 97.88 93 PHE B C 1
ATOM 2820 O O . PHE B 1 93 ? -10.445 18.828 13.414 1 97.88 93 PHE B O 1
ATOM 2827 N N . THR B 1 94 ? -12.172 17.734 12.477 1 97.75 94 THR B N 1
ATOM 2828 C CA . THR B 1 94 ? -13.156 18.234 13.43 1 97.75 94 THR B CA 1
ATOM 2829 C C . THR B 1 94 ? -13.039 17.5 14.758 1 97.75 94 THR B C 1
ATOM 2831 O O . THR B 1 94 ? -12.383 16.469 14.844 1 97.75 94 THR B O 1
ATOM 2834 N N . PRO B 1 95 ? -13.633 18.047 15.766 1 96.69 95 PRO B N 1
ATOM 2835 C CA . PRO B 1 95 ? -13.547 17.375 17.062 1 96.69 95 PRO B CA 1
ATOM 2836 C C . PRO B 1 95 ? -14.398 16.109 17.141 1 96.69 95 PRO B C 1
ATOM 2838 O O . PRO B 1 95 ? -14.273 15.344 18.094 1 96.69 95 PRO B O 1
ATOM 2841 N N . GLU B 1 96 ? -15.297 15.906 16.219 1 97.44 96 GLU B N 1
ATOM 2842 C CA . GLU B 1 96 ? -16.188 14.75 16.25 1 97.44 96 GLU B CA 1
ATOM 2843 C C . GLU B 1 96 ? -15.398 13.445 16.125 1 97.44 96 GLU B C 1
ATOM 2845 O O . GLU B 1 96 ? -14.531 13.312 15.266 1 97.44 96 GLU B O 1
ATOM 2850 N N . LEU B 1 97 ? -15.703 12.516 17.047 1 97.69 97 LEU B N 1
ATOM 2851 C CA . LEU B 1 97 ? -15.047 11.211 17.016 1 97.69 97 LEU B CA 1
ATOM 2852 C C . LEU B 1 97 ? -15.75 10.273 16.031 1 97.69 97 LEU B C 1
ATOM 2854 O O . LEU B 1 97 ? -16.969 10.312 15.898 1 97.69 97 LEU B O 1
ATOM 2858 N N . VAL B 1 98 ? -14.977 9.5 15.375 1 98.62 98 VAL B N 1
ATOM 2859 C CA . VAL B 1 98 ? -15.531 8.43 14.555 1 98.62 98 VAL B CA 1
ATOM 2860 C C . VAL B 1 98 ? -16.062 7.316 15.453 1 98.62 98 VAL B C 1
ATOM 2862 O O . VAL B 1 98 ? -15.352 6.82 16.328 1 98.62 98 VAL B O 1
ATOM 2865 N N . SER B 1 99 ? -17.266 6.922 15.273 1 98.44 99 SER B N 1
ATOM 2866 C CA . SER B 1 99 ? -17.875 5.875 16.094 1 98.44 99 SER B CA 1
ATOM 2867 C C . SER B 1 99 ? -17.172 4.535 15.883 1 98.44 99 SER B C 1
ATOM 2869 O O . SER B 1 99 ? -16.547 4.316 14.844 1 98.44 99 SER B O 1
ATOM 2871 N N . GLU B 1 100 ? -17.297 3.678 16.875 1 98.25 100 GLU B N 1
ATOM 2872 C CA . GLU B 1 100 ? -16.688 2.354 16.766 1 98.25 100 GLU B CA 1
ATOM 2873 C C . GLU B 1 100 ? -17.234 1.604 15.555 1 98.25 100 GLU B C 1
ATOM 2875 O O . GLU B 1 100 ? -16.469 0.934 14.844 1 98.25 100 GLU B O 1
ATOM 2880 N N . ASP B 1 101 ? -18.531 1.749 15.328 1 98.38 101 ASP B N 1
ATOM 2881 C CA . ASP B 1 101 ? -19.156 1.067 14.195 1 98.38 101 ASP B CA 1
ATOM 2882 C C . ASP B 1 101 ? -18.562 1.556 12.875 1 98.38 101 ASP B C 1
ATOM 2884 O O . ASP B 1 101 ? -18.234 0.75 12 1 98.38 101 ASP B O 1
ATOM 2888 N N . LYS B 1 102 ? -18.469 2.822 12.711 1 98.44 102 LYS B N 1
ATOM 2889 C CA . LYS B 1 102 ? -17.922 3.391 11.484 1 98.44 102 LYS B CA 1
ATOM 2890 C C . LYS B 1 102 ? 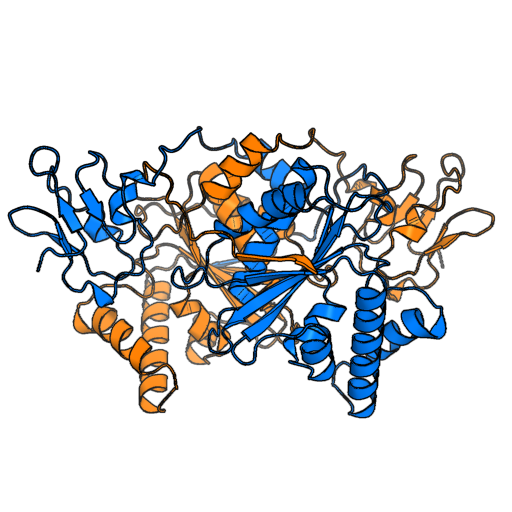-16.438 3.053 11.344 1 98.44 102 LYS B C 1
ATOM 2892 O O . LYS B 1 102 ? -15.961 2.799 10.242 1 98.44 102 LYS B O 1
ATOM 2897 N N . MET B 1 103 ? -15.711 3.02 12.477 1 98.75 103 MET B N 1
ATOM 2898 C CA . MET B 1 103 ? -14.305 2.633 12.461 1 98.75 103 MET B CA 1
ATOM 2899 C C . MET B 1 103 ? -14.141 1.188 12 1 98.75 103 MET B C 1
ATOM 2901 O O . MET B 1 103 ? -13.25 0.884 11.211 1 98.75 103 MET B O 1
ATOM 2905 N N . ARG B 1 104 ? -15.008 0.329 12.492 1 98.56 104 ARG B N 1
ATOM 2906 C CA . ARG B 1 104 ? -14.984 -1.063 12.062 1 98.56 104 ARG B CA 1
ATOM 2907 C C . ARG B 1 104 ? -15.273 -1.178 10.57 1 98.56 104 ARG B C 1
ATOM 2909 O O . ARG B 1 104 ? -14.641 -1.964 9.859 1 98.56 104 ARG B O 1
ATOM 2916 N N . GLN B 1 105 ? -16.25 -0.38 10.141 1 98.25 105 GLN B N 1
ATOM 2917 C CA . GLN B 1 105 ? -16.562 -0.352 8.711 1 98.25 105 GLN B CA 1
ATOM 2918 C C . GLN B 1 105 ? -15.336 0.066 7.902 1 98.25 105 GLN B C 1
ATOM 2920 O O . GLN B 1 105 ? -15.016 -0.549 6.883 1 98.25 105 GLN B O 1
ATOM 2925 N N . LEU B 1 106 ? -14.633 1.031 8.352 1 98.75 106 LEU B N 1
ATOM 2926 C CA . LEU B 1 106 ? -13.438 1.533 7.672 1 98.75 106 LEU B CA 1
ATOM 2927 C C . LEU B 1 106 ? -12.336 0.478 7.656 1 98.75 106 LEU B C 1
ATOM 2929 O O . LEU B 1 106 ? -11.789 0.165 6.598 1 98.75 106 LEU B O 1
ATOM 2933 N N . LEU B 1 107 ? -12.094 -0.158 8.797 1 98.69 107 LEU B N 1
ATOM 2934 C CA . LEU B 1 107 ? -10.969 -1.078 8.922 1 98.69 107 LEU B CA 1
ATOM 2935 C C . LEU B 1 107 ? -11.289 -2.42 8.273 1 98.69 107 LEU B C 1
ATOM 2937 O O . LEU B 1 107 ? -10.383 -3.211 7.996 1 98.69 107 LEU B O 1
ATOM 2941 N N . ASP B 1 108 ? -12.555 -2.66 8.047 1 97.94 108 ASP B N 1
ATOM 2942 C CA . ASP B 1 108 ? -12.961 -3.91 7.41 1 97.94 108 ASP B CA 1
ATOM 2943 C C . ASP B 1 108 ? -12.344 -4.047 6.02 1 97.94 108 ASP B C 1
ATOM 2945 O O . ASP B 1 108 ? -12 -5.148 5.594 1 97.94 108 ASP B O 1
ATOM 2949 N N . ILE B 1 109 ? -12.156 -2.938 5.309 1 98.06 109 ILE B N 1
ATOM 2950 C CA . ILE B 1 109 ? -11.648 -2.979 3.941 1 98.06 109 ILE B CA 1
ATOM 2951 C C . ILE B 1 109 ? -10.195 -3.436 3.943 1 98.06 109 ILE B C 1
ATOM 2953 O O . ILE B 1 109 ? -9.719 -4.012 2.965 1 98.06 109 ILE B O 1
ATOM 2957 N N . ALA B 1 110 ? -9.461 -3.225 5.078 1 98.06 110 ALA B N 1
ATOM 2958 C CA . ALA B 1 110 ? -8.055 -3.586 5.191 1 98.06 110 ALA B CA 1
ATOM 2959 C C . ALA B 1 110 ? -7.859 -5.094 5.051 1 98.06 110 ALA B C 1
ATOM 2961 O O . ALA B 1 110 ? -6.805 -5.551 4.605 1 98.06 110 ALA B O 1
ATOM 2962 N N . ARG B 1 111 ? -8.859 -5.863 5.367 1 96.69 111 ARG B N 1
ATOM 2963 C CA . ARG B 1 111 ? -8.797 -7.32 5.328 1 96.69 111 ARG B CA 1
ATOM 2964 C C . ARG B 1 111 ? -8.578 -7.82 3.904 1 96.69 111 ARG B C 1
ATOM 2966 O O . ARG B 1 111 ? -8.07 -8.93 3.699 1 96.69 111 ARG B O 1
ATOM 2973 N N . TYR B 1 112 ? -8.922 -7 2.973 1 97 112 TYR B N 1
ATOM 2974 C CA . TYR B 1 112 ? -8.914 -7.477 1.594 1 97 112 TYR B CA 1
ATOM 2975 C C . TYR B 1 112 ? -7.645 -7.039 0.872 1 97 112 TYR B C 1
ATOM 2977 O O . TYR B 1 112 ? -7.418 -7.414 -0.281 1 97 112 TYR B O 1
ATOM 2985 N N . ALA B 1 113 ? -6.824 -6.207 1.559 1 98.12 113 ALA B N 1
ATOM 2986 C CA . ALA B 1 113 ? -5.504 -5.914 1.002 1 98.12 113 ALA B CA 1
ATOM 2987 C C . ALA B 1 113 ? -4.641 -7.172 0.943 1 98.12 113 ALA B C 1
ATOM 2989 O O . ALA B 1 113 ? -4.762 -8.055 1.793 1 98.12 113 ALA B O 1
ATOM 2990 N N . PRO B 1 114 ? -3.787 -7.289 -0.102 1 97.5 114 PRO B N 1
ATOM 2991 C CA . PRO B 1 114 ? -2.916 -8.461 -0.16 1 97.5 114 PRO B CA 1
ATOM 2992 C C . PRO B 1 114 ? -1.922 -8.523 0.999 1 97.5 114 PRO B C 1
ATOM 2994 O O . PRO B 1 114 ? -1.506 -7.48 1.511 1 97.5 114 PRO B O 1
ATOM 2997 N N . THR B 1 115 ? -1.624 -9.75 1.433 1 97.5 115 THR B N 1
ATOM 2998 C CA . THR B 1 115 ? -0.547 -10.023 2.377 1 97.5 115 THR B CA 1
ATOM 2999 C C . THR B 1 115 ? 0.38 -11.109 1.837 1 97.5 115 THR B C 1
ATOM 3001 O O . THR B 1 115 ? -0.054 -11.992 1.09 1 97.5 115 THR B O 1
ATOM 3004 N N . ALA B 1 116 ? 1.648 -10.93 2.172 1 96.62 116 ALA B N 1
ATOM 3005 C CA . ALA B 1 116 ? 2.609 -11.953 1.758 1 96.62 116 ALA B CA 1
ATOM 3006 C C . ALA B 1 116 ? 2.146 -13.344 2.178 1 96.62 116 ALA B C 1
ATOM 3008 O O . ALA B 1 116 ? 1.801 -13.562 3.342 1 96.62 116 ALA B O 1
ATOM 3009 N N . ALA B 1 117 ? 2.041 -14.25 1.119 1 94.75 117 ALA B N 1
ATOM 3010 C CA . ALA B 1 117 ? 1.668 -15.641 1.342 1 94.75 117 ALA B CA 1
ATOM 3011 C C . ALA B 1 117 ? 0.274 -15.742 1.954 1 94.75 117 ALA B C 1
ATOM 3013 O O . ALA B 1 117 ? -0.021 -16.688 2.688 1 94.75 117 ALA B O 1
ATOM 3014 N N . ASN B 1 118 ? -0.537 -14.695 1.753 1 96.56 118 ASN B N 1
ATOM 3015 C CA . ASN B 1 118 ? -1.883 -14.641 2.314 1 96.56 118 ASN B CA 1
ATOM 3016 C C . ASN B 1 118 ? -1.87 -14.859 3.824 1 96.56 118 ASN B C 1
ATOM 3018 O O . ASN B 1 118 ? -2.74 -15.547 4.363 1 96.56 118 ASN B O 1
ATOM 3022 N N . SER B 1 119 ? -0.96 -14.281 4.5 1 95.25 119 SER B N 1
ATOM 3023 C CA . SER B 1 119 ? -0.784 -14.492 5.934 1 95.25 119 SER B CA 1
ATOM 3024 C C . SER B 1 119 ? -1.937 -13.891 6.727 1 95.25 119 SER B C 1
ATOM 3026 O O . SER B 1 119 ? -2.287 -14.391 7.801 1 95.25 119 SER B O 1
ATOM 3028 N N . GLN B 1 120 ? -2.574 -12.797 6.289 1 94.81 120 GLN B N 1
ATOM 3029 C CA . GLN B 1 120 ? -3.725 -12.125 6.883 1 94.81 120 GLN B CA 1
ATOM 3030 C C . GLN B 1 120 ? -3.52 -11.898 8.375 1 94.81 120 GLN B C 1
ATOM 3032 O O . GLN B 1 120 ? -4.441 -12.094 9.172 1 94.81 120 GLN B O 1
ATOM 3037 N N . GLY B 1 121 ? -2.439 -11.484 8.914 1 92.38 121 GLY B N 1
ATOM 3038 C CA . GLY B 1 121 ? -2.064 -11.547 10.32 1 92.38 121 GLY B CA 1
ATOM 3039 C C . GLY B 1 121 ? -2.004 -10.188 10.984 1 92.38 121 GLY B C 1
ATOM 3040 O O . GLY B 1 121 ? -1.372 -10.023 12.031 1 92.38 121 GLY B O 1
ATOM 3041 N N . LEU B 1 122 ? -2.748 -9.211 10.438 1 97.38 122 LEU B N 1
ATOM 3042 C CA . LEU B 1 122 ? -2.707 -7.887 11.055 1 97.38 122 LEU B CA 1
ATOM 3043 C C . LEU B 1 122 ? -3.789 -7.754 12.117 1 97.38 122 LEU B C 1
ATOM 3045 O O . LEU B 1 122 ? -4.875 -8.328 11.984 1 97.38 122 LEU B O 1
ATOM 3049 N N . TYR B 1 123 ? -3.449 -7.062 13.07 1 96.06 123 TYR B N 1
ATOM 3050 C CA . TYR B 1 123 ? -4.375 -6.668 14.125 1 96.06 123 TYR B CA 1
ATOM 3051 C C . TYR B 1 123 ? -4.273 -5.172 14.414 1 96.06 123 TYR B C 1
ATOM 3053 O O . TYR B 1 123 ? -3.205 -4.578 14.25 1 96.06 123 TYR B O 1
ATOM 3061 N N . TYR B 1 124 ? -5.477 -4.555 14.93 1 98.5 124 TYR B N 1
ATOM 3062 C CA . TYR B 1 124 ? -5.492 -3.102 15.047 1 98.5 124 TYR B CA 1
ATOM 3063 C C . TYR B 1 124 ? -5.863 -2.672 16.469 1 98.5 124 TYR B C 1
ATOM 3065 O O . TYR B 1 124 ? -6.656 -3.336 17.125 1 98.5 124 TYR B O 1
ATOM 3073 N N . ILE B 1 125 ? -5.254 -1.611 16.891 1 98.5 125 ILE B N 1
ATOM 3074 C CA . ILE B 1 125 ? -5.629 -0.899 18.109 1 98.5 125 ILE B CA 1
ATOM 3075 C C . ILE B 1 125 ? -6.074 0.52 17.766 1 98.5 125 ILE B C 1
ATOM 3077 O O . ILE B 1 125 ? -5.32 1.279 17.156 1 98.5 125 ILE B O 1
ATOM 3081 N N . VAL B 1 126 ? -7.293 0.845 18.125 1 98.75 126 VAL B N 1
ATOM 3082 C CA . VAL B 1 126 ? -7.801 2.201 17.953 1 98.75 126 VAL B CA 1
ATOM 3083 C C . VAL B 1 126 ? -7.766 2.945 19.281 1 98.75 126 VAL B C 1
ATOM 3085 O O . VAL B 1 126 ? -8.375 2.508 20.266 1 98.75 126 VAL B O 1
ATOM 3088 N N . VAL B 1 127 ? -7.031 4.031 19.328 1 98.56 127 VAL B N 1
ATOM 3089 C CA . VAL B 1 127 ? -6.898 4.836 20.531 1 98.56 127 VAL B CA 1
ATOM 3090 C C . VAL B 1 127 ? -7.723 6.113 20.391 1 98.56 127 VAL B C 1
ATOM 3092 O O . VAL B 1 127 ? -7.52 6.895 19.469 1 98.56 127 VAL B O 1
ATOM 3095 N N . SER B 1 128 ? -8.609 6.363 21.375 1 97.62 128 SER B N 1
ATOM 3096 C CA . SER B 1 128 ? -9.438 7.566 21.375 1 97.62 128 SER B CA 1
ATOM 3097 C C . SER B 1 128 ? -9.227 8.375 22.656 1 97.62 128 SER B C 1
ATOM 3099 O O . SER B 1 128 ? -9.734 9.484 22.797 1 97.62 128 SER B O 1
ATOM 3101 N N . ASP B 1 129 ? -8.508 7.805 23.578 1 97.38 129 ASP B N 1
ATOM 3102 C CA . ASP B 1 129 ? -8.211 8.5 24.828 1 97.38 129 ASP B CA 1
ATOM 3103 C C . ASP B 1 129 ? -7.223 9.641 24.609 1 97.38 129 ASP B C 1
ATOM 3105 O O . ASP B 1 129 ? -6.051 9.406 24.312 1 97.38 129 ASP B O 1
ATOM 3109 N N . GLN B 1 130 ? -7.715 10.828 24.844 1 96.81 130 GLN B N 1
ATOM 3110 C CA . GLN B 1 130 ? -6.934 12.016 24.516 1 96.81 130 GLN B CA 1
ATOM 3111 C C . GLN B 1 130 ? -5.691 12.125 25.391 1 96.81 130 GLN B C 1
ATOM 3113 O O . GLN B 1 130 ? -4.648 12.609 24.953 1 96.81 130 GLN B O 1
ATOM 3118 N N . GLU B 1 131 ? -5.832 11.75 26.578 1 97.62 131 GLU B N 1
ATOM 3119 C CA . GLU B 1 131 ? -4.664 11.758 27.453 1 97.62 131 GLU B CA 1
ATOM 3120 C C . GLU B 1 131 ? -3.6 10.773 26.969 1 97.62 131 GLU B C 1
ATOM 3122 O O . GLU B 1 131 ? -2.412 11.102 26.938 1 97.62 131 GLU B O 1
ATOM 3127 N N . LEU B 1 132 ? -4.07 9.594 26.578 1 98.06 132 LEU B N 1
ATOM 3128 C CA . LEU B 1 132 ? -3.143 8.602 26.047 1 98.06 132 LEU B CA 1
ATOM 3129 C C . LEU B 1 132 ? -2.482 9.102 24.781 1 98.06 132 LEU B C 1
ATOM 3131 O O . LEU B 1 132 ? -1.278 8.914 24.578 1 98.06 132 LEU B O 1
ATOM 3135 N N . ILE B 1 133 ? -3.189 9.719 23.906 1 98.12 133 ILE B N 1
ATOM 3136 C CA . ILE B 1 133 ? -2.648 10.25 22.656 1 98.12 133 ILE B CA 1
ATOM 3137 C C . ILE B 1 133 ? -1.572 11.289 22.969 1 98.12 133 ILE B C 1
ATOM 3139 O O . ILE B 1 133 ? -0.509 11.289 22.344 1 98.12 133 ILE B O 1
ATOM 3143 N N . ARG B 1 134 ? -1.855 12.164 23.938 1 97.56 134 ARG B N 1
ATOM 3144 C CA . ARG B 1 134 ? -0.856 13.148 24.344 1 97.56 134 ARG B CA 1
ATOM 3145 C C . ARG B 1 134 ? 0.409 12.469 24.844 1 97.56 134 ARG B C 1
ATOM 3147 O O . ARG B 1 134 ? 1.521 12.852 24.484 1 97.56 134 ARG B O 1
ATOM 3154 N N . LYS B 1 135 ? 0.239 11.469 25.656 1 98.38 135 LYS B N 1
ATOM 3155 C CA . LYS B 1 135 ? 1.375 10.727 26.188 1 98.38 135 LYS B CA 1
ATOM 3156 C C . LYS B 1 135 ? 2.17 10.047 25.078 1 98.38 135 LYS B C 1
ATOM 3158 O O . LYS B 1 135 ? 3.398 9.969 25.141 1 98.38 135 LYS B O 1
ATOM 3163 N N . ILE B 1 136 ? 1.464 9.539 24.078 1 98.62 136 ILE B N 1
ATOM 3164 C CA . ILE B 1 136 ? 2.107 8.906 22.938 1 98.62 136 ILE B CA 1
ATOM 3165 C C . ILE B 1 136 ? 2.979 9.922 22.203 1 98.62 136 ILE B C 1
ATOM 3167 O O . ILE B 1 136 ? 4.145 9.648 21.906 1 98.62 136 ILE B O 1
ATOM 3171 N N . CYS B 1 137 ? 2.459 11.078 21.938 1 98.56 137 CYS B N 1
ATOM 3172 C CA . CYS B 1 137 ? 3.205 12.109 21.219 1 98.56 137 CYS B CA 1
ATOM 3173 C C . CYS B 1 137 ? 4.438 12.531 22.016 1 98.56 137 CYS B C 1
ATOM 3175 O O . CYS B 1 137 ? 5.523 12.672 21.453 1 98.56 137 CYS B O 1
ATOM 3177 N N . ASP B 1 138 ? 4.258 12.711 23.312 1 98.62 138 ASP B N 1
ATOM 3178 C CA . ASP B 1 138 ? 5.383 13.07 24.172 1 98.62 138 ASP B CA 1
ATOM 3179 C C . ASP B 1 138 ? 6.438 11.969 24.172 1 98.62 138 ASP B C 1
ATOM 3181 O O . ASP B 1 138 ? 7.641 12.25 24.156 1 98.62 138 ASP B O 1
ATOM 3185 N N . CYS B 1 139 ? 5.957 10.758 24.219 1 98.75 139 CYS B N 1
ATOM 3186 C CA . CYS B 1 139 ? 6.848 9.602 24.203 1 98.75 139 CYS B CA 1
ATOM 3187 C C . CYS B 1 139 ? 7.68 9.578 22.922 1 98.75 139 CYS B C 1
ATOM 3189 O O . CYS B 1 139 ? 8.883 9.32 22.953 1 98.75 139 CYS B O 1
ATOM 3191 N N . VAL B 1 140 ? 7.078 9.852 21.797 1 98.75 140 VAL B N 1
ATOM 3192 C CA . VAL B 1 140 ? 7.762 9.898 20.516 1 98.75 140 VAL B CA 1
ATOM 3193 C C . VAL B 1 140 ? 8.781 11.031 20.5 1 98.75 140 VAL B C 1
ATOM 3195 O O . VAL B 1 140 ? 9.906 10.859 20.016 1 98.75 140 VAL B O 1
ATOM 3198 N N . ALA B 1 141 ? 8.383 12.148 21.047 1 98.75 141 ALA B N 1
ATOM 3199 C CA . ALA B 1 141 ? 9.312 13.273 21.156 1 98.75 141 ALA B CA 1
ATOM 3200 C C . ALA B 1 141 ? 10.523 12.898 22 1 98.75 141 ALA B C 1
ATOM 3202 O O . ALA B 1 141 ? 11.656 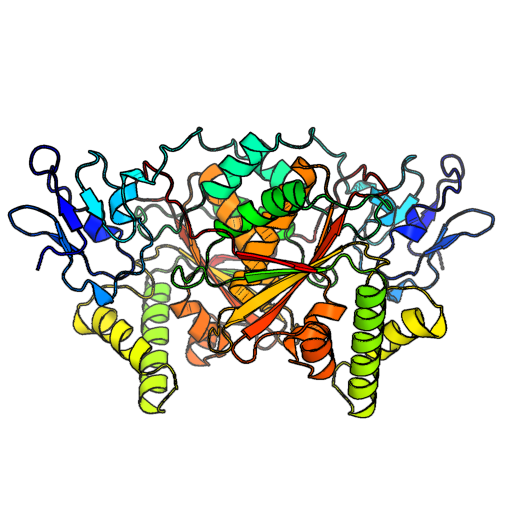13.234 21.641 1 98.75 141 ALA B O 1
ATOM 3203 N N . ASP B 1 142 ? 10.305 12.227 23.109 1 98.75 142 ASP B N 1
ATOM 3204 C CA . ASP B 1 142 ? 11.398 11.758 23.953 1 98.75 142 ASP B CA 1
ATOM 3205 C C . ASP B 1 142 ? 12.32 10.812 23.188 1 98.75 142 ASP B C 1
ATOM 3207 O O . ASP B 1 142 ? 13.547 10.898 23.328 1 98.75 142 ASP B O 1
ATOM 3211 N N . TRP B 1 143 ? 11.734 9.945 22.469 1 98.75 143 TRP B N 1
ATOM 3212 C CA . TRP B 1 143 ? 12.516 9.023 21.656 1 98.75 143 TRP B CA 1
ATOM 3213 C C . TRP B 1 143 ? 13.398 9.789 20.672 1 98.75 143 TRP B C 1
ATOM 3215 O O . TRP B 1 143 ? 14.578 9.461 20.516 1 98.75 143 TRP B O 1
ATOM 3225 N N . MET B 1 144 ? 12.828 10.797 20.016 1 98.56 144 MET B N 1
ATOM 3226 C CA . MET B 1 144 ? 13.602 11.609 19.078 1 98.56 144 MET B CA 1
ATOM 3227 C C . MET B 1 144 ? 14.781 12.281 19.781 1 98.56 144 MET B C 1
ATOM 3229 O O . ME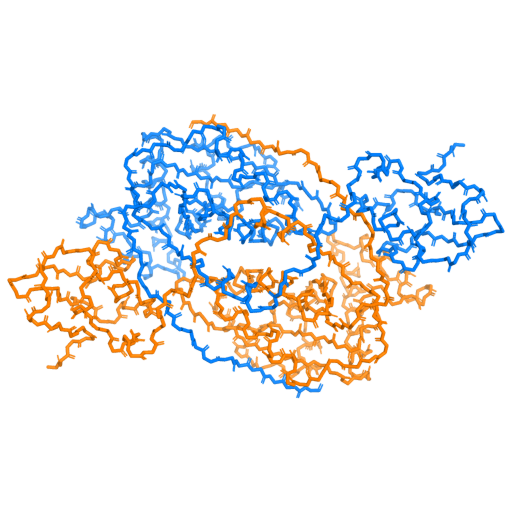T B 1 144 ? 15.883 12.352 19.219 1 98.56 144 MET B O 1
ATOM 3233 N N . GLN B 1 145 ? 14.516 12.789 20.953 1 98.5 145 GLN B N 1
ATOM 3234 C CA . GLN B 1 145 ? 15.594 13.398 21.719 1 98.5 145 GLN B CA 1
ATOM 3235 C C . GLN B 1 145 ? 16.703 12.391 22.016 1 98.5 145 GLN B C 1
ATOM 3237 O O . GLN B 1 145 ? 17.891 12.711 21.891 1 98.5 145 GLN B O 1
ATOM 3242 N N . GLU B 1 146 ? 16.297 11.195 22.406 1 98.44 146 GLU B N 1
ATOM 3243 C CA . GLU B 1 146 ? 17.281 10.148 22.656 1 98.44 146 GLU B CA 1
ATOM 3244 C C . GLU B 1 146 ? 18.094 9.844 21.391 1 98.44 146 GLU B C 1
ATOM 3246 O O . GLU B 1 146 ? 19.312 9.625 21.469 1 98.44 146 GLU B O 1
ATOM 3251 N N . GLU B 1 147 ? 17.438 9.82 20.266 1 97.88 147 GLU B N 1
ATOM 3252 C CA . GLU B 1 147 ? 18.109 9.594 19 1 97.88 147 GLU B CA 1
ATOM 3253 C C . GLU B 1 147 ? 19.125 10.695 18.703 1 97.88 147 GLU B C 1
ATOM 3255 O O . GLU B 1 147 ? 20.219 10.43 18.188 1 97.88 147 GLU B O 1
ATOM 3260 N N . ILE B 1 148 ? 18.719 11.898 18.922 1 97.88 148 ILE B N 1
ATOM 3261 C CA . ILE B 1 148 ? 19.609 13.039 18.734 1 97.88 148 ILE B CA 1
ATOM 3262 C C . ILE B 1 148 ? 20.844 12.883 19.625 1 97.88 148 ILE B C 1
ATOM 3264 O O . ILE B 1 148 ? 21.969 13.031 19.156 1 97.88 148 ILE B O 1
ATOM 3268 N N . ASP B 1 149 ? 20.641 12.555 20.844 1 98.19 149 ASP B N 1
ATOM 3269 C CA . ASP B 1 149 ? 21.719 12.414 21.828 1 98.19 149 ASP B CA 1
ATOM 3270 C C . ASP B 1 149 ? 22.656 11.273 21.453 1 98.19 149 ASP B C 1
ATOM 3272 O O . ASP B 1 149 ? 23.844 11.32 21.766 1 98.19 149 ASP B O 1
ATOM 3276 N N . ASN B 1 150 ? 22.156 10.297 20.781 1 97.69 150 ASN B N 1
ATOM 3277 C CA . ASN B 1 150 ? 22.938 9.133 20.391 1 97.69 150 ASN B CA 1
ATOM 3278 C C . ASN B 1 150 ? 23.516 9.281 18.984 1 97.69 150 ASN B C 1
ATOM 3280 O O . ASN B 1 150 ? 23.922 8.297 18.375 1 97.69 150 ASN B O 1
ATOM 3284 N N . ASP B 1 151 ? 23.406 10.406 18.406 1 96.38 151 ASP B N 1
ATOM 3285 C CA . ASP B 1 151 ? 24 10.789 17.125 1 96.38 151 ASP B CA 1
ATOM 3286 C C . ASP B 1 151 ? 23.422 9.953 15.992 1 96.38 151 ASP B C 1
ATOM 3288 O O . ASP B 1 151 ? 24.156 9.469 15.133 1 96.38 151 ASP B O 1
ATOM 3292 N N . SER B 1 152 ? 22.141 9.734 16.125 1 94.62 152 SER B N 1
ATOM 3293 C CA . SER B 1 152 ? 21.438 9.07 15.031 1 94.62 152 SER B CA 1
ATOM 3294 C C . SER B 1 152 ? 21.672 9.789 13.711 1 94.62 152 SER B C 1
ATOM 3296 O O . SER B 1 152 ? 21.812 11.016 13.672 1 94.62 152 SER B O 1
ATOM 3298 N N . PRO B 1 153 ? 21.828 9.023 12.586 1 91.75 153 PRO B N 1
ATOM 3299 C CA . PRO B 1 153 ? 21.938 9.664 11.273 1 91.75 153 PRO B CA 1
ATOM 3300 C C . PRO B 1 153 ? 20.766 10.586 10.977 1 91.75 153 PRO B C 1
ATOM 3302 O O . PRO B 1 153 ? 20.875 11.492 10.141 1 91.75 153 PRO B O 1
ATOM 3305 N N . ARG B 1 154 ? 19.688 10.562 11.75 1 92.94 154 ARG B N 1
ATOM 3306 C CA . ARG B 1 154 ? 18.484 11.359 11.508 1 92.94 154 ARG B CA 1
ATOM 3307 C C . ARG B 1 154 ? 18.391 12.516 12.508 1 92.94 154 ARG B C 1
ATOM 3309 O O . ARG B 1 154 ? 17.344 13.164 12.609 1 92.94 154 ARG B O 1
ATOM 3316 N N . ARG B 1 155 ? 19.344 12.75 13.18 1 95.12 155 ARG B N 1
ATOM 3317 C CA . ARG B 1 155 ? 19.297 13.703 14.289 1 95.12 155 ARG B CA 1
ATOM 3318 C C . ARG B 1 155 ? 18.906 15.094 13.797 1 95.12 155 ARG B C 1
ATOM 3320 O O . ARG B 1 155 ? 18.188 15.82 14.484 1 95.12 155 ARG B O 1
ATOM 3327 N N . ARG B 1 156 ? 19.375 15.508 12.648 1 93.31 156 ARG B N 1
ATOM 3328 C CA . ARG B 1 156 ? 19.047 16.844 12.156 1 93.31 156 ARG B CA 1
ATOM 3329 C C . ARG B 1 156 ? 17.547 16.969 11.883 1 93.31 156 ARG B C 1
ATOM 3331 O O . ARG B 1 156 ? 16.938 17.984 12.219 1 93.31 156 ARG B O 1
ATOM 3338 N N . TYR B 1 157 ? 17.047 15.938 11.344 1 92.44 157 TYR B N 1
ATOM 3339 C CA . TYR B 1 157 ? 15.625 15.906 11.055 1 92.44 157 TYR B CA 1
ATOM 3340 C C . TYR B 1 157 ? 14.805 15.922 12.344 1 92.44 157 TYR B C 1
ATOM 3342 O O . TYR B 1 157 ? 13.844 16.688 12.461 1 92.44 157 TYR B O 1
ATOM 3350 N N . PHE B 1 158 ? 15.234 15.211 13.336 1 96.62 158 PHE B N 1
ATOM 3351 C CA . PHE B 1 158 ? 14.523 15.133 14.602 1 96.62 158 PHE B CA 1
ATOM 3352 C C . PHE B 1 158 ? 14.594 16.453 15.352 1 96.62 158 PHE B C 1
ATOM 3354 O O . PHE B 1 158 ? 13.633 16.859 16.016 1 96.62 158 PHE B O 1
ATOM 3361 N N . ARG B 1 159 ? 15.68 17.156 15.188 1 96.75 159 ARG B N 1
ATOM 3362 C CA . ARG B 1 159 ? 15.805 18.453 15.82 1 96.75 159 ARG B CA 1
ATOM 3363 C C . ARG B 1 159 ? 14.766 19.438 15.281 1 96.75 159 ARG B C 1
ATOM 3365 O O . ARG B 1 159 ? 14.164 20.188 16.047 1 96.75 159 ARG B O 1
ATOM 3372 N N . LYS B 1 160 ? 14.57 19.375 14 1 94.56 160 LYS B N 1
ATOM 3373 C CA . LYS B 1 160 ? 13.578 20.25 13.383 1 94.56 160 LYS B CA 1
ATOM 3374 C C . LYS B 1 160 ? 12.172 19.938 13.891 1 94.56 160 LYS B C 1
ATOM 3376 O O . LYS B 1 160 ? 11.391 20.844 14.172 1 94.56 160 LYS B O 1
ATOM 3381 N N . VAL B 1 161 ? 11.898 18.688 14.023 1 96.12 161 VAL B N 1
ATOM 3382 C CA . VAL B 1 161 ? 10.586 18.266 14.5 1 96.12 161 VAL B CA 1
ATOM 3383 C C . VAL B 1 161 ? 10.383 18.719 15.938 1 96.12 161 VAL B C 1
ATOM 3385 O O . VAL B 1 161 ? 9.336 19.281 16.281 1 96.12 161 VAL B O 1
ATOM 3388 N N . LEU B 1 162 ? 11.391 18.578 16.781 1 97.62 162 LEU B N 1
ATOM 3389 C CA . LEU B 1 162 ? 11.281 18.906 18.188 1 97.62 162 LEU B CA 1
ATOM 3390 C C . LEU B 1 162 ? 11.188 20.422 18.391 1 97.62 162 LEU B C 1
ATOM 3392 O O . LEU B 1 162 ? 10.516 20.891 19.312 1 97.62 162 LEU B O 1
ATOM 3396 N N . GLU B 1 163 ? 11.836 21.125 17.5 1 96 163 GLU B N 1
ATOM 3397 C CA . GLU B 1 163 ? 11.703 22.578 17.547 1 96 163 GLU B CA 1
ATOM 3398 C C . GLU B 1 163 ? 10.25 23 17.359 1 96 163 GLU B C 1
ATOM 3400 O O . GLU B 1 163 ? 9.75 23.891 18.062 1 96 163 GLU B O 1
ATOM 3405 N N . VAL B 1 164 ? 9.594 22.391 16.453 1 94.69 164 VAL B N 1
ATOM 3406 C CA . VAL B 1 164 ? 8.203 22.719 16.188 1 94.69 164 VAL B CA 1
ATOM 3407 C C . VAL B 1 164 ? 7.316 22.219 17.312 1 94.69 164 VAL B C 1
ATOM 3409 O O . VAL B 1 164 ? 6.508 22.984 17.859 1 94.69 164 VAL B O 1
ATOM 3412 N N . TYR B 1 165 ? 7.508 21.031 17.75 1 97.25 165 TYR B N 1
ATOM 3413 C CA . TYR B 1 165 ? 6.645 20.375 18.734 1 97.25 165 TYR B CA 1
ATOM 3414 C C . TYR B 1 165 ? 6.844 20.984 20.125 1 97.25 165 TYR B C 1
ATOM 3416 O O . TYR B 1 165 ? 5.887 21.438 20.75 1 97.25 165 TYR B O 1
ATOM 3424 N N . ARG B 1 166 ? 8.078 21.016 20.578 1 97.38 166 ARG B N 1
ATOM 3425 C CA . ARG B 1 166 ? 8.383 21.5 21.922 1 97.38 166 ARG B CA 1
ATOM 3426 C C . ARG B 1 166 ? 8.648 23 21.922 1 97.38 166 ARG B C 1
ATOM 3428 O O . ARG B 1 166 ? 8.234 23.719 22.844 1 97.38 166 ARG B O 1
ATOM 3435 N N . GLY B 1 167 ? 9.406 23.484 20.984 1 94.56 167 GLY B N 1
ATOM 3436 C CA . GLY B 1 167 ? 9.758 24.891 20.922 1 94.56 167 GLY B CA 1
ATOM 3437 C C . GLY B 1 167 ? 8.57 25.797 20.625 1 94.56 167 GLY B C 1
ATOM 3438 O O . GLY B 1 167 ? 8.258 26.703 21.406 1 94.56 167 GLY B O 1
ATOM 3439 N N . ARG B 1 168 ? 7.809 25.484 19.562 1 93.19 168 ARG B N 1
ATOM 3440 C CA . ARG B 1 168 ? 6.707 26.328 19.125 1 93.19 168 ARG B CA 1
ATOM 3441 C C . ARG B 1 168 ? 5.383 25.875 19.719 1 93.19 168 ARG B C 1
ATOM 3443 O O . ARG B 1 168 ? 4.383 26.594 19.656 1 93.19 168 ARG B O 1
ATOM 3450 N N . GLY B 1 169 ? 5.34 24.672 20.25 1 95.06 169 GLY B N 1
ATOM 3451 C CA . GLY B 1 169 ? 4.125 24.156 20.859 1 95.06 169 GLY B CA 1
ATOM 3452 C C . GLY B 1 169 ? 3.098 23.688 19.844 1 95.06 169 GLY B C 1
ATOM 3453 O O . GLY B 1 169 ? 1.903 23.625 20.156 1 95.06 169 GLY B O 1
ATOM 3454 N N . VAL B 1 170 ? 3.518 23.406 18.641 1 94.31 170 VAL B N 1
ATOM 3455 C CA . VAL B 1 170 ? 2.641 22.922 17.578 1 94.31 170 VAL B CA 1
ATOM 3456 C C . VAL B 1 170 ? 2.725 21.391 17.5 1 94.31 170 VAL B C 1
ATOM 3458 O O . VAL B 1 170 ? 3.816 20.828 17.375 1 94.31 170 VAL B O 1
ATOM 3461 N N . ASP B 1 171 ? 1.6 20.75 17.609 1 96.75 171 ASP B N 1
ATOM 3462 C CA . ASP B 1 171 ? 1.601 19.281 17.578 1 96.75 171 ASP B CA 1
ATOM 3463 C C . ASP B 1 171 ? 1.8 18.766 16.156 1 96.75 171 ASP B C 1
ATOM 3465 O O . ASP B 1 171 ? 0.849 18.312 15.516 1 96.75 171 ASP B O 1
ATOM 3469 N N . ILE B 1 172 ? 3.025 18.719 15.742 1 96.31 172 ILE B N 1
ATOM 3470 C CA . ILE B 1 172 ? 3.361 18.234 14.414 1 96.31 172 ILE B CA 1
ATOM 3471 C C . ILE B 1 172 ? 3.523 16.719 14.445 1 96.31 172 ILE B C 1
ATOM 3473 O O . ILE B 1 172 ? 3.588 16.062 13.398 1 96.31 172 ILE B O 1
ATOM 3477 N N . ILE B 1 173 ? 3.516 16.078 15.633 1 97.69 173 ILE B N 1
ATOM 3478 C CA . ILE B 1 173 ? 3.74 14.648 15.781 1 97.69 173 ILE B CA 1
ATOM 3479 C C . ILE B 1 173 ? 2.408 13.906 15.695 1 97.69 173 ILE B C 1
ATOM 3481 O O . ILE B 1 173 ? 2.287 12.914 14.961 1 97.69 173 ILE B O 1
ATOM 3485 N N . GLY B 1 174 ? 1.415 14.375 16.359 1 97.06 174 GLY B N 1
ATOM 3486 C CA . GLY B 1 174 ? 0.12 13.711 16.391 1 97.06 174 GLY B CA 1
ATOM 3487 C C . GLY B 1 174 ? -0.95 14.477 15.617 1 97.06 174 GLY B C 1
ATOM 3488 O O . GLY B 1 174 ? -2.057 13.969 15.422 1 97.06 174 GLY B O 1
ATOM 3489 N N . ARG B 1 175 ? -0.618 15.727 15.25 1 97.19 175 ARG B N 1
ATOM 3490 C CA . ARG B 1 175 ? -1.517 16.578 14.477 1 97.19 175 ARG B CA 1
ATOM 3491 C C . ARG B 1 175 ? -2.855 16.75 15.188 1 97.19 175 ARG B C 1
ATOM 3493 O O . ARG B 1 175 ? -3.91 16.719 14.547 1 97.19 175 ARG B O 1
ATOM 3500 N N . ASN B 1 176 ? -2.764 16.828 16.484 1 95.12 176 ASN B N 1
ATOM 3501 C CA . ASN B 1 176 ? -3.955 16.984 17.312 1 95.12 176 ASN B CA 1
ATOM 3502 C C . ASN B 1 176 ? -5 15.914 17 1 95.12 176 ASN B C 1
ATOM 3504 O O . ASN B 1 176 ? -6.195 16.219 16.922 1 95.12 176 ASN B O 1
ATOM 3508 N N . ALA B 1 177 ? -4.488 14.742 16.75 1 94.19 177 ALA B N 1
ATOM 3509 C CA . ALA B 1 177 ? -5.359 13.617 16.406 1 94.19 177 ALA B CA 1
ATOM 3510 C C . ALA B 1 177 ? -6.371 13.352 17.516 1 94.19 177 ALA B C 1
ATOM 3512 O O . ALA B 1 177 ? -6.031 13.414 18.703 1 94.19 177 ALA B O 1
ATOM 3513 N N . LYS B 1 178 ? -7.605 13.078 17.109 1 95.94 178 LYS B N 1
ATOM 3514 C CA . LYS B 1 178 ? -8.602 12.617 18.078 1 95.94 178 LYS B CA 1
ATOM 3515 C C . LYS B 1 178 ? -8.625 11.094 18.156 1 95.94 178 LYS B C 1
ATOM 3517 O O . LYS B 1 178 ? -9.047 10.523 19.172 1 95.94 178 LYS B O 1
ATOM 3522 N N . GLN B 1 179 ? -8.211 10.445 17.109 1 98.5 179 GLN B N 1
ATOM 3523 C CA . GLN B 1 179 ? -8.086 8.992 17.094 1 98.5 179 GLN B CA 1
ATOM 3524 C C . GLN B 1 179 ? -6.859 8.547 16.297 1 98.5 179 GLN B C 1
ATOM 3526 O O . GLN B 1 179 ? -6.551 9.125 15.25 1 98.5 179 GLN B O 1
ATOM 3531 N N . LEU B 1 180 ? -6.16 7.59 16.859 1 98.56 180 LEU B N 1
ATOM 3532 C CA . LEU B 1 180 ? -5.012 6.934 16.25 1 98.56 180 LEU B CA 1
ATOM 3533 C C . LEU B 1 180 ? -5.273 5.445 16.062 1 98.56 180 LEU B C 1
ATOM 3535 O O . LEU B 1 180 ? -5.832 4.789 16.938 1 98.56 180 LEU B O 1
ATOM 3539 N N . VAL B 1 181 ? -4.961 4.938 14.922 1 98.81 181 VAL B N 1
ATOM 3540 C CA . VAL B 1 181 ? -5.031 3.502 14.672 1 98.81 181 VAL B CA 1
ATOM 3541 C C . VAL B 1 181 ? -3.619 2.928 14.547 1 98.81 181 VAL B C 1
ATOM 3543 O O . VAL B 1 181 ? -2.807 3.43 13.773 1 98.81 181 VAL B O 1
ATOM 3546 N N . PHE B 1 182 ? -3.332 1.907 15.328 1 98.75 182 PHE B N 1
ATOM 3547 C CA . PHE B 1 182 ? -2.078 1.167 15.234 1 98.75 182 PHE B CA 1
ATOM 3548 C C . PHE B 1 182 ? -2.307 -0.207 14.617 1 98.75 182 PHE B C 1
ATOM 3550 O O . PHE B 1 182 ? -3.262 -0.902 14.969 1 98.75 182 PHE B O 1
ATOM 3557 N N . ALA B 1 183 ? -1.504 -0.543 13.672 1 98.69 183 ALA B N 1
ATOM 3558 C CA . ALA B 1 183 ? -1.487 -1.901 13.141 1 98.69 183 ALA B CA 1
ATOM 3559 C C . ALA B 1 183 ? -0.363 -2.725 13.758 1 98.69 183 ALA B C 1
ATOM 3561 O O . ALA B 1 183 ? 0.773 -2.256 13.859 1 98.69 183 ALA B O 1
ATOM 3562 N N . LEU B 1 184 ? -0.636 -3.91 14.156 1 98.44 184 LEU B N 1
ATOM 3563 C CA . LEU B 1 184 ? 0.339 -4.824 14.742 1 98.44 184 LEU B CA 1
ATOM 3564 C C . LEU B 1 184 ? 0.467 -6.094 13.906 1 98.44 184 LEU B C 1
ATOM 3566 O O . LEU B 1 184 ? -0.483 -6.492 13.227 1 98.44 184 LEU B O 1
ATOM 3570 N N . ALA B 1 185 ? 1.58 -6.668 13.883 1 97.94 185 ALA B N 1
ATOM 3571 C CA . ALA B 1 185 ? 1.889 -7.977 13.305 1 97.94 185 ALA B CA 1
ATOM 3572 C C . ALA B 1 185 ? 2.764 -8.797 14.25 1 97.94 185 ALA B C 1
ATOM 3574 O O . ALA B 1 185 ? 3.381 -8.25 15.172 1 97.94 185 ALA B O 1
ATOM 3575 N N . ARG B 1 186 ? 2.762 -10.125 14.016 1 96.88 186 ARG B N 1
ATOM 3576 C CA . ARG B 1 186 ? 3.688 -10.961 14.773 1 96.88 186 ARG B CA 1
ATOM 3577 C C . ARG B 1 186 ? 5.133 -10.547 14.516 1 96.88 186 ARG B C 1
ATOM 3579 O O . ARG B 1 186 ? 5.504 -10.227 13.383 1 96.88 186 ARG B O 1
ATOM 3586 N N . ARG B 1 187 ? 5.969 -10.602 15.555 1 94.19 187 ARG B N 1
ATOM 3587 C CA . ARG B 1 187 ? 7.367 -10.195 15.477 1 94.19 187 ARG B CA 1
ATOM 3588 C C . ARG B 1 187 ? 8.117 -11.008 14.43 1 94.19 187 ARG B C 1
ATOM 3590 O O . ARG B 1 187 ? 9.031 -10.5 13.773 1 94.19 187 ARG B O 1
ATOM 3597 N N . LEU B 1 188 ? 7.75 -12.203 14.273 1 91.19 188 LEU B N 1
ATOM 3598 C CA . LEU B 1 188 ? 8.461 -13.102 13.383 1 91.19 188 LEU B CA 1
ATOM 3599 C C . LEU B 1 188 ? 8 -12.922 11.938 1 91.19 188 LEU B C 1
ATOM 3601 O O . LEU B 1 188 ? 8.617 -13.453 11.016 1 91.19 188 LEU B O 1
ATOM 3605 N N . ASN B 1 189 ? 6.906 -12.172 11.758 1 92.62 189 ASN B N 1
ATOM 3606 C CA . ASN B 1 189 ? 6.457 -11.867 10.398 1 92.62 189 ASN B CA 1
ATOM 3607 C C . ASN B 1 189 ? 7.312 -10.781 9.758 1 92.62 189 ASN B C 1
ATOM 3609 O O . ASN B 1 189 ? 7.039 -9.594 9.93 1 92.62 189 ASN B O 1
ATOM 3613 N N . VAL B 1 190 ? 8.227 -11.141 8.914 1 89.94 190 VAL B N 1
ATOM 3614 C CA . VAL B 1 190 ? 9.203 -10.227 8.336 1 89.94 190 VAL B CA 1
ATOM 3615 C C . VAL B 1 190 ? 8.531 -9.344 7.289 1 89.94 190 VAL B C 1
ATOM 3617 O O . VAL B 1 190 ? 9.102 -8.344 6.844 1 89.94 190 VAL B O 1
ATOM 3620 N N . THR B 1 191 ? 7.301 -9.68 6.91 1 95 191 THR B N 1
ATOM 3621 C CA . THR B 1 191 ? 6.602 -8.898 5.895 1 95 191 THR B CA 1
ATOM 3622 C C . THR B 1 191 ? 5.547 -8 6.535 1 95 191 THR B C 1
ATOM 3624 O O . THR B 1 191 ? 4.688 -7.453 5.844 1 95 191 THR B O 1
ATOM 3627 N N . GLY B 1 192 ? 5.566 -7.871 7.848 1 96.56 192 GLY B N 1
ATOM 3628 C CA . GLY B 1 192 ? 4.559 -7.121 8.578 1 96.56 192 GLY B CA 1
ATOM 3629 C C . GLY B 1 192 ? 4.398 -5.695 8.078 1 96.56 192 GLY B C 1
ATOM 3630 O O . GLY B 1 192 ? 3.275 -5.223 7.883 1 96.56 192 GLY B O 1
ATOM 3631 N N . VAL B 1 193 ? 5.496 -5 7.82 1 96.56 193 VAL B N 1
ATOM 3632 C CA . VAL B 1 193 ? 5.473 -3.611 7.375 1 96.56 193 VAL B CA 1
ATOM 3633 C C . VAL B 1 193 ? 4.855 -3.523 5.98 1 96.56 193 VAL B C 1
ATOM 3635 O O . VAL B 1 193 ? 3.982 -2.688 5.734 1 96.56 193 VAL B O 1
ATOM 3638 N N . SER B 1 194 ? 5.289 -4.43 5.07 1 97.31 194 SER B N 1
ATOM 3639 C CA . SER B 1 194 ? 4.734 -4.453 3.723 1 97.31 194 SER B CA 1
ATOM 3640 C C . SER B 1 194 ? 3.232 -4.723 3.746 1 97.31 194 SER B C 1
ATOM 3642 O O . SER B 1 194 ? 2.465 -4.059 3.045 1 97.31 194 SER B O 1
ATOM 3644 N N . ASN B 1 195 ? 2.809 -5.691 4.586 1 98.19 195 ASN B N 1
ATOM 3645 C CA . ASN B 1 195 ? 1.389 -5.996 4.734 1 98.19 195 ASN B CA 1
ATOM 3646 C C . ASN B 1 195 ? 0.603 -4.781 5.215 1 98.19 195 ASN B C 1
ATOM 3648 O O . ASN B 1 195 ? -0.484 -4.496 4.707 1 98.19 195 ASN B O 1
ATOM 3652 N N . CYS B 1 196 ? 1.174 -4.086 6.137 1 98.38 196 CYS B N 1
ATOM 3653 C CA . CYS B 1 196 ? 0.511 -2.914 6.695 1 98.38 196 CYS B CA 1
ATOM 3654 C C . CYS B 1 196 ? 0.384 -1.81 5.652 1 98.38 196 CYS B C 1
ATOM 3656 O O . CYS B 1 196 ? -0.66 -1.162 5.555 1 98.38 196 CYS B O 1
ATOM 3658 N N . GLU B 1 197 ? 1.46 -1.565 4.902 1 98.38 197 GLU B N 1
ATOM 3659 C CA . GLU B 1 197 ? 1.411 -0.525 3.879 1 98.38 197 GLU B CA 1
ATOM 3660 C C . GLU B 1 197 ? 0.308 -0.803 2.861 1 98.38 197 GLU B C 1
ATOM 3662 O O . GLU B 1 197 ? -0.415 0.11 2.457 1 98.38 197 GLU B O 1
ATOM 3667 N N . GLN B 1 198 ? 0.174 -2.035 2.473 1 98.62 198 GLN B N 1
ATOM 3668 C CA . GLN B 1 198 ? -0.919 -2.428 1.591 1 98.62 198 GLN B CA 1
ATOM 3669 C C . GLN B 1 198 ? -2.273 -2.18 2.248 1 98.62 198 GLN B C 1
ATOM 3671 O O . GLN B 1 198 ? -3.178 -1.617 1.627 1 98.62 198 GLN B O 1
ATOM 3676 N N . ALA B 1 199 ? -2.408 -2.545 3.459 1 98.69 199 ALA B N 1
ATOM 3677 C CA . ALA B 1 199 ? -3.656 -2.346 4.191 1 98.69 199 ALA B CA 1
ATOM 3678 C C . ALA B 1 199 ? -4.008 -0.862 4.281 1 98.69 199 ALA B C 1
ATOM 3680 O O . ALA B 1 199 ? -5.156 -0.476 4.062 1 98.69 199 ALA B O 1
ATOM 3681 N N . TRP B 1 200 ? -3.02 -0.051 4.602 1 98.75 200 TRP B N 1
ATOM 3682 C CA . TRP B 1 200 ? -3.25 1.386 4.711 1 98.75 200 TRP B CA 1
ATOM 3683 C C . TRP B 1 200 ? -3.715 1.967 3.379 1 98.75 200 TRP B C 1
ATOM 3685 O O . TRP B 1 200 ? -4.586 2.838 3.346 1 98.75 200 TRP B O 1
ATOM 3695 N N . ALA B 1 201 ? -3.107 1.488 2.266 1 98.81 201 ALA B N 1
ATOM 3696 C CA . ALA B 1 201 ? -3.568 1.985 0.973 1 98.81 201 ALA B CA 1
ATOM 3697 C C . ALA B 1 201 ? -5.07 1.767 0.805 1 98.81 201 ALA B C 1
ATOM 3699 O O . ALA B 1 201 ? -5.793 2.672 0.381 1 98.81 201 ALA B O 1
ATOM 3700 N N . TYR B 1 202 ? -5.57 0.614 1.17 1 98.81 202 TYR B N 1
ATOM 3701 C CA . TYR B 1 202 ? -6.992 0.3 1.062 1 98.81 202 TYR B CA 1
ATOM 3702 C C . TYR B 1 202 ? -7.82 1.191 1.981 1 98.81 202 TYR B C 1
ATOM 3704 O O . TYR B 1 202 ? -8.828 1.76 1.561 1 98.81 202 TYR B O 1
ATOM 3712 N N . VAL B 1 203 ? -7.348 1.383 3.164 1 98.88 203 VAL B N 1
ATOM 3713 C CA . VAL B 1 203 ? -8.078 2.18 4.148 1 98.88 203 VAL B CA 1
ATOM 3714 C C . VAL B 1 203 ? -8.125 3.637 3.695 1 98.88 203 VAL B C 1
ATOM 3716 O O . VAL B 1 203 ? -9.188 4.266 3.725 1 98.88 203 VAL B O 1
ATOM 3719 N N . GLU B 1 204 ? -7 4.129 3.238 1 98.62 204 GLU B N 1
ATOM 3720 C CA . GLU B 1 204 ? -6.914 5.531 2.848 1 98.62 204 GLU B CA 1
ATOM 3721 C C . GLU B 1 204 ? -7.777 5.816 1.62 1 98.62 204 GLU B C 1
ATOM 3723 O O . GLU B 1 204 ? -8.352 6.898 1.493 1 98.62 204 GLU B O 1
ATOM 3728 N N . LEU B 1 205 ? -7.84 4.871 0.736 1 98.44 205 LEU B N 1
ATOM 3729 C CA . LEU B 1 205 ? -8.656 5.035 -0.462 1 98.44 205 LEU B CA 1
ATOM 3730 C C . LEU B 1 205 ? -10.141 4.949 -0.125 1 98.44 205 LEU B C 1
ATOM 3732 O O . LEU B 1 205 ? -10.969 5.621 -0.75 1 98.44 205 LEU B O 1
ATOM 3736 N N . TYR B 1 206 ? -10.5 4.164 0.85 1 98.5 206 TYR B N 1
ATOM 3737 C CA . TYR B 1 206 ? -11.891 3.92 1.202 1 98.5 206 TYR B CA 1
ATOM 3738 C C . TYR B 1 206 ? -12.43 5.02 2.107 1 98.5 206 TYR B C 1
ATOM 3740 O O . TYR B 1 206 ? -13.609 5.359 2.051 1 98.5 206 TYR B O 1
ATOM 3748 N N . ALA B 1 207 ? -11.664 5.668 2.887 1 98.5 207 ALA B N 1
ATOM 3749 C CA . ALA B 1 207 ? -12.039 6.578 3.965 1 98.5 207 ALA B CA 1
ATOM 3750 C C . ALA B 1 207 ? -12.883 7.734 3.436 1 98.5 207 ALA B C 1
ATOM 3752 O O . ALA B 1 207 ? -13.945 8.039 3.99 1 98.5 207 ALA B O 1
ATOM 3753 N N . PRO B 1 208 ? -12.477 8.375 2.316 1 97 208 PRO B N 1
ATOM 3754 C CA . PRO B 1 208 ? -13.281 9.5 1.849 1 97 208 PRO B CA 1
ATOM 3755 C C . PRO B 1 208 ? -14.719 9.102 1.51 1 97 208 PRO B C 1
ATOM 3757 O O . PRO B 1 208 ? -15.641 9.906 1.649 1 97 208 PRO B O 1
ATOM 3760 N N . THR B 1 209 ? -14.953 7.871 1.091 1 97.06 209 THR B N 1
ATOM 3761 C CA . THR B 1 209 ? -16.281 7.418 0.725 1 97.06 209 THR B CA 1
ATOM 3762 C C . THR B 1 209 ? -17.172 7.309 1.958 1 97.06 209 THR B C 1
ATOM 3764 O O . THR B 1 209 ? -18.406 7.258 1.842 1 97.06 209 THR B O 1
ATOM 3767 N N . LEU B 1 210 ? -16.562 7.309 3.107 1 97.69 210 LEU B N 1
ATOM 3768 C CA . LEU B 1 210 ? -17.281 7.285 4.375 1 97.69 210 LEU B CA 1
ATOM 3769 C C . LEU B 1 210 ? -17.297 8.672 5.016 1 97.69 210 LEU B C 1
ATOM 3771 O O . LEU B 1 210 ? -17.734 8.82 6.164 1 97.69 210 LEU B O 1
ATOM 3775 N N . GLY B 1 211 ? -16.75 9.664 4.277 1 96.62 211 GLY B N 1
ATOM 3776 C CA . GLY B 1 211 ? -16.672 11.016 4.801 1 96.62 211 GLY B CA 1
ATOM 3777 C C . GLY B 1 211 ? -15.516 11.203 5.773 1 96.62 211 GLY B C 1
ATOM 3778 O O . GLY B 1 211 ? -15.492 12.172 6.539 1 96.62 211 GLY B O 1
ATOM 3779 N N . LEU B 1 212 ? -14.625 10.281 5.797 1 98.19 212 LEU B N 1
ATOM 3780 C CA . LEU B 1 212 ? -13.508 10.312 6.73 1 98.19 212 LEU B CA 1
ATOM 3781 C C . LEU B 1 212 ? -12.219 10.734 6.02 1 98.19 212 LEU B C 1
ATOM 3783 O O . LEU B 1 212 ? -12.148 10.688 4.789 1 98.19 212 LEU B O 1
ATOM 3787 N N . GLY B 1 213 ? -11.266 11.258 6.727 1 97.81 213 GLY B N 1
ATOM 3788 C CA . GLY B 1 213 ? -9.906 11.531 6.297 1 97.81 213 GLY B CA 1
ATOM 3789 C C . GLY B 1 213 ? -8.859 10.766 7.09 1 97.81 213 GLY B C 1
ATOM 3790 O O . GLY B 1 213 ? -9.117 10.359 8.227 1 97.81 213 GLY B O 1
ATOM 3791 N N . THR B 1 214 ? -7.742 10.555 6.449 1 98.5 214 THR B N 1
ATOM 3792 C CA . THR B 1 214 ? -6.672 9.789 7.074 1 98.5 214 THR B CA 1
ATOM 3793 C C . THR B 1 214 ? -5.305 10.328 6.66 1 98.5 214 THR B C 1
ATOM 3795 O O . THR B 1 214 ? -5.199 11.078 5.691 1 98.5 214 THR B O 1
ATOM 3798 N N . THR B 1 215 ? -4.328 9.984 7.387 1 98.44 215 THR B N 1
ATOM 3799 C CA . THR B 1 215 ? -2.934 10.117 6.984 1 98.44 215 THR B CA 1
ATOM 3800 C C . THR B 1 215 ? -2.051 9.148 7.766 1 98.44 215 THR B C 1
ATOM 3802 O O . THR B 1 215 ? -2.264 8.93 8.961 1 98.44 215 THR B O 1
ATOM 3805 N N . ILE B 1 216 ? -1.096 8.523 7.086 1 98.31 216 ILE B N 1
ATOM 3806 C CA . ILE B 1 216 ? -0.071 7.727 7.754 1 98.31 216 ILE B CA 1
ATOM 3807 C C . ILE B 1 216 ? 0.815 8.633 8.602 1 98.31 216 ILE B C 1
ATOM 3809 O O . ILE B 1 216 ? 1.357 9.625 8.102 1 98.31 216 ILE B O 1
ATOM 3813 N N . MET B 1 217 ? 0.893 8.328 9.828 1 97.06 217 MET B N 1
ATOM 3814 C CA . MET B 1 217 ? 1.67 9.195 10.711 1 97.06 217 MET B CA 1
ATOM 3815 C C . MET B 1 217 ? 3.09 8.672 10.875 1 97.06 217 MET B C 1
ATOM 3817 O O . MET B 1 217 ? 3.383 7.953 11.836 1 97.06 217 MET B O 1
ATOM 3821 N N . GLY B 1 218 ? 3.943 9.203 10.086 1 96.56 218 GLY B N 1
ATOM 3822 C CA . GLY B 1 218 ? 5.309 8.719 9.961 1 96.56 218 GLY B CA 1
ATOM 3823 C C . GLY B 1 218 ? 6.125 8.898 11.227 1 96.56 218 GLY B C 1
ATOM 3824 O O . GLY B 1 218 ? 6.941 8.039 11.578 1 96.56 218 GLY B O 1
ATOM 3825 N N . PHE B 1 219 ? 5.938 9.977 12.008 1 97.31 219 PHE B N 1
ATOM 3826 C CA . PHE B 1 219 ? 6.719 10.234 13.211 1 97.31 219 PHE B CA 1
ATOM 3827 C C . PHE B 1 219 ? 6.469 9.164 14.266 1 97.31 219 PHE B C 1
ATOM 3829 O O . PHE B 1 219 ? 7.41 8.602 14.82 1 97.31 219 PHE B O 1
ATOM 3836 N N . ILE B 1 220 ? 5.227 8.891 14.445 1 98.25 220 ILE B N 1
ATOM 3837 C CA . ILE B 1 220 ? 4.859 7.887 15.438 1 98.25 220 ILE B CA 1
ATOM 3838 C C . ILE B 1 220 ? 5.258 6.5 14.938 1 98.25 220 ILE B C 1
ATOM 3840 O O . ILE B 1 220 ? 5.801 5.691 15.695 1 98.25 220 ILE B O 1
ATOM 3844 N N . GLU B 1 221 ? 5.051 6.297 13.711 1 97.38 221 GLU B N 1
ATOM 3845 C CA . GLU B 1 221 ? 5.348 5.008 13.094 1 97.38 221 GLU B CA 1
ATOM 3846 C C . GLU B 1 221 ? 6.84 4.691 13.18 1 97.38 221 GLU B C 1
ATOM 3848 O O . GLU B 1 221 ? 7.223 3.547 13.438 1 97.38 221 GLU B O 1
ATOM 3853 N N . THR B 1 222 ? 7.691 5.688 12.883 1 96.44 222 THR B N 1
ATOM 3854 C CA . THR B 1 222 ? 9.133 5.473 12.93 1 96.44 222 THR B CA 1
ATOM 3855 C C . THR B 1 222 ? 9.578 5.074 14.328 1 96.44 222 THR B C 1
ATOM 3857 O O . THR B 1 222 ? 10.398 4.168 14.492 1 96.44 222 THR B O 1
ATOM 3860 N N . CYS B 1 223 ? 9.055 5.695 15.344 1 97.88 223 CYS B N 1
ATOM 3861 C CA . CYS B 1 223 ? 9.328 5.34 16.734 1 97.88 223 CYS B CA 1
ATOM 3862 C C . CYS B 1 223 ? 8.836 3.934 17.031 1 97.88 223 CYS B C 1
ATOM 3864 O O . CYS B 1 223 ? 9.547 3.139 17.656 1 97.88 223 CYS B O 1
ATOM 3866 N N . ALA B 1 224 ? 7.637 3.635 16.594 1 96.69 224 ALA B N 1
ATOM 3867 C CA . ALA B 1 224 ? 7.023 2.33 16.844 1 96.69 224 ALA B CA 1
ATOM 3868 C C . ALA B 1 224 ? 7.836 1.214 16.188 1 96.69 224 ALA B C 1
ATOM 3870 O O . ALA B 1 224 ? 8.102 0.188 16.828 1 96.69 224 ALA B O 1
ATOM 3871 N N . ARG B 1 225 ? 8.258 1.43 14.961 1 94.44 225 ARG B N 1
ATOM 3872 C CA . ARG B 1 225 ? 8.984 0.411 14.219 1 94.44 225 ARG B CA 1
ATOM 3873 C C . ARG B 1 225 ? 10.398 0.238 14.766 1 94.44 225 ARG B C 1
ATOM 3875 O O . ARG B 1 225 ? 11.047 -0.785 14.523 1 94.44 225 ARG B O 1
ATOM 3882 N N . ALA B 1 226 ? 10.93 1.255 15.484 1 95.44 226 ALA B N 1
ATOM 3883 C CA . ALA B 1 226 ? 12.195 1.115 16.203 1 95.44 226 ALA B CA 1
ATOM 3884 C C . ALA B 1 226 ? 12.016 0.278 17.469 1 95.44 226 ALA B C 1
ATOM 3886 O O . ALA B 1 226 ? 12.984 0.024 18.188 1 95.44 226 ALA B O 1
ATOM 3887 N N . ASP B 1 227 ? 10.766 -0.137 17.734 1 95.88 227 ASP B N 1
ATOM 3888 C CA . ASP B 1 227 ? 10.398 -0.976 18.875 1 95.88 227 ASP B CA 1
ATOM 3889 C C . ASP B 1 227 ? 10.781 -0.309 20.188 1 95.88 227 ASP B C 1
ATOM 3891 O O . ASP B 1 227 ? 11.336 -0.959 21.078 1 95.88 227 ASP B O 1
ATOM 3895 N N . TYR B 1 228 ? 10.531 0.998 20.25 1 97.81 228 TYR B N 1
ATOM 3896 C CA . TYR B 1 228 ? 10.828 1.783 21.453 1 97.81 228 TYR B CA 1
ATOM 3897 C C . TYR B 1 228 ? 10.008 1.301 22.641 1 97.81 228 TYR B C 1
ATOM 3899 O O . TYR B 1 228 ? 8.773 1.361 22.625 1 97.81 228 TYR B O 1
ATOM 3907 N N . ALA B 1 229 ? 10.641 0.851 23.703 1 97.88 229 ALA B N 1
ATOM 3908 C CA . ALA B 1 229 ? 10.008 0.143 24.812 1 97.88 229 ALA B CA 1
ATOM 3909 C C . ALA B 1 229 ? 8.945 1.011 25.484 1 97.88 229 ALA B C 1
ATOM 3911 O O . ALA B 1 229 ? 7.828 0.553 25.75 1 97.88 229 ALA B O 1
ATOM 3912 N N . PRO B 1 230 ? 9.219 2.256 25.766 1 98.44 230 PRO B N 1
ATOM 3913 C CA . PRO B 1 230 ? 8.203 3.07 26.438 1 98.44 230 PRO B CA 1
ATOM 3914 C C . PRO B 1 230 ? 6.91 3.178 25.641 1 98.44 230 PRO B C 1
ATOM 3916 O O . PRO B 1 230 ? 5.82 3.199 26.219 1 98.44 230 PRO B O 1
ATOM 3919 N N . LEU B 1 231 ? 7.023 3.301 24.328 1 98.44 231 LEU B N 1
ATOM 3920 C CA . LEU B 1 231 ? 5.82 3.373 23.5 1 98.44 231 LEU B CA 1
ATOM 3921 C C . LEU B 1 231 ? 5.055 2.057 23.547 1 98.44 231 LEU B C 1
ATOM 3923 O O . LEU B 1 231 ? 3.826 2.053 23.656 1 98.44 231 LEU B O 1
ATOM 3927 N N . ARG B 1 232 ? 5.734 0.914 23.469 1 97.62 232 ARG B N 1
ATOM 3928 C CA . ARG B 1 232 ? 5.113 -0.403 23.562 1 97.62 232 ARG B CA 1
ATOM 3929 C C . ARG B 1 232 ? 4.355 -0.563 24.875 1 97.62 232 ARG B C 1
ATOM 3931 O O . ARG B 1 232 ? 3.258 -1.125 24.891 1 97.62 232 ARG B O 1
ATOM 3938 N N . GLU B 1 233 ? 4.996 -0.071 25.891 1 97.62 233 GLU B N 1
ATOM 3939 C CA . GLU B 1 233 ? 4.395 -0.179 27.219 1 97.62 233 GLU B CA 1
ATOM 3940 C C . GLU B 1 233 ? 3.148 0.694 27.328 1 97.62 233 GLU B C 1
ATOM 3942 O O . GLU B 1 233 ? 2.129 0.261 27.875 1 97.62 233 GLU B O 1
ATOM 3947 N N . LEU B 1 234 ? 3.26 1.896 26.812 1 97 234 LEU B N 1
ATOM 3948 C CA . LEU B 1 234 ? 2.123 2.811 26.828 1 97 234 LEU B CA 1
ATOM 3949 C C . LEU B 1 234 ? 0.911 2.191 26.141 1 97 234 LEU B C 1
ATOM 3951 O O . LEU B 1 234 ? -0.22 2.354 26.609 1 97 234 LEU B O 1
ATOM 3955 N N . LEU B 1 235 ? 1.192 1.439 25.062 1 97.31 235 LEU B N 1
ATOM 3956 C CA . LEU B 1 235 ? 0.116 0.888 24.25 1 97.31 235 LEU B CA 1
ATOM 3957 C C . LEU B 1 235 ? -0.196 -0.547 24.656 1 97.31 235 LEU B C 1
ATOM 3959 O O . LEU B 1 235 ? -1.083 -1.183 24.078 1 97.31 235 LEU B O 1
ATOM 3963 N N . GLN B 1 236 ? 0.54 -1.079 25.578 1 96.81 236 GLN B N 1
ATOM 3964 C CA . GLN B 1 236 ? 0.367 -2.445 26.062 1 96.81 236 GLN B CA 1
ATOM 3965 C C . GLN B 1 236 ? 0.396 -3.443 24.906 1 96.81 236 GLN B C 1
ATOM 3967 O O . GLN B 1 236 ? -0.484 -4.301 24.797 1 96.81 236 GLN B O 1
ATOM 3972 N N . VAL B 1 237 ? 1.355 -3.332 24.109 1 96.69 237 VAL B N 1
ATOM 3973 C CA . VAL B 1 237 ? 1.539 -4.238 22.984 1 96.69 237 VAL B CA 1
ATOM 3974 C C . VAL B 1 237 ? 1.976 -5.613 23.5 1 96.69 237 VAL B C 1
ATOM 3976 O O . VAL B 1 237 ? 2.93 -5.719 24.266 1 96.69 237 VAL B O 1
ATOM 3979 N N . PRO B 1 238 ? 1.272 -6.652 23.047 1 95.31 238 PRO B N 1
ATOM 3980 C CA . PRO B 1 238 ? 1.699 -7.992 23.453 1 95.31 238 PRO B CA 1
ATOM 3981 C C . PRO B 1 238 ? 3.143 -8.297 23.062 1 95.31 238 PRO B C 1
ATOM 3983 O O . PRO B 1 238 ? 3.613 -7.836 22.016 1 95.31 238 PRO B O 1
ATOM 3986 N N . GLN B 1 239 ? 3.795 -9.164 23.766 1 95 239 GLN B N 1
ATOM 3987 C CA . GLN B 1 239 ? 5.223 -9.438 23.625 1 95 239 GLN B CA 1
ATOM 3988 C C . GLN B 1 239 ? 5.531 -10.016 22.234 1 95 239 GLN B C 1
ATOM 3990 O O . GLN B 1 239 ? 6.574 -9.711 21.656 1 95 239 GLN B O 1
ATOM 3995 N N . LYS B 1 240 ? 4.656 -10.766 21.719 1 96.19 240 LYS B N 1
ATOM 3996 C CA . LYS B 1 240 ? 4.938 -11.453 20.453 1 96.19 240 LYS B CA 1
ATOM 3997 C C . LYS B 1 240 ? 4.516 -10.609 19.25 1 96.19 240 LYS B C 1
ATOM 3999 O O . LYS B 1 240 ? 4.566 -11.07 18.109 1 96.19 240 LYS B O 1
ATOM 4004 N N . GLN B 1 241 ? 4.105 -9.391 19.5 1 96.75 241 GLN B N 1
ATOM 4005 C CA . GLN B 1 241 ? 3.648 -8.492 18.438 1 96.75 241 GLN B CA 1
ATOM 4006 C C . GLN B 1 241 ? 4.516 -7.238 18.375 1 96.75 241 GLN B C 1
ATOM 4008 O O . GLN B 1 241 ? 5.219 -6.91 19.328 1 96.75 241 GLN B O 1
ATOM 4013 N N . VAL B 1 242 ? 4.496 -6.645 17.281 1 97.5 242 VAL B N 1
ATOM 4014 C CA . VAL B 1 242 ? 5.16 -5.363 17.078 1 97.5 242 VAL B CA 1
ATOM 4015 C C . VAL B 1 242 ? 4.242 -4.422 16.312 1 97.5 242 VAL B C 1
ATOM 4017 O O . VAL B 1 242 ? 3.383 -4.871 15.547 1 97.5 242 VAL B O 1
ATOM 4020 N N . ILE B 1 243 ? 4.379 -3.15 16.562 1 98.25 243 ILE B N 1
ATOM 4021 C CA . ILE B 1 243 ? 3.643 -2.156 15.789 1 98.25 243 ILE B CA 1
ATOM 4022 C C . ILE B 1 243 ? 4.312 -1.955 14.43 1 98.25 243 ILE B C 1
ATOM 4024 O O . ILE B 1 243 ? 5.523 -1.72 14.352 1 98.25 243 ILE B O 1
ATOM 4028 N N . VAL B 1 244 ? 3.506 -2.021 13.383 1 97.88 244 VAL B N 1
ATOM 4029 C CA . VAL B 1 244 ? 4.102 -1.941 12.055 1 97.88 244 VAL B CA 1
ATOM 4030 C C . VAL B 1 244 ? 3.533 -0.739 11.305 1 97.88 244 VAL B C 1
ATOM 4032 O O . VAL B 1 244 ? 4.008 -0.395 10.219 1 97.88 244 VAL B O 1
ATOM 4035 N N . GLY B 1 245 ? 2.537 -0.074 11.867 1 98.19 245 GLY B N 1
ATOM 4036 C CA . GLY B 1 245 ? 1.968 1.086 11.203 1 98.19 245 GLY B CA 1
ATOM 4037 C C . GLY B 1 245 ? 1.085 1.923 12.109 1 98.19 245 GLY B C 1
ATOM 4038 O O . GLY B 1 245 ? 0.604 1.438 13.133 1 98.19 245 GLY B O 1
ATOM 4039 N N . THR B 1 246 ? 0.934 3.215 11.758 1 98.69 246 THR B N 1
ATOM 4040 C CA . THR B 1 246 ? 0.077 4.152 12.477 1 98.69 246 THR B CA 1
ATOM 4041 C C . THR B 1 246 ? -0.699 5.031 11.5 1 98.69 246 THR B C 1
ATOM 4043 O O . THR B 1 246 ? -0.141 5.516 10.516 1 98.69 246 THR B O 1
ATOM 4046 N N . LEU B 1 247 ? -1.93 5.199 11.781 1 98.75 247 LEU B N 1
ATOM 4047 C CA . LEU B 1 247 ? -2.832 5.965 10.93 1 98.75 247 LEU B CA 1
ATOM 4048 C C . LEU B 1 247 ? -3.686 6.918 11.758 1 98.75 247 LEU B C 1
ATOM 4050 O O . LEU B 1 247 ? -4.203 6.535 12.805 1 98.75 247 LEU B O 1
ATOM 4054 N N . LEU B 1 248 ? -3.748 8.188 11.328 1 98.5 248 LEU B N 1
ATOM 4055 C CA . LEU B 1 248 ? -4.746 9.117 11.859 1 98.5 248 LEU B CA 1
ATOM 4056 C C . LEU B 1 248 ? -6.07 8.961 11.117 1 98.5 248 LEU B C 1
ATOM 4058 O O . LEU B 1 248 ? -6.09 8.797 9.898 1 98.5 248 LEU B O 1
ATOM 4062 N N . VAL B 1 249 ? -7.109 9.008 11.859 1 98.69 249 VAL B N 1
ATOM 4063 C CA . VAL B 1 249 ? -8.445 8.953 11.266 1 98.69 249 VAL B CA 1
ATOM 4064 C C . VAL B 1 249 ? -9.344 9.992 11.922 1 98.69 249 VAL B C 1
ATOM 4066 O O . VAL B 1 249 ? -9.289 10.188 13.141 1 98.69 249 VAL B O 1
ATOM 4069 N N . GLY B 1 250 ? -10.164 10.641 11.156 1 98.5 250 GLY B N 1
ATOM 4070 C CA . GLY B 1 250 ? -11.156 11.594 11.641 1 98.5 250 GLY B CA 1
ATOM 4071 C C . GLY B 1 250 ? -11.961 12.227 10.523 1 98.5 250 GLY B C 1
ATOM 4072 O O . GLY B 1 250 ? -11.82 11.867 9.359 1 98.5 250 GLY B O 1
ATOM 4073 N N . TYR B 1 251 ? -12.852 13.125 10.969 1 98.56 251 TYR B N 1
ATOM 4074 C CA . TYR B 1 251 ? -13.602 13.914 10 1 98.56 251 TYR B CA 1
ATOM 4075 C C . TYR B 1 251 ? -12.805 15.141 9.57 1 98.56 251 TYR B C 1
ATOM 4077 O O . TYR B 1 251 ? -12.406 15.953 10.406 1 98.56 251 TYR B O 1
ATOM 4085 N N . PRO B 1 252 ? -12.57 15.203 8.266 1 97.75 252 PRO B N 1
ATOM 4086 C CA . PRO B 1 252 ? -11.789 16.344 7.805 1 97.75 252 PRO B CA 1
ATOM 4087 C C . PRO B 1 252 ? -12.414 17.688 8.188 1 97.75 252 PRO B C 1
ATOM 4089 O O . PRO B 1 252 ? -13.641 17.844 8.102 1 97.75 252 PRO B O 1
ATOM 4092 N N . LYS B 1 253 ? -11.555 18.609 8.594 1 97.94 253 LYS B N 1
ATOM 4093 C CA . LYS B 1 253 ? -12.016 19.953 8.953 1 97.94 253 LYS B CA 1
ATOM 4094 C C . LYS B 1 253 ? -12.203 20.828 7.715 1 97.94 253 LYS B C 1
ATOM 4096 O O . LYS B 1 253 ? -13.078 21.688 7.684 1 97.94 253 LYS B O 1
ATOM 4101 N N . TYR B 1 254 ? -11.367 20.625 6.699 1 97.25 254 TYR B N 1
ATOM 4102 C CA . TYR B 1 254 ? -11.352 21.469 5.516 1 97.25 254 TYR B CA 1
ATOM 4103 C C . TYR B 1 254 ? -11.609 20.656 4.254 1 97.25 254 TYR B C 1
ATOM 4105 O O . TYR B 1 254 ? -11.344 19.453 4.219 1 97.25 254 TYR B O 1
ATOM 4113 N N . LYS B 1 255 ? -12.117 21.297 3.309 1 94.5 255 LYS B N 1
ATOM 4114 C CA . LYS B 1 255 ? -12.352 20.703 1.994 1 94.5 255 LYS B CA 1
ATOM 4115 C C . LYS B 1 255 ? -11.281 21.125 0.999 1 94.5 255 LYS B C 1
ATOM 4117 O O . LYS B 1 255 ? -10.867 22.297 0.981 1 94.5 255 LYS B O 1
ATOM 4122 N N . TYR B 1 256 ? -10.805 20.203 0.233 1 95.38 256 TYR B N 1
ATOM 4123 C CA . TYR B 1 256 ? -9.867 20.484 -0.85 1 95.38 256 TYR B CA 1
ATOM 4124 C C . TYR B 1 256 ? -10.602 20.609 -2.182 1 95.38 256 TYR B C 1
ATOM 4126 O O . TYR B 1 256 ? -11.555 19.875 -2.441 1 95.38 256 TYR B O 1
ATOM 4134 N N . ASN B 1 257 ? -10.039 21.469 -3.041 1 93.69 257 ASN B N 1
ATOM 4135 C CA . ASN B 1 257 ? -10.82 21.859 -4.207 1 93.69 257 ASN B CA 1
ATOM 4136 C C . ASN B 1 257 ? -10.125 21.469 -5.508 1 93.69 257 ASN B C 1
ATOM 4138 O O . ASN B 1 257 ? -10.734 21.516 -6.582 1 93.69 257 ASN B O 1
ATOM 4142 N N . ARG B 1 258 ? -8.906 21.078 -5.418 1 94.44 258 ARG B N 1
ATOM 4143 C CA . ARG B 1 258 ? -8.125 20.781 -6.613 1 94.44 258 ARG B CA 1
ATOM 4144 C C . ARG B 1 258 ? -7.266 19.531 -6.414 1 94.44 258 ARG B C 1
ATOM 4146 O O . ARG B 1 258 ? -6.875 19.219 -5.289 1 94.44 258 ARG B O 1
ATOM 4153 N N . LEU B 1 259 ? -7.031 18.906 -7.543 1 93.94 259 LEU B N 1
ATOM 4154 C CA . LEU B 1 259 ? -6.109 17.781 -7.559 1 93.94 259 LEU B CA 1
ATOM 4155 C C . LEU B 1 259 ? -4.688 18.25 -7.855 1 93.94 259 LEU B C 1
ATOM 4157 O O . LEU B 1 259 ? -4.461 19.016 -8.797 1 93.94 259 LEU B O 1
ATOM 4161 N N . VAL B 1 260 ? -3.801 17.844 -7.055 1 93.94 260 VAL B N 1
ATOM 4162 C CA . VAL B 1 260 ? -2.398 18.203 -7.242 1 93.94 260 VAL B CA 1
ATOM 4163 C C . VAL B 1 260 ? -1.73 17.219 -8.195 1 93.94 260 VAL B C 1
ATOM 4165 O O . VAL B 1 260 ? -1.954 16 -8.102 1 93.94 260 VAL B O 1
ATOM 4168 N N . ASN B 1 261 ? -0.959 17.703 -9.062 1 92.56 261 ASN B N 1
ATOM 4169 C CA . ASN B 1 261 ? -0.197 16.828 -9.953 1 92.56 261 ASN B CA 1
ATOM 4170 C C . ASN B 1 261 ? 1.099 16.359 -9.297 1 92.56 261 ASN B C 1
ATOM 4172 O O . ASN B 1 261 ? 1.538 16.938 -8.297 1 92.56 261 ASN B O 1
ATOM 4176 N N . ARG B 1 262 ? 1.623 15.305 -9.82 1 94.88 262 ARG B N 1
ATOM 4177 C CA . ARG B 1 262 ? 2.844 14.688 -9.305 1 94.88 262 ARG B CA 1
ATOM 4178 C C . ARG B 1 262 ? 3.953 14.727 -10.352 1 94.88 262 ARG B C 1
ATOM 4180 O O . ARG B 1 262 ? 3.732 15.148 -11.492 1 94.88 262 ARG B O 1
ATOM 4187 N N . GLN B 1 263 ? 5.164 14.406 -9.867 1 94.38 263 GLN B N 1
ATOM 4188 C CA . GLN B 1 263 ? 6.301 14.328 -10.781 1 94.38 263 GLN B CA 1
ATOM 4189 C C . GLN B 1 263 ? 6.023 13.352 -11.922 1 94.38 263 GLN B C 1
ATOM 4191 O O . GLN B 1 263 ? 5.207 12.438 -11.781 1 94.38 263 GLN B O 1
ATOM 4196 N N . HIS B 1 264 ? 6.648 13.586 -13.008 1 95.88 264 HIS B N 1
ATOM 4197 C CA . HIS B 1 264 ? 6.445 12.734 -14.18 1 95.88 264 HIS B CA 1
ATOM 4198 C C . HIS B 1 264 ? 6.887 11.297 -13.898 1 95.88 264 HIS B C 1
ATOM 4200 O O . HIS B 1 264 ? 7.754 11.062 -13.055 1 95.88 264 HIS B O 1
ATOM 4206 N N . LEU B 1 265 ? 6.301 10.391 -14.617 1 97.81 265 LEU B N 1
ATOM 4207 C CA . LEU B 1 265 ? 6.66 8.977 -14.523 1 97.81 265 LEU B CA 1
ATOM 4208 C C . LEU B 1 265 ? 8.07 8.742 -15.047 1 97.81 265 LEU B C 1
ATOM 4210 O O . LEU B 1 265 ? 8.43 9.219 -16.125 1 97.81 265 LEU B O 1
ATOM 4214 N N . LYS B 1 266 ? 8.883 8.102 -14.289 1 97.56 266 LYS B N 1
ATOM 4215 C CA . LYS B 1 266 ? 10.219 7.68 -14.703 1 97.56 266 LYS B CA 1
ATOM 4216 C C . LYS B 1 266 ? 10.281 6.164 -14.883 1 97.56 266 LYS B C 1
ATOM 4218 O O . LYS B 1 266 ? 10.203 5.41 -13.914 1 97.56 266 LYS B O 1
ATOM 4223 N N . VAL B 1 267 ? 10.375 5.727 -16.141 1 98.19 267 VAL B N 1
ATOM 4224 C CA . VAL B 1 267 ? 10.344 4.293 -16.422 1 98.19 267 VAL B CA 1
ATOM 4225 C C . VAL B 1 267 ? 11.25 3.979 -17.609 1 98.19 267 VAL B C 1
ATOM 4227 O O . VAL B 1 267 ? 11.32 4.746 -18.562 1 98.19 267 VAL B O 1
ATOM 4230 N N . GLU B 1 268 ? 11.969 2.932 -17.453 1 97.5 268 GLU B N 1
ATOM 4231 C CA . GLU B 1 268 ? 12.797 2.375 -18.516 1 97.5 268 GLU B CA 1
ATOM 4232 C C . GLU B 1 268 ? 12.305 0.993 -18.938 1 97.5 268 GLU B C 1
ATOM 4234 O O . GLU B 1 268 ? 11.875 0.201 -18.094 1 97.5 268 GLU B O 1
ATOM 4239 N N . PHE B 1 269 ? 12.414 0.735 -20.281 1 97.12 269 PHE B N 1
ATOM 4240 C CA . PHE B 1 269 ? 12.023 -0.557 -20.828 1 97.12 269 PHE B CA 1
ATOM 4241 C C . PHE B 1 269 ? 13.234 -1.335 -21.312 1 97.12 269 PHE B C 1
ATOM 4243 O O . PHE B 1 269 ? 14.148 -0.763 -21.906 1 97.12 269 PHE B O 1
ATOM 4250 N N . ARG B 1 270 ? 13.258 -2.537 -20.922 1 94 270 ARG B N 1
ATOM 4251 C CA . ARG B 1 270 ? 14.375 -3.41 -21.297 1 94 270 ARG B CA 1
ATOM 4252 C C . ARG B 1 270 ? 13.867 -4.703 -21.922 1 94 270 ARG B C 1
ATOM 4254 O O . ARG B 1 270 ? 12.922 -5.32 -21.406 1 94 270 ARG B O 1
#

Sequence (540 aa):
MVGILTVDQNKCVKCGICSKVCPSCIIEMEENGPVCINDMSCMSCGHCVSVCPTGALDNSRCPQAEMDPIPMPVLDSKTAYNFLRMRRSIRNFTPELVSEDKMRQLLDIARYAPTAANSQGLYYIVVSDQELIRKICDCVADWMQEEIDNDSPRRRYFRKVLEVYRGRGVDIIGRNAKQLVFALARRLNVTGVSNCEQAWAYVELYAPTLGLGTTIMGFIETCARADYAPLRELLQVPQKQVIVGTLLVGYPKYKYNRLVNRQHLKVEFRMVGILTVDQNKCVKCGICSKVCPSCIIEMEENGPVCINDMSCMSCGHCVSVCPTGALDNSRCPQAEMDPIPMPVLDSKTAYNFLRMRRSIRNFTPELVSEDKMRQLLDIARYAPTAANSQGLYYIVVSDQELIRKICDCVADWMQEEIDNDSPRRRYFRKVLEVYRGRGVDIIGRNAKQLVFALARRLNVTGVSNCEQAWAYVELYAPTLGLGTTIMGFIETCARADYAPLRELLQVPQKQVIVGTLLVGYPKYKYNRLVNRQHLKVEFR

Secondary structure (DSSP, 8-state):
---SEEE-TTT-----HHHHH-TT--EEEETTEEEES-GGG-----HHHHH-TTS-EEETTS-GGGPEE--SPPPPHHHHHHHHHT--B---B-SPPPPHHHHHHHHHGGGGS--GGG----EEEEE--HHHHHHHHHHHHHHHHHHHHTT-TTHHHHHHHHIIIIIS---TTTTT-S-EEEEEEETT-TTHHHHHHHHHHHHHHHGGGGT-EEEE-HHHHHHHHTT-HHHHHHTT--TTEEEEEEEEEE-BSS---EEPP-PPP-EEE-/---SEEE-TTT-----HHHHT-TT--EEEETTEEEES-GGG-----HHHHH-TTS-EEETTS-GGGPEEP-SPPPPHHHHHHHHHT--B---B-SPPPPHHHHHHHHHGGGGS--GGG----EEEEE--HHHHHHHHHHHHHHHHHHHHTT-TTHHHHHHHHIIIIIS---TTTTT-S-EEEEEEETT-TTHHHHHHHHHHHHHHHGGGGT-EEEE-HHHHHHHHTT-HHHHHHTT--TTEEEEEEEEEE-BSS---EEPP-PPP-EEE-

Radius of gyration: 24.22 Å; Cα contacts (8 Å, |Δi|>4): 1027; chains: 2; bounding box: 46×81×53 Å